Protein AF-0000000084341725 (afdb_homodimer)

Nearest PDB structures (foldseek):
  3vyt-assembly1_C  TM=2.905E-01  e=5.921E-01  Thermococcus kodakarensis KOD1
  2z1f-assembly1_A  TM=2.463E-01  e=1.431E+00  Thermococcus kodakarensis KOD1
  3vyt-assembly1_C  TM=2.905E-01  e=7.101E-01  Thermococcus kodakarensis KOD1
  2z1f-assembly1_A  TM=2.463E-01  e=1.364E+00  Thermococcus kodakarensis KOD1

Organism: Pseudonocardia thermophila (NCBI:txid1848)

Radius of gyration: 23.84 Å; Cα contacts (8 Å, |Δi|>4): 1751; chains: 2; bounding box: 71×62×56 Å

Sequence (686 aa):
MTGTLTSARYEVADEQAVQDLFVRTGWGDGLPVVAPTPERVERFVAASGRAPDEVVGVLPEQARELTVEKIAVNAVAAGCREEYMSVLLAAVRALTREEFCLHSTTVSGATAPLLVLSGPIVEQINVNTSYSVFGPGHVANATIGRAVRLILQNLCGGVPGLYDKATFGHPGKFSYCIGESRTANPWEPLHADRGVPADESAVTVFAGEAPINARNDWSHEPGPVLATIADAMLVSHYTGGCVLVVLGPLHAAIMARAGMRRADVQAELFRRAHRSVADLVRAGRLPPDTPAPAEERRGVVRRPEDVLVTVAGGDLYGYSAVIPYWIGGHDSTPVTEPLHPRSMTGTLTSARYEVADEQAVQDLFVRTGWGDGLPVVAPTPERVERFVAASGRAPDEVVGVLPEQARELTVEKIAVNAVAAGCREEYMSVLLAAVRALTREEFCLHSTTVSGATAPLLVLSGPIVEQINVNTSYSVFGPGHVANATIGRAVRLILQNLCGGVPGLYDKATFGHPGKFSYCIGESRTANPWEPLHADRGVPADESAVTVFAGEAPINARNDWSHEPGPVLATIADAMLVSHYTGGCVLVVLGPLHAAIMARAGMRRADVQAELFRRAHRSVADLVRAGRLPPDTPAPAEERRGVVRRPEDVLVTVAGGDLYGYSAVIPYWIGGHDSTPVTEPLHPRS

Foldseek 3Di:
DQADQDDDDDDADDLVRQVVVCVVVLLAPNDFWAQQDPVQLSLLLVLLVDHQQDFLAAAVVVRFTDGLSNLSRLLRRLVHDSNCSLVSSQVRNQCRDQQQVVLLLQAAWLWAKAKEKEAPVCVVQVFAFAAPQQDDDDRSQQSSQQSVLSCCVPGVVSRPPRRRPYPPRDPCSNTHYGYFDPVLAPAQILCVVVPDPSNFMKMKIAGWHDKDKQFDFDDLALVVSLLSVLVSLLVALLLAAAKEKAFESSNNVSCVVVVHDPLNSLVSSQVNNKDFPVVCCVVVSDPVPPDGDPPDIGGSHDDSVSYRYGYGYHDPGGMMIMIYHISPHSSRHMGMGTSDPDD/DDADQDDDDDDADDLVRQQVVCVVVLLAPNDFWAQQDPVQLSLLLVLLVDHQQQFLAAAVVVRFTDGLSNLSRLLRGLVHDSNCSLVSSQVRNQCRDQQQVVLQLQAAWLWAKAKEKEAPVCVVQVFAFAAPQQDDDDRSQQSSQQSVLSCCVPGVVSRPPRRRPYPPRDPCSNTHYGYFDPVLAPAQILCCVVPDPSNFMKMKIAGWHDKDKQFDFDDLALVVSLLSVLVSLQVALLLAAAKEKAFESSNNVSCVVVVHDPLNSLVSSQVNNKDFPVVCCVVVSDPVPPDGDPPDIGGSHDDSVSYRYGYGYHDPGGMMIMIYHINPHSSRHMGMGTSDPDD

Solvent-accessible surface area (backbone atoms only — not comparable to full-atom values): 33478 Å² total; per-residue (Å²): 118,87,55,76,83,78,75,88,84,79,90,64,91,47,73,67,47,46,49,50,48,29,60,75,72,60,58,44,46,31,52,47,58,36,80,56,42,72,70,58,29,50,50,25,25,57,60,52,72,47,44,30,78,42,71,58,30,50,43,74,94,70,72,35,70,42,22,41,40,61,50,24,37,28,28,36,25,30,46,42,57,46,83,48,36,44,56,52,52,23,47,44,35,27,49,43,33,74,56,28,28,48,69,61,43,40,40,68,26,47,33,23,67,32,37,39,32,27,40,62,54,26,69,74,61,56,36,46,25,29,44,20,26,44,29,46,55,34,47,44,25,30,7,54,20,21,16,52,38,33,38,35,32,66,68,67,52,46,35,66,67,78,30,19,50,6,32,39,37,29,25,35,44,47,24,24,28,36,19,46,27,76,83,52,30,88,63,78,44,60,46,42,83,58,82,35,65,60,89,42,36,31,36,35,40,32,55,23,34,44,55,41,70,23,67,40,72,79,66,82,46,49,66,42,45,47,28,22,46,18,52,49,44,61,61,48,75,57,47,33,29,40,35,43,34,34,30,9,32,50,50,38,46,32,33,45,76,72,66,51,48,72,66,51,53,23,43,52,38,50,69,58,20,54,43,39,41,51,56,34,28,68,28,23,70,36,61,83,83,52,84,47,58,88,81,44,64,46,42,43,42,83,48,36,82,31,42,41,66,48,27,29,25,15,72,82,50,29,34,30,34,34,22,36,41,44,66,72,16,72,56,42,42,72,28,66,25,44,46,71,67,75,128,119,88,54,75,86,78,75,88,85,80,91,65,92,46,71,68,47,45,49,49,49,29,57,74,72,60,58,43,46,31,51,48,59,36,80,56,42,69,70,59,29,49,50,25,25,57,60,52,73,45,44,30,80,42,71,58,30,51,42,73,94,68,71,34,72,42,23,41,41,61,52,25,38,29,28,35,23,30,46,42,59,46,83,48,36,42,56,52,51,23,46,44,35,27,48,43,33,74,56,29,28,50,69,62,44,39,39,67,26,47,32,24,67,31,38,41,32,28,39,61,52,25,68,72,59,56,37,45,26,29,44,21,27,44,28,48,57,35,45,45,25,32,7,53,20,21,16,51,39,33,38,36,32,67,66,66,52,45,34,63,67,78,31,20,50,6,30,38,36,28,25,34,45,47,26,24,27,37,18,45,26,75,84,52,30,88,61,77,44,62,46,42,83,58,83,35,64,60,90,42,37,30,38,34,39,30,55,23,34,44,55,40,72,21,66,38,73,79,66,80,47,51,66,43,46,48,28,22,46,19,52,50,46,61,62,48,79,55,47,34,29,40,34,41,35,36,30,8,31,50,48,38,47,32,33,45,75,73,68,51,49,72,66,52,54,23,43,52,38,48,68,57,18,54,43,40,42,51,56,34,29,66,28,23,69,38,60,82,82,54,86,47,58,89,81,45,64,46,44,42,43,83,46,36,81,29,42,41,68,47,27,29,24,16,72,82,50,27,34,30,34,33,24,36,41,42,66,75,16,72,57,40,42,71,29,64,27,45,47,72,67,77,125

Secondary structure (DSSP, 8-state):
--PPP-S-----SSHHHHHHHHHHHT-S-SS------HHHHHHHHHHHTS-TT-EEEEEGGGTEEEEHHHHHHHHHHHT--GGGHHHHHHHHHHHTSTTT-HHHHHHS-S-EEEEEEESTHHHHTT---STTTTSSS-HHHHHHHHHHHHHHHHHS---BTTTB--SS--GGGT--EEEPPTTT--SS-GGGGGTS-TTS-EEEEEEE---EEEE--S--SHHHHHHHHHHHHTTS--S---EEEEE-HHHHHHHHHTT--HHHHHHHHHHH-EEEHHHHHHTTSS-TTS---TT-EEESSSSGGGEEEEE-S-SSS-EEEEEPBPTTGGG---EEEESS---/--PPP-S-----SSHHHHHHHHHHHT-S-SS------HHHHHHHHHHHTS-TT-EEEEEGGGTEEEEHHHHHHHHHHHT--GGGHHHHHHHHHHHTSTTT-HHHHHHS-S-EEEEEEESTHHHHTT---STTTTSSS-HHHHHHHHHHHHHHHHHS---BTTTB--SS--GGGT--EEEPPTTT--SS-GGGGGTS-TTS-EEEEEEE---EEEE--S--SHHHHHHHHHHHHTTS--S---EEEEE-HHHHHHHHHTT--HHHHHHHHHHH-EEEHHHHHHTTSS-TTS---TT-EEESSSSGGGEEEEE-S-SSS-EEEEEPBPTTGGG---EEEESS---

Structure (mmCIF, N/CA/C/O backbone):
data_AF-0000000084341725-model_v1
#
loop_
_entity.id
_entity.type
_entity.pdbx_description
1 polymer 'Uncharacterized protein'
#
loop_
_atom_site.group_PDB
_atom_site.id
_atom_site.type_symbol
_atom_site.label_atom_id
_atom_site.label_alt_id
_atom_site.label_comp_id
_atom_site.label_asym_id
_atom_site.label_entity_id
_atom_site.label_seq_id
_atom_site.pdbx_PDB_ins_code
_atom_site.Cartn_x
_atom_site.Cartn_y
_atom_site.Cartn_z
_atom_site.occupancy
_atom_site.B_iso_or_equiv
_atom_site.auth_seq_id
_atom_site.auth_comp_id
_atom_site.auth_asym_id
_atom_site.auth_atom_id
_atom_site.pdbx_PDB_model_num
ATOM 1 N N . MET A 1 1 ? 26.797 -20.25 -20.656 1 45.84 1 MET A N 1
ATOM 2 C CA . MET A 1 1 ? 26.5 -19.703 -21.984 1 45.84 1 MET A CA 1
ATOM 3 C C . MET A 1 1 ? 26.672 -18.188 -22 1 45.84 1 MET A C 1
ATOM 5 O O . MET A 1 1 ? 26 -17.469 -21.266 1 45.84 1 MET A O 1
ATOM 9 N N . THR A 1 2 ? 27.844 -17.75 -22.281 1 57.16 2 THR A N 1
ATOM 10 C CA . THR A 1 2 ? 28.547 -16.484 -22.203 1 57.16 2 THR A CA 1
ATOM 11 C C . THR A 1 2 ? 27.953 -15.484 -23.188 1 57.16 2 THR A C 1
ATOM 13 O O . THR A 1 2 ? 28.266 -15.531 -24.391 1 57.16 2 THR A O 1
ATOM 16 N N . GLY A 1 3 ? 26.609 -15.297 -23.203 1 70.06 3 GLY A N 1
ATOM 17 C CA . GLY A 1 3 ? 26.156 -14.359 -24.219 1 70.06 3 GLY A CA 1
ATOM 18 C C . GLY A 1 3 ? 26.484 -12.914 -23.891 1 70.06 3 GLY A C 1
ATOM 19 O O . GLY A 1 3 ? 26.844 -12.602 -22.75 1 70.06 3 GLY A O 1
ATOM 20 N N . THR A 1 4 ? 26.688 -12.156 -24.938 1 85.69 4 THR A N 1
ATOM 21 C CA . THR A 1 4 ? 27.062 -10.75 -24.891 1 85.69 4 THR A CA 1
ATOM 22 C C . THR A 1 4 ? 25.844 -9.875 -24.578 1 85.69 4 THR A C 1
ATOM 24 O O . THR A 1 4 ? 24.766 -10.086 -25.141 1 85.69 4 THR A O 1
ATOM 27 N N . LEU A 1 5 ? 26 -9 -23.594 1 92.31 5 LEU A N 1
ATOM 28 C CA . LEU A 1 5 ? 24.953 -8.031 -23.281 1 92.31 5 LEU A CA 1
ATOM 29 C C . LEU A 1 5 ? 24.734 -7.078 -24.453 1 92.31 5 LEU A C 1
ATOM 31 O O . LEU A 1 5 ? 25.688 -6.707 -25.141 1 92.31 5 LEU A O 1
ATOM 35 N N . THR A 1 6 ? 23.469 -6.734 -24.734 1 90.62 6 THR A N 1
ATOM 36 C CA . THR A 1 6 ? 23.188 -5.941 -25.922 1 90.62 6 THR A CA 1
ATOM 37 C C . THR A 1 6 ? 22.5 -4.637 -25.562 1 90.62 6 THR A C 1
ATOM 39 O O . THR A 1 6 ? 22.312 -3.762 -26.406 1 90.62 6 THR A O 1
ATOM 42 N N . SER A 1 7 ? 22.125 -4.445 -24.328 1 91.19 7 SER A N 1
ATOM 43 C CA . SER A 1 7 ? 21.438 -3.227 -23.922 1 91.19 7 SER A CA 1
ATOM 44 C C . SER A 1 7 ? 22.328 -2 -24.109 1 91.19 7 SER A C 1
ATOM 46 O O . SER A 1 7 ? 23.547 -2.092 -24.016 1 91.19 7 SER A O 1
ATOM 48 N N . ALA A 1 8 ? 21.656 -0.835 -24.359 1 91.38 8 ALA A N 1
ATOM 49 C CA . ALA A 1 8 ? 22.375 0.42 -24.516 1 91.38 8 ALA A CA 1
ATOM 50 C C . ALA A 1 8 ? 23.156 0.758 -23.25 1 91.38 8 ALA A C 1
ATOM 52 O O . ALA A 1 8 ? 22.672 0.546 -22.125 1 91.38 8 ALA A O 1
ATOM 53 N N . ARG A 1 9 ? 24.344 1.356 -23.5 1 93.69 9 ARG A N 1
ATOM 54 C CA . ARG A 1 9 ? 25.203 1.731 -22.375 1 93.69 9 ARG A CA 1
ATOM 55 C C . ARG A 1 9 ? 25.234 3.246 -22.188 1 93.69 9 ARG A C 1
ATOM 57 O O . ARG A 1 9 ? 25.266 3.996 -23.172 1 93.69 9 ARG A O 1
ATOM 64 N N . TYR A 1 10 ? 25.156 3.65 -20.969 1 94.31 10 TYR A N 1
ATOM 65 C CA . TYR A 1 10 ? 25.234 5.059 -20.609 1 94.31 10 TYR A CA 1
ATOM 66 C C . TYR A 1 10 ? 26.406 5.32 -19.656 1 94.31 10 TYR A C 1
ATOM 68 O O . TYR A 1 10 ? 26.547 4.652 -18.641 1 94.31 10 TYR A O 1
ATOM 76 N N . GLU A 1 11 ? 27.25 6.281 -20.031 1 94.56 11 GLU A N 1
ATOM 77 C CA . GLU A 1 11 ? 28.344 6.676 -19.156 1 94.56 11 GLU A CA 1
ATOM 78 C C . GLU A 1 11 ? 27.906 7.738 -18.156 1 94.56 11 GLU A C 1
ATOM 80 O O . GLU A 1 11 ? 27.297 8.742 -18.547 1 94.56 11 GLU A O 1
ATOM 85 N N . VAL A 1 12 ? 28.125 7.418 -16.906 1 93.5 12 VAL A N 1
ATOM 86 C CA . VAL A 1 12 ? 27.766 8.359 -15.859 1 93.5 12 VAL A CA 1
ATOM 87 C C . VAL A 1 12 ? 28.953 8.617 -14.953 1 93.5 12 VAL A C 1
ATOM 89 O O . VAL A 1 12 ? 29.828 7.758 -14.797 1 93.5 12 VAL A O 1
ATOM 92 N N . ALA A 1 13 ? 29.047 9.789 -14.344 1 92.5 13 ALA A N 1
ATOM 93 C CA . ALA A 1 13 ? 30.203 10.242 -13.578 1 92.5 13 ALA A CA 1
ATOM 94 C C . ALA A 1 13 ? 30.312 9.484 -12.258 1 92.5 13 ALA A C 1
ATOM 96 O O . ALA A 1 13 ? 31.422 9.109 -11.844 1 92.5 13 ALA A O 1
ATOM 97 N N . ASP A 1 14 ? 29.203 9.375 -11.562 1 89.75 14 ASP A N 1
ATOM 98 C CA . ASP A 1 14 ? 29.203 8.781 -10.227 1 89.75 14 ASP A CA 1
ATOM 99 C C . ASP A 1 14 ? 27.797 8.281 -9.852 1 89.75 14 ASP A C 1
ATOM 101 O O . ASP A 1 14 ? 26.906 8.242 -10.703 1 89.75 14 ASP A O 1
ATOM 105 N N . GLU A 1 15 ? 27.672 7.887 -8.633 1 88.5 15 GLU A N 1
ATOM 106 C CA . GLU A 1 15 ? 26.438 7.27 -8.164 1 88.5 15 GLU A CA 1
ATOM 107 C C . GLU A 1 15 ? 25.266 8.258 -8.211 1 88.5 15 GLU A C 1
ATOM 109 O O . GLU A 1 15 ? 24.141 7.883 -8.523 1 88.5 15 GLU A O 1
ATOM 114 N N . GLN A 1 16 ? 25.562 9.477 -7.879 1 90.5 16 GLN A N 1
ATOM 115 C CA . GLN A 1 16 ? 24.516 10.492 -7.93 1 90.5 16 GLN A CA 1
ATOM 116 C C . GLN A 1 16 ? 24.016 10.703 -9.359 1 90.5 16 GLN A C 1
ATOM 118 O O . GLN A 1 16 ? 22.828 10.883 -9.578 1 90.5 16 GLN A O 1
ATOM 123 N N . ALA A 1 17 ? 24.938 10.641 -10.273 1 94.44 17 ALA A N 1
ATOM 124 C CA . ALA A 1 17 ? 24.578 10.805 -11.68 1 94.44 17 ALA A CA 1
ATOM 125 C C . ALA A 1 17 ? 23.672 9.664 -12.156 1 94.44 17 ALA A C 1
ATOM 127 O O . ALA A 1 17 ? 22.812 9.859 -13.023 1 94.44 17 ALA A O 1
ATOM 128 N N . VAL A 1 18 ? 23.875 8.477 -11.578 1 94.75 18 VAL A N 1
ATOM 129 C CA . VAL A 1 18 ? 23 7.344 -11.891 1 94.75 18 VAL A CA 1
ATOM 130 C C . VAL A 1 18 ? 21.578 7.641 -11.445 1 94.75 18 VAL A C 1
ATOM 132 O O . VAL A 1 18 ? 20.625 7.453 -12.203 1 94.75 18 VAL A O 1
ATOM 135 N N . GLN A 1 19 ? 21.438 8.133 -10.203 1 95.19 19 GLN A N 1
ATOM 136 C CA . GLN A 1 19 ? 20.109 8.469 -9.695 1 95.19 19 GLN A CA 1
ATOM 137 C C . GLN A 1 19 ? 19.438 9.508 -10.578 1 95.19 19 GLN A C 1
ATOM 139 O O . GLN A 1 19 ? 18.266 9.344 -10.945 1 95.19 19 GLN A O 1
ATOM 144 N N . ASP A 1 20 ? 20.203 10.523 -10.953 1 94.75 20 ASP A N 1
ATOM 145 C CA . ASP A 1 20 ? 19.656 11.602 -11.773 1 94.75 20 ASP A CA 1
ATOM 146 C C . ASP A 1 20 ? 19.219 11.086 -13.148 1 94.75 20 ASP A C 1
ATOM 148 O O . ASP A 1 20 ? 18.203 11.523 -13.68 1 94.75 20 ASP A O 1
ATOM 152 N N . LEU A 1 21 ? 20.016 10.211 -13.695 1 95.56 21 LEU A N 1
ATOM 153 C CA . LEU A 1 21 ? 19.703 9.641 -15 1 95.56 21 LEU A CA 1
ATOM 154 C C . LEU A 1 21 ? 18.391 8.867 -14.945 1 95.56 21 LEU A C 1
ATOM 156 O O . LEU A 1 21 ? 17.531 9.023 -15.828 1 95.56 21 LEU A O 1
ATOM 160 N N . PHE A 1 22 ? 18.219 8.055 -13.906 1 95.31 22 PHE A N 1
ATOM 161 C CA . PHE A 1 22 ? 17 7.25 -13.773 1 95.31 22 PHE A CA 1
ATOM 162 C C . PHE A 1 22 ? 15.781 8.141 -13.594 1 95.31 22 PHE A C 1
ATOM 164 O O . PHE A 1 22 ? 14.703 7.832 -14.109 1 95.31 22 PHE A O 1
ATOM 171 N N . VAL A 1 23 ? 15.93 9.25 -12.875 1 92.31 23 VAL A N 1
ATOM 172 C CA . VAL A 1 23 ? 14.828 10.172 -12.648 1 92.31 23 VAL A CA 1
ATOM 173 C C . VAL A 1 23 ? 14.492 10.906 -13.945 1 92.31 23 VAL A C 1
ATOM 175 O O . VAL A 1 23 ? 13.328 10.945 -14.359 1 92.31 23 VAL A O 1
ATOM 178 N N . ARG A 1 24 ? 15.469 11.391 -14.625 1 92.44 24 ARG A N 1
ATOM 179 C CA . ARG A 1 24 ? 15.273 12.227 -15.805 1 92.44 24 ARG A CA 1
ATOM 180 C C . ARG A 1 24 ? 14.672 11.414 -16.953 1 92.44 24 ARG A C 1
ATOM 182 O O . ARG A 1 24 ? 13.883 11.938 -17.734 1 92.44 24 ARG A O 1
ATOM 189 N N . THR A 1 25 ? 15.023 10.148 -17.031 1 91.75 25 THR A N 1
ATOM 190 C CA . THR A 1 25 ? 14.594 9.32 -18.156 1 91.75 25 THR A CA 1
ATOM 191 C C . THR A 1 25 ? 13.289 8.594 -17.828 1 91.75 25 THR A C 1
ATOM 193 O O . THR A 1 25 ? 12.711 7.934 -18.688 1 91.75 25 THR A O 1
ATOM 196 N N . GLY A 1 26 ? 12.883 8.672 -16.531 1 90 26 GLY A N 1
ATOM 197 C CA . GLY A 1 26 ? 11.648 8.008 -16.125 1 90 26 GLY A CA 1
ATOM 198 C C . GLY A 1 26 ? 11.812 6.516 -15.938 1 90 26 GLY A C 1
ATOM 199 O O . GLY A 1 26 ? 10.836 5.77 -15.961 1 90 26 GLY A O 1
ATOM 200 N N . TRP A 1 27 ? 13.086 6.008 -15.758 1 93 27 TRP A N 1
ATOM 201 C CA . TRP A 1 27 ? 13.352 4.582 -15.594 1 93 27 TRP A CA 1
ATOM 202 C C . TRP A 1 27 ? 13.102 4.141 -14.156 1 93 27 TRP A C 1
ATOM 204 O O . TRP A 1 27 ? 12.938 2.947 -13.883 1 93 27 TRP A O 1
ATOM 214 N N . GLY A 1 28 ? 13.086 5.125 -13.211 1 93.19 28 GLY A N 1
ATOM 215 C CA . GLY A 1 28 ? 12.984 4.793 -11.805 1 93.19 28 GLY A CA 1
ATOM 216 C C . GLY A 1 28 ? 11.594 5.02 -11.234 1 93.19 28 GLY A C 1
ATOM 217 O O . GLY A 1 28 ? 10.711 5.523 -11.93 1 93.19 28 GLY A O 1
ATOM 218 N N . ASP A 1 29 ? 11.391 4.672 -10.016 1 94.06 29 ASP A N 1
ATOM 219 C CA . ASP A 1 29 ? 10.133 4.801 -9.297 1 94.06 29 ASP A CA 1
ATOM 220 C C . ASP A 1 29 ? 10.195 5.934 -8.273 1 94.06 29 ASP A C 1
ATOM 222 O O . ASP A 1 29 ? 9.344 6.023 -7.387 1 94.06 29 ASP A O 1
ATOM 226 N N . GLY A 1 30 ? 11.203 6.707 -8.367 1 95.88 30 GLY A N 1
ATOM 227 C CA . GLY A 1 30 ? 11.375 7.828 -7.461 1 95.88 30 GLY A CA 1
ATOM 228 C C . GLY A 1 30 ? 12.258 7.508 -6.273 1 95.88 30 GLY A C 1
ATOM 229 O O . GLY A 1 30 ? 12.609 8.398 -5.492 1 95.88 30 GLY A O 1
ATOM 230 N N . LEU A 1 31 ? 12.688 6.246 -6.098 1 98.06 31 LEU A N 1
ATOM 231 C CA . LEU A 1 31 ? 13.547 5.793 -5.008 1 98.06 31 LEU A CA 1
ATOM 232 C C . LEU A 1 31 ? 14.961 5.496 -5.512 1 98.06 31 LEU A C 1
ATOM 234 O O . LEU A 1 31 ? 15.172 5.348 -6.719 1 98.06 31 LEU A O 1
ATOM 238 N N . PRO A 1 32 ? 15.922 5.414 -4.652 1 97.94 32 PRO A N 1
ATOM 239 C CA . PRO A 1 32 ? 17.297 5.117 -5.059 1 97.94 32 PRO A CA 1
ATOM 240 C C . PRO A 1 32 ? 17.422 3.768 -5.762 1 97.94 32 PRO A C 1
ATOM 242 O O . PRO A 1 32 ? 16.766 2.803 -5.379 1 97.94 32 PRO A O 1
ATOM 245 N N . VAL A 1 33 ? 18.297 3.73 -6.75 1 97.81 33 VAL A N 1
ATOM 246 C CA . VAL A 1 33 ? 18.516 2.504 -7.508 1 97.81 33 VAL A CA 1
ATOM 247 C C . VAL A 1 33 ? 19.984 2.082 -7.391 1 97.81 33 VAL A C 1
ATOM 249 O O . VAL A 1 33 ? 20.844 2.891 -7.035 1 97.81 33 VAL A O 1
ATOM 252 N N . VAL A 1 34 ? 20.25 0.832 -7.582 1 97.38 34 VAL A N 1
ATOM 253 C CA . VAL A 1 34 ? 21.594 0.324 -7.789 1 97.38 34 VAL A CA 1
ATOM 254 C C . VAL A 1 34 ? 21.953 0.416 -9.273 1 97.38 34 VAL A C 1
ATOM 256 O O . VAL A 1 34 ? 21.188 -0.006 -10.133 1 97.38 34 VAL A O 1
ATOM 259 N N . ALA A 1 35 ? 23.125 0.988 -9.539 1 96.38 35 ALA A N 1
ATOM 260 C CA . ALA A 1 35 ? 23.531 1.114 -10.93 1 96.38 35 ALA A CA 1
ATOM 261 C C . ALA A 1 35 ? 23.672 -0.256 -11.594 1 96.38 35 ALA A C 1
ATOM 263 O O . ALA A 1 35 ? 24.438 -1.105 -11.125 1 96.38 35 ALA A O 1
ATOM 264 N N . PRO A 1 36 ? 22.922 -0.477 -12.648 1 97.31 36 PRO A N 1
ATOM 265 C CA . PRO A 1 36 ? 23.047 -1.761 -13.336 1 97.31 36 PRO A CA 1
ATOM 266 C C . PRO A 1 36 ? 24.25 -1.815 -14.266 1 97.31 36 PRO A C 1
ATOM 268 O O . PRO A 1 36 ? 24.094 -1.906 -15.492 1 97.31 36 PRO A O 1
ATOM 271 N N . THR A 1 37 ? 25.406 -1.893 -13.703 1 96.06 37 THR A N 1
ATOM 272 C CA . THR A 1 37 ? 26.625 -1.985 -14.492 1 96.06 37 THR A CA 1
ATOM 273 C C . THR A 1 37 ? 26.672 -3.299 -15.266 1 96.06 37 THR A C 1
ATOM 275 O O . THR A 1 37 ? 26.047 -4.281 -14.867 1 96.06 37 THR A O 1
ATOM 278 N N . PRO A 1 38 ? 27.453 -3.318 -16.359 1 96.5 38 PRO A N 1
ATOM 279 C CA . PRO A 1 38 ? 27.562 -4.566 -17.125 1 96.5 38 PRO A CA 1
ATOM 280 C C . PRO A 1 38 ? 28.016 -5.742 -16.25 1 96.5 38 PRO A C 1
ATOM 282 O O . PRO A 1 38 ? 27.484 -6.852 -16.406 1 96.5 38 PRO A O 1
ATOM 285 N N . GLU A 1 39 ? 28.922 -5.492 -15.336 1 95.94 39 GLU A N 1
ATOM 286 C CA . GLU A 1 39 ? 29.438 -6.559 -14.477 1 95.94 39 GLU A CA 1
ATOM 287 C C . GLU A 1 39 ? 28.328 -7.137 -13.594 1 95.94 39 GLU A C 1
ATOM 289 O O . GLU A 1 39 ? 28.219 -8.352 -13.453 1 95.94 39 GLU A O 1
ATOM 294 N N . ARG A 1 40 ? 27.516 -6.285 -12.984 1 96.38 40 ARG A N 1
ATOM 295 C CA . ARG A 1 40 ? 26.422 -6.742 -12.133 1 96.38 40 ARG A CA 1
ATOM 296 C C . ARG A 1 40 ? 25.375 -7.492 -12.953 1 96.38 40 ARG A C 1
ATOM 298 O O . ARG A 1 40 ? 24.906 -8.555 -12.539 1 96.38 40 ARG A O 1
ATOM 305 N N . VAL A 1 41 ? 25.031 -6.957 -14.117 1 98.25 41 VAL A N 1
ATOM 306 C CA . VAL A 1 41 ? 24 -7.562 -14.969 1 98.25 41 VAL A CA 1
ATOM 307 C C . VAL A 1 41 ? 24.469 -8.945 -15.43 1 98.25 41 VAL A C 1
ATOM 309 O O . VAL A 1 41 ? 23.688 -9.898 -15.438 1 98.25 41 VAL A O 1
ATOM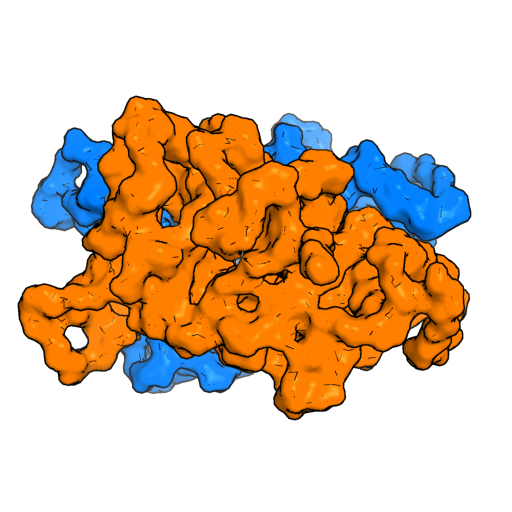 312 N N . GLU A 1 42 ? 25.75 -9.055 -15.766 1 97.94 42 GLU A N 1
ATOM 313 C CA . GLU A 1 42 ? 26.312 -10.336 -16.188 1 97.94 42 GLU A CA 1
ATOM 314 C C . GLU A 1 42 ? 26.188 -11.383 -15.078 1 97.94 42 GLU A C 1
ATOM 316 O O . GLU A 1 42 ? 25.891 -12.547 -15.352 1 97.94 42 GLU A O 1
ATOM 321 N N . ARG A 1 43 ? 26.391 -10.969 -13.844 1 97.69 43 ARG A N 1
ATOM 322 C CA . ARG A 1 43 ? 26.266 -11.891 -12.719 1 97.69 43 ARG A CA 1
ATOM 323 C C . ARG A 1 43 ? 24.828 -12.383 -12.578 1 97.69 43 ARG A C 1
ATOM 325 O O . ARG A 1 43 ? 24.594 -13.555 -12.281 1 97.69 43 ARG A O 1
ATOM 332 N N . PHE A 1 44 ? 23.859 -11.484 -12.773 1 98.31 44 PHE A N 1
ATOM 333 C CA . PHE A 1 44 ? 22.453 -11.852 -12.695 1 98.31 44 PHE A CA 1
ATOM 334 C C . PHE A 1 44 ? 22.078 -12.789 -13.828 1 98.31 44 PHE A C 1
ATOM 336 O O . PHE A 1 44 ? 21.344 -13.766 -13.617 1 98.31 44 PHE A O 1
ATOM 343 N N . VAL A 1 45 ? 22.562 -12.516 -15.008 1 98.12 45 VAL A N 1
ATOM 344 C CA . VAL A 1 45 ? 22.312 -13.383 -16.156 1 98.12 45 VAL A CA 1
ATOM 345 C C . VAL A 1 45 ? 22.906 -14.766 -15.898 1 98.12 45 VAL A C 1
ATOM 347 O O . VAL A 1 45 ? 22.234 -15.781 -16.094 1 98.12 45 VAL A O 1
ATOM 350 N N . ALA A 1 46 ? 24.109 -14.766 -15.43 1 97.25 46 ALA A N 1
ATOM 351 C CA . ALA A 1 46 ? 24.766 -16.031 -15.133 1 97.25 46 ALA A CA 1
ATOM 352 C C . ALA A 1 46 ? 23.984 -16.828 -14.094 1 97.25 46 ALA A C 1
ATOM 354 O O . ALA A 1 46 ? 23.828 -18.047 -14.219 1 97.25 46 ALA A O 1
ATOM 355 N N . ALA A 1 47 ? 23.469 -16.141 -13.062 1 96.56 47 ALA A N 1
ATOM 356 C CA . ALA A 1 47 ? 22.719 -16.781 -11.984 1 96.56 47 ALA A CA 1
ATOM 357 C C . ALA A 1 47 ? 21.422 -17.391 -12.5 1 96.56 47 ALA A C 1
ATOM 359 O O . ALA A 1 47 ? 20.891 -18.328 -11.914 1 96.56 47 ALA A O 1
ATOM 360 N N . SER A 1 48 ? 20.922 -16.844 -13.555 1 95.69 48 SER A N 1
ATOM 361 C CA . SER A 1 48 ? 19.688 -17.359 -14.133 1 95.69 48 SER A CA 1
ATOM 362 C C . SER A 1 48 ? 19.922 -18.688 -14.859 1 95.69 48 SER A C 1
ATOM 364 O O . SER A 1 48 ? 18.984 -19.422 -15.117 1 95.69 48 SER A O 1
ATOM 366 N N . GLY A 1 49 ? 21.156 -18.844 -15.289 1 94.25 49 GLY A N 1
ATOM 367 C CA . GLY A 1 49 ? 21.484 -20.047 -16.047 1 94.25 49 GLY A CA 1
ATOM 368 C C . GLY A 1 49 ? 21 -20 -17.484 1 94.25 49 GLY A C 1
ATOM 369 O O . GLY A 1 49 ? 20.906 -21.031 -18.156 1 94.25 49 GLY A O 1
ATOM 370 N N . ARG A 1 50 ? 20.625 -18.859 -17.969 1 95.56 50 ARG A N 1
ATOM 371 C CA . ARG A 1 50 ? 20.062 -18.688 -19.312 1 95.56 50 ARG A CA 1
ATOM 372 C C . ARG A 1 50 ? 20.875 -17.672 -20.109 1 95.56 50 ARG A C 1
ATOM 374 O O . ARG A 1 50 ? 21.688 -16.953 -19.562 1 95.56 50 ARG A O 1
ATOM 381 N N . ALA A 1 51 ? 20.656 -17.719 -21.406 1 96.5 51 ALA A N 1
ATOM 382 C CA . ALA A 1 51 ? 21.328 -16.734 -22.281 1 96.5 51 ALA A CA 1
ATOM 383 C C . ALA A 1 51 ? 20.703 -15.352 -22.109 1 96.5 51 ALA A C 1
ATOM 385 O O . ALA A 1 51 ? 19.5 -15.227 -21.922 1 96.5 51 ALA A O 1
ATOM 386 N N . PRO A 1 52 ? 21.516 -14.367 -22.219 1 97.06 52 PRO A N 1
ATOM 387 C CA . PRO A 1 52 ? 21.016 -13.008 -22 1 97.06 52 PRO A CA 1
ATOM 388 C C . PRO A 1 52 ? 19.922 -12.617 -23 1 97.06 52 PRO A C 1
ATOM 390 O O . PRO A 1 52 ? 19.047 -11.82 -22.672 1 97.06 52 PRO A O 1
ATOM 393 N N . ASP A 1 53 ? 19.922 -13.125 -24.188 1 96.06 53 ASP A N 1
ATOM 394 C CA . ASP A 1 53 ? 18.969 -12.711 -25.234 1 96.06 53 ASP A CA 1
ATOM 395 C C . ASP A 1 53 ? 17.75 -13.633 -25.25 1 96.06 53 ASP A C 1
ATOM 397 O O . ASP A 1 53 ? 16.859 -13.453 -26.078 1 96.06 53 ASP A O 1
ATOM 401 N N . GLU A 1 54 ? 17.734 -14.609 -24.344 1 96.31 54 GLU A N 1
ATOM 402 C CA . GLU A 1 54 ? 16.562 -15.469 -24.281 1 96.31 54 GLU A CA 1
ATOM 403 C C . GLU A 1 54 ? 15.312 -14.672 -23.938 1 96.31 54 GLU A C 1
ATOM 405 O O . GLU A 1 54 ? 15.32 -13.875 -22.984 1 96.31 54 GLU A O 1
ATOM 410 N N . VAL A 1 55 ? 14.258 -14.883 -24.75 1 95.94 55 VAL A N 1
ATOM 411 C CA . VAL A 1 55 ? 12.984 -14.203 -24.516 1 95.94 55 VAL A CA 1
ATOM 412 C C . VAL A 1 55 ? 12.18 -14.961 -23.469 1 95.94 55 VAL A C 1
ATOM 414 O O . VAL A 1 55 ? 11.891 -16.141 -23.641 1 95.94 55 VAL A O 1
ATOM 417 N N . VAL A 1 56 ? 11.844 -14.281 -22.391 1 96 56 VAL A N 1
ATOM 418 C CA . VAL A 1 56 ? 11.109 -14.867 -21.281 1 96 56 VAL A CA 1
ATOM 419 C C . VAL A 1 56 ? 9.609 -14.633 -21.484 1 96 56 VAL A C 1
ATOM 421 O O . VAL A 1 56 ? 8.789 -15.484 -21.109 1 96 56 VAL A O 1
ATOM 424 N N . GLY A 1 57 ? 9.25 -13.492 -21.938 1 93.81 57 GLY A N 1
ATOM 425 C CA . GLY A 1 57 ? 7.883 -13.086 -22.203 1 93.81 57 GLY A CA 1
ATOM 426 C C . GLY A 1 57 ? 7.766 -12.078 -23.328 1 93.81 57 GLY A C 1
ATOM 427 O O . GLY A 1 57 ? 8.742 -11.414 -23.672 1 93.81 57 GLY A O 1
ATOM 428 N N . VAL A 1 58 ? 6.582 -12.047 -23.922 1 90.94 58 VAL A N 1
ATOM 429 C CA . VAL A 1 58 ? 6.309 -11.117 -25 1 90.94 58 VAL A CA 1
ATOM 430 C C . VAL A 1 58 ? 5.016 -10.352 -24.719 1 90.94 58 VAL A C 1
ATOM 432 O O . VAL A 1 58 ? 4.035 -10.938 -24.25 1 90.94 58 VAL A O 1
ATOM 435 N N . LEU A 1 59 ? 5.082 -9.094 -24.828 1 82.69 59 LEU A N 1
ATOM 436 C CA . LEU A 1 59 ? 3.867 -8.281 -24.844 1 82.69 59 LEU A CA 1
ATOM 437 C C . LEU A 1 59 ? 3.424 -7.977 -26.266 1 82.69 59 LEU A C 1
ATOM 439 O O . LEU A 1 59 ? 4.051 -7.172 -26.953 1 82.69 59 LEU A O 1
ATOM 443 N N . PRO A 1 60 ? 2.453 -8.641 -26.672 1 68 60 PRO A N 1
ATOM 444 C CA . PRO A 1 60 ? 2.072 -8.578 -28.094 1 68 60 PRO A CA 1
ATOM 445 C C . PRO A 1 60 ? 1.726 -7.164 -28.547 1 68 60 PRO A C 1
ATOM 447 O O . PRO A 1 60 ? 2.098 -6.758 -29.641 1 68 60 PRO A O 1
ATOM 450 N N . GLU A 1 61 ? 1.072 -6.504 -27.719 1 66.06 61 GLU A N 1
ATOM 451 C CA . GLU A 1 61 ? 0.56 -5.199 -28.125 1 66.06 61 GLU A CA 1
ATOM 452 C C . GLU A 1 61 ? 1.697 -4.242 -28.453 1 66.06 61 GLU A C 1
ATOM 454 O O . GLU A 1 61 ? 1.531 -3.338 -29.281 1 66.06 61 GLU A O 1
ATOM 459 N N . GLN A 1 62 ? 2.783 -4.527 -27.906 1 66.5 62 GLN A N 1
ATOM 460 C CA . GLN A 1 62 ? 3.883 -3.586 -28.094 1 66.5 62 GLN A CA 1
ATOM 461 C C . GLN A 1 62 ? 5.047 -4.238 -28.828 1 66.5 62 GLN A C 1
ATOM 463 O O . GLN A 1 62 ? 6.062 -3.592 -29.094 1 66.5 62 GLN A O 1
ATOM 468 N N . ALA A 1 63 ? 4.781 -5.422 -29.172 1 69.12 63 ALA A N 1
ATOM 469 C CA . ALA A 1 63 ? 5.832 -6.211 -29.812 1 69.12 63 ALA A CA 1
ATOM 470 C C . ALA A 1 63 ? 7.141 -6.113 -29.031 1 69.12 63 ALA A C 1
ATOM 472 O O . ALA A 1 63 ? 8.211 -5.938 -29.625 1 69.12 63 ALA A O 1
ATOM 473 N N . ARG A 1 64 ? 6.98 -6.07 -27.75 1 84.19 64 ARG A N 1
ATOM 474 C CA . ARG A 1 64 ? 8.164 -5.965 -26.906 1 84.19 64 ARG A CA 1
ATOM 475 C C . ARG A 1 64 ? 8.555 -7.324 -26.344 1 84.19 64 ARG A C 1
ATOM 477 O O . ARG A 1 64 ? 7.695 -8.086 -25.891 1 84.19 64 ARG A O 1
ATOM 484 N N . GLU A 1 65 ? 9.82 -7.641 -26.484 1 90.62 65 GLU A N 1
ATOM 485 C CA . GLU A 1 65 ? 10.375 -8.867 -25.922 1 90.62 65 GLU A CA 1
ATOM 486 C C . GLU A 1 65 ? 11.086 -8.586 -24.594 1 90.62 65 GLU A C 1
ATOM 488 O O . GLU A 1 65 ? 11.914 -7.672 -24.516 1 90.62 65 GLU A O 1
ATOM 493 N N . LEU A 1 66 ? 10.688 -9.305 -23.641 1 95.5 66 LEU A N 1
ATOM 494 C CA . LEU A 1 66 ? 11.359 -9.234 -22.344 1 95.5 66 LEU A CA 1
ATOM 495 C C . LEU A 1 66 ? 12.438 -10.312 -22.234 1 95.5 66 LEU A C 1
ATOM 497 O O . LEU A 1 66 ? 12.125 -11.484 -22.031 1 95.5 66 LEU A O 1
ATOM 501 N N . THR A 1 67 ? 13.664 -9.867 -22.406 1 96.69 67 THR A N 1
ATOM 502 C CA . THR A 1 67 ? 14.773 -10.812 -22.391 1 96.69 67 THR A CA 1
ATOM 503 C C . THR A 1 67 ? 15.352 -10.961 -20.984 1 96.69 67 THR A C 1
ATOM 505 O O . THR A 1 67 ? 15.102 -10.117 -20.125 1 96.69 67 THR A O 1
ATOM 508 N N . VAL A 1 68 ? 16.125 -11.992 -20.828 1 97.88 68 VAL A N 1
ATOM 509 C CA . VAL A 1 68 ? 16.812 -12.242 -19.547 1 97.88 68 VAL A CA 1
ATOM 510 C C . VAL A 1 68 ? 17.672 -11.039 -19.188 1 97.88 68 VAL A C 1
ATOM 512 O O . VAL A 1 68 ? 17.672 -10.594 -18.031 1 97.88 68 VAL A O 1
ATOM 515 N N . GLU A 1 69 ? 18.359 -10.469 -20.156 1 98.25 69 GLU A N 1
ATOM 516 C CA . GLU A 1 69 ? 19.203 -9.312 -19.906 1 98.25 69 GLU A CA 1
ATOM 517 C C . GLU A 1 69 ? 18.391 -8.125 -19.406 1 98.25 69 GLU A C 1
ATOM 519 O O . GLU A 1 69 ? 18.766 -7.488 -18.422 1 98.25 69 GLU A O 1
ATOM 524 N N . LYS A 1 70 ? 17.328 -7.801 -20.062 1 97.5 70 LYS A N 1
ATOM 525 C CA . LYS A 1 70 ? 16.516 -6.645 -19.688 1 97.5 70 LYS A CA 1
ATOM 526 C C . LYS A 1 70 ? 15.906 -6.828 -18.312 1 97.5 70 LYS A C 1
ATOM 528 O O . LYS A 1 70 ? 15.82 -5.875 -17.531 1 97.5 70 LYS A O 1
ATOM 533 N N . ILE A 1 71 ? 15.508 -8.047 -18.031 1 98.19 71 ILE A N 1
ATOM 534 C CA . ILE A 1 71 ? 14.984 -8.359 -16.703 1 98.19 71 ILE A CA 1
ATOM 535 C C . ILE A 1 71 ? 16.078 -8.18 -15.656 1 98.19 71 ILE A C 1
ATOM 537 O O . ILE A 1 71 ? 15.859 -7.578 -14.609 1 98.19 71 ILE A O 1
ATOM 541 N N . ALA A 1 72 ? 17.281 -8.633 -15.969 1 98.69 72 ALA A N 1
ATOM 542 C CA . ALA A 1 72 ? 18.422 -8.523 -15.062 1 98.69 72 ALA A CA 1
ATOM 543 C C . ALA A 1 72 ? 18.766 -7.062 -14.789 1 98.69 72 ALA A C 1
ATOM 545 O O . ALA A 1 72 ? 19.062 -6.691 -13.656 1 98.69 72 ALA A O 1
ATOM 546 N N . VAL A 1 73 ? 18.703 -6.219 -15.812 1 98.5 73 VAL A N 1
ATOM 547 C CA . VAL A 1 73 ? 19 -4.793 -15.664 1 98.5 73 VAL A CA 1
ATOM 548 C C . VAL A 1 73 ? 18.062 -4.188 -14.609 1 98.5 73 VAL A C 1
ATOM 550 O O . VAL A 1 73 ? 18.516 -3.494 -13.703 1 98.5 73 VAL A O 1
ATOM 553 N N . ASN A 1 74 ? 16.828 -4.492 -14.727 1 98.38 74 ASN A N 1
ATOM 554 C CA . ASN A 1 74 ? 15.844 -3.941 -13.797 1 98.38 74 ASN A CA 1
ATOM 555 C C . ASN A 1 74 ? 15.961 -4.578 -12.414 1 98.38 74 ASN A C 1
ATOM 557 O O . ASN A 1 74 ? 15.727 -3.918 -11.398 1 98.38 74 ASN A O 1
ATOM 561 N N . ALA A 1 75 ? 16.344 -5.84 -12.336 1 98.81 75 ALA A N 1
ATOM 562 C CA . ALA A 1 75 ? 16.562 -6.52 -11.062 1 98.81 75 ALA A CA 1
ATOM 563 C C . ALA A 1 75 ? 17.703 -5.871 -10.289 1 98.81 75 ALA A C 1
ATOM 565 O O . ALA A 1 75 ? 17.594 -5.625 -9.086 1 98.81 75 ALA A O 1
ATOM 566 N N . VAL A 1 76 ? 18.812 -5.574 -11 1 98.56 76 VAL A N 1
ATOM 567 C CA . VAL A 1 76 ? 19.938 -4.906 -10.375 1 98.56 76 VAL A CA 1
ATOM 568 C C . VAL A 1 76 ? 19.516 -3.541 -9.844 1 98.56 76 VAL A C 1
ATOM 570 O O . VAL A 1 76 ? 19.781 -3.205 -8.688 1 98.56 76 VAL A O 1
ATOM 573 N N . ALA A 1 77 ? 18.828 -2.82 -10.68 1 98.38 77 ALA A N 1
ATOM 574 C CA . ALA A 1 77 ? 18.406 -1.472 -10.305 1 98.38 77 ALA A CA 1
ATOM 575 C C . ALA A 1 77 ? 17.516 -1.496 -9.062 1 98.38 77 ALA A C 1
ATOM 577 O O . ALA A 1 77 ? 17.578 -0.587 -8.227 1 98.38 77 ALA A O 1
ATOM 578 N N . ALA A 1 78 ? 16.734 -2.537 -8.938 1 98.56 78 ALA A N 1
ATOM 579 C CA . ALA A 1 78 ? 15.797 -2.662 -7.82 1 98.56 78 ALA A CA 1
ATOM 580 C C . ALA A 1 78 ? 16.531 -3.037 -6.535 1 98.56 78 ALA A C 1
ATOM 582 O O . ALA A 1 78 ? 15.969 -2.93 -5.441 1 98.56 78 ALA A O 1
ATOM 583 N N . GLY A 1 79 ? 17.734 -3.51 -6.629 1 98.12 79 GLY A N 1
ATOM 584 C CA . GLY A 1 79 ? 18.5 -3.939 -5.473 1 98.12 79 GLY A CA 1
ATOM 585 C C . GLY A 1 79 ? 18.359 -5.422 -5.18 1 98.12 79 GLY A C 1
ATOM 586 O O . GLY A 1 79 ? 18.625 -5.867 -4.059 1 98.12 79 GLY A O 1
ATOM 587 N N . CYS A 1 80 ? 17.938 -6.191 -6.148 1 98.62 80 CYS A N 1
ATOM 588 C CA . CYS A 1 80 ? 17.781 -7.629 -5.965 1 98.62 80 CYS A CA 1
ATOM 589 C C . CYS A 1 80 ? 19.125 -8.312 -5.77 1 98.62 80 CYS A C 1
ATOM 591 O O . CYS A 1 80 ? 20.156 -7.746 -6.105 1 98.62 80 CYS A O 1
ATOM 593 N N . ARG A 1 81 ? 19.031 -9.469 -5.23 1 97.94 81 ARG A N 1
ATOM 594 C CA . ARG A 1 81 ? 20.141 -10.398 -5.273 1 97.94 81 ARG A CA 1
ATOM 595 C C . ARG A 1 81 ? 20.047 -11.312 -6.492 1 97.94 81 ARG A C 1
ATOM 597 O O . ARG A 1 81 ? 18.969 -11.531 -7.027 1 97.94 81 ARG A O 1
ATOM 604 N N . GLU A 1 82 ? 21.219 -11.852 -6.844 1 97.94 82 GLU A N 1
ATOM 605 C CA . GLU A 1 82 ? 21.297 -12.656 -8.055 1 97.94 82 GLU A CA 1
ATOM 606 C C . GLU A 1 82 ? 20.406 -13.891 -7.969 1 97.94 82 GLU A C 1
ATOM 608 O O . GLU A 1 82 ? 19.828 -14.312 -8.969 1 97.94 82 GLU A O 1
ATOM 613 N N . GLU A 1 83 ? 20.234 -14.383 -6.77 1 97.12 83 GLU A N 1
ATOM 614 C CA . GLU A 1 83 ? 19.484 -15.625 -6.574 1 97.12 83 GLU A CA 1
ATOM 615 C C . GLU A 1 83 ? 18 -15.406 -6.789 1 97.12 83 GLU A C 1
ATOM 617 O O . GLU A 1 83 ? 17.234 -16.375 -6.895 1 97.12 83 GLU A O 1
ATOM 622 N N . TYR A 1 84 ? 17.578 -14.164 -6.938 1 98.62 84 TYR A N 1
ATOM 623 C CA . TYR A 1 84 ? 16.156 -13.875 -7.121 1 98.62 84 TYR A CA 1
ATOM 624 C C . TYR A 1 84 ? 15.758 -14.016 -8.586 1 98.62 84 TYR A C 1
ATOM 626 O O . TYR A 1 84 ? 14.57 -13.977 -8.922 1 98.62 84 TYR A O 1
ATOM 634 N N . MET A 1 85 ? 16.688 -14.266 -9.523 1 98.31 85 MET A N 1
ATOM 635 C CA . MET A 1 85 ? 16.422 -14.273 -10.953 1 98.31 85 MET A CA 1
ATOM 636 C C . MET A 1 85 ? 15.422 -15.367 -11.32 1 98.31 85 MET A C 1
ATOM 638 O O . MET A 1 85 ? 14.586 -15.188 -12.203 1 98.31 85 MET A O 1
ATOM 642 N N . SER A 1 86 ? 15.5 -16.5 -10.633 1 97.62 86 SER A N 1
ATOM 643 C CA . SER A 1 86 ? 14.547 -17.562 -10.93 1 97.62 86 SER A CA 1
ATOM 644 C C . SER A 1 86 ? 13.117 -17.109 -10.672 1 97.62 86 SER A C 1
ATOM 646 O O . SER A 1 86 ? 12.219 -17.391 -11.477 1 97.62 86 SER A O 1
ATOM 648 N N . VAL A 1 87 ? 12.883 -16.375 -9.594 1 98.75 87 VAL A N 1
ATOM 649 C CA . VAL A 1 87 ? 11.57 -15.859 -9.242 1 98.75 87 VAL A CA 1
ATOM 650 C C . VAL A 1 87 ? 11.133 -14.812 -10.266 1 98.75 87 VAL A C 1
ATOM 652 O O . VAL A 1 87 ? 10 -14.836 -10.742 1 98.75 87 VAL A O 1
ATOM 655 N N . LEU A 1 88 ? 12.055 -13.938 -10.664 1 98.75 88 LEU A N 1
ATOM 656 C CA . LEU A 1 88 ? 11.734 -12.844 -11.562 1 98.75 88 LEU A CA 1
ATOM 657 C C . LEU A 1 88 ? 11.391 -13.359 -12.953 1 98.75 88 LEU A C 1
ATOM 659 O O . LEU A 1 88 ? 10.477 -12.859 -13.602 1 98.75 88 LEU A O 1
ATOM 663 N N . LEU A 1 89 ? 12.133 -14.359 -13.391 1 98.38 89 LEU A N 1
ATOM 664 C CA . LEU A 1 89 ? 11.836 -14.938 -14.695 1 98.38 89 LEU A CA 1
ATOM 665 C C . LEU A 1 89 ? 10.461 -15.609 -14.695 1 98.38 89 LEU A C 1
ATOM 667 O O . LEU A 1 89 ? 9.688 -15.445 -15.633 1 98.38 89 LEU A O 1
ATOM 671 N N . ALA A 1 90 ? 10.148 -16.328 -13.648 1 98.44 90 ALA A N 1
ATOM 672 C CA . ALA A 1 90 ? 8.836 -16.953 -13.516 1 98.44 90 ALA A CA 1
ATOM 673 C C . ALA A 1 90 ? 7.73 -15.898 -13.445 1 98.44 90 ALA A C 1
ATOM 675 O O . ALA A 1 90 ? 6.668 -16.062 -14.047 1 98.44 90 ALA A O 1
ATOM 676 N N . ALA A 1 91 ? 7.961 -14.82 -12.719 1 98.25 91 ALA A N 1
ATOM 677 C CA . ALA A 1 91 ? 6.992 -13.734 -12.602 1 98.25 91 ALA A CA 1
ATOM 678 C C . ALA A 1 91 ? 6.715 -13.094 -13.961 1 98.25 91 ALA A C 1
ATOM 680 O O . ALA A 1 91 ? 5.562 -12.82 -14.297 1 98.25 91 ALA A O 1
ATOM 681 N N . VAL A 1 92 ? 7.77 -12.867 -14.719 1 97.12 92 VAL A N 1
ATOM 682 C CA . VAL A 1 92 ? 7.613 -12.258 -16.031 1 97.12 92 VAL A CA 1
ATOM 683 C C . VAL A 1 92 ? 6.828 -13.195 -16.953 1 97.12 92 VAL A C 1
ATOM 685 O O . VAL A 1 92 ? 5.961 -12.75 -17.703 1 97.12 92 VAL A O 1
ATOM 688 N N . ARG A 1 93 ? 7.086 -14.523 -16.859 1 96.88 93 ARG A N 1
ATOM 689 C CA . ARG A 1 93 ? 6.273 -15.469 -17.625 1 96.88 93 ARG A CA 1
ATOM 690 C C . ARG A 1 93 ? 4.801 -15.359 -17.234 1 96.88 93 ARG A C 1
ATOM 692 O O . ARG A 1 93 ? 3.928 -15.312 -18.094 1 96.88 93 ARG A O 1
ATOM 699 N N . ALA A 1 94 ? 4.555 -15.266 -15.984 1 96.31 94 ALA A N 1
ATOM 700 C CA . ALA A 1 94 ? 3.182 -15.172 -15.5 1 96.31 94 ALA A CA 1
ATOM 701 C C . ALA A 1 94 ? 2.516 -13.883 -15.984 1 96.31 94 ALA A C 1
ATOM 703 O O . ALA A 1 94 ? 1.38 -13.906 -16.469 1 96.31 94 ALA A O 1
ATOM 704 N N . LEU A 1 95 ? 3.24 -12.789 -15.938 1 93.56 95 LEU A N 1
ATOM 705 C CA . LEU A 1 95 ? 2.717 -11.477 -16.297 1 93.56 95 LEU A CA 1
ATOM 706 C C . LEU A 1 95 ? 2.381 -11.406 -17.781 1 93.56 95 LEU A C 1
ATOM 708 O O . LEU A 1 95 ? 1.489 -10.656 -18.188 1 93.56 95 LEU A O 1
ATOM 712 N N . THR A 1 96 ? 3.09 -12.164 -18.562 1 92.94 96 THR A N 1
ATOM 713 C CA . THR A 1 96 ? 2.934 -12.031 -20 1 92.94 96 THR A CA 1
ATOM 714 C C . THR A 1 96 ? 2.018 -13.125 -20.547 1 92.94 96 THR A C 1
ATOM 716 O O . THR A 1 96 ? 1.815 -13.219 -21.766 1 92.94 96 THR A O 1
ATOM 719 N N . ARG A 1 97 ? 1.494 -13.977 -19.656 1 92.44 97 ARG A N 1
ATOM 720 C CA . ARG A 1 97 ? 0.444 -14.898 -20.078 1 92.44 97 ARG A CA 1
ATOM 721 C C . ARG A 1 97 ? -0.82 -14.141 -20.484 1 92.44 97 ARG A C 1
ATOM 723 O O . ARG A 1 97 ? -1.168 -13.141 -19.859 1 92.44 97 ARG A O 1
ATOM 730 N N . GLU A 1 98 ? -1.513 -14.664 -21.438 1 88.44 98 GLU A N 1
ATOM 731 C CA . GLU A 1 98 ? -2.75 -14.047 -21.906 1 88.44 98 GLU A CA 1
ATOM 732 C C . GLU A 1 98 ? -3.775 -13.953 -20.781 1 88.44 98 GLU A C 1
ATOM 734 O O . GLU A 1 98 ? -4.516 -12.969 -20.688 1 88.44 98 GLU A O 1
ATOM 739 N N . GLU A 1 99 ? -3.783 -14.961 -19.906 1 89.44 99 GLU A N 1
ATOM 740 C CA . GLU A 1 99 ? -4.758 -15.039 -18.828 1 89.44 99 GLU A CA 1
ATOM 741 C C . GLU A 1 99 ? -4.605 -13.859 -17.875 1 89.44 99 GLU A C 1
ATOM 743 O O . GLU A 1 99 ? -5.598 -13.359 -17.344 1 89.44 99 GLU A O 1
ATOM 748 N N . PHE A 1 100 ? -3.428 -13.453 -17.703 1 90.25 100 PHE A N 1
ATOM 749 C CA . PHE A 1 100 ? -3.201 -12.352 -16.781 1 90.25 100 PHE A CA 1
ATOM 750 C C . PHE A 1 100 ? -3.686 -11.031 -17.375 1 90.25 100 PHE A C 1
ATOM 752 O O . PHE A 1 100 ? -4.09 -10.125 -16.641 1 90.25 100 PHE A O 1
ATOM 759 N N . CYS A 1 101 ? -3.59 -10.906 -18.656 1 85.62 101 CYS A N 1
ATOM 760 C CA . CYS A 1 101 ? -4.094 -9.727 -19.344 1 85.62 101 CYS A CA 1
ATOM 761 C C . CYS A 1 101 ? -3.471 -8.453 -18.781 1 85.62 101 CYS A C 1
ATOM 763 O O . CYS A 1 101 ? -4.184 -7.539 -18.375 1 85.62 101 CYS A O 1
ATOM 765 N N . LEU A 1 102 ? -2.178 -8.344 -18.844 1 82.62 102 LEU A N 1
ATOM 766 C CA . LEU A 1 102 ? -1.399 -7.258 -18.25 1 82.62 102 LEU A CA 1
ATOM 767 C C . LEU A 1 102 ? -1.923 -5.902 -18.719 1 82.62 102 LEU A C 1
ATOM 769 O O . LEU A 1 102 ? -1.971 -4.953 -17.922 1 82.62 102 LEU A O 1
ATOM 773 N N . HIS A 1 103 ? -2.352 -5.809 -19.844 1 75.31 103 HIS A N 1
ATOM 774 C CA . HIS A 1 103 ? -2.83 -4.547 -20.406 1 75.31 103 HIS A CA 1
ATOM 775 C C . HIS A 1 103 ? -4 -4 -19.594 1 75.31 103 HIS A C 1
ATOM 777 O O . HIS A 1 103 ? -4.051 -2.805 -19.281 1 75.31 103 HIS A O 1
ATOM 783 N N . SER A 1 104 ? -4.824 -4.863 -19.172 1 70.69 104 SER A N 1
ATOM 784 C CA . SER A 1 104 ? -6.023 -4.465 -18.438 1 70.69 104 SER A CA 1
ATOM 785 C C . SER A 1 104 ? -5.68 -4.016 -17.031 1 70.69 104 SER A C 1
ATOM 787 O O . SER A 1 104 ? -6.41 -3.225 -16.422 1 70.69 104 SER A O 1
ATOM 789 N N . THR A 1 105 ? -4.562 -4.52 -16.562 1 69.12 105 THR A N 1
ATOM 790 C CA . THR A 1 105 ? -4.215 -4.254 -15.172 1 69.12 105 THR A CA 1
ATOM 791 C C . THR A 1 105 ? -3.467 -2.932 -15.039 1 69.12 105 THR A C 1
ATOM 793 O O . THR A 1 105 ? -3.387 -2.363 -13.945 1 69.12 105 THR A O 1
ATOM 796 N N . THR A 1 106 ? -2.822 -2.445 -16.109 1 63.94 106 THR A N 1
ATOM 797 C CA . THR A 1 106 ? -1.936 -1.289 -16.031 1 63.94 106 THR A CA 1
ATOM 798 C C . THR A 1 106 ? -2.67 -0.015 -16.438 1 63.94 106 THR A C 1
ATOM 800 O O . THR A 1 106 ? -2.287 1.085 -16.031 1 63.94 106 THR A O 1
ATOM 803 N N . VAL A 1 107 ? -3.564 0.005 -17.297 1 55.09 107 VAL A N 1
ATOM 804 C CA . VAL A 1 107 ? -4.141 1.221 -17.859 1 55.09 107 VAL A CA 1
ATOM 805 C C . VAL A 1 107 ? -5.051 1.889 -16.844 1 55.09 107 VAL A C 1
ATOM 807 O O . VAL A 1 107 ? -4.957 3.098 -16.609 1 55.09 107 VAL A O 1
ATOM 810 N N . SER A 1 108 ? -6.059 1.247 -16.375 1 55.66 108 SER A N 1
ATOM 811 C CA . SER A 1 108 ? -7.094 1.965 -15.641 1 55.66 108 SER A CA 1
ATOM 812 C C . SER A 1 108 ? -7.121 1.546 -14.172 1 55.66 108 SER A C 1
ATOM 814 O O . SER A 1 108 ? -7.836 2.143 -13.367 1 55.66 108 SER A O 1
ATOM 816 N N . GLY A 1 109 ? -6.031 0.634 -13.875 1 61.75 109 GLY A N 1
ATOM 817 C CA . GLY A 1 109 ? -6.504 0.014 -12.648 1 61.75 109 GLY A CA 1
ATOM 818 C C . GLY A 1 109 ? -5.715 0.434 -11.422 1 61.75 109 GLY A C 1
ATOM 819 O O . GLY A 1 109 ? -4.605 0.961 -11.547 1 61.75 109 GLY A O 1
ATOM 820 N N . ALA A 1 110 ? -6.402 0.484 -10.289 1 76.12 110 ALA A N 1
ATOM 821 C CA . ALA A 1 110 ? -5.918 0.71 -8.93 1 76.12 110 ALA A CA 1
ATOM 822 C C . ALA A 1 110 ? -5.113 -0.486 -8.43 1 76.12 110 ALA A C 1
ATOM 824 O O . ALA A 1 110 ? -4.812 -0.584 -7.238 1 76.12 110 ALA A O 1
ATOM 825 N N . THR A 1 111 ? -4.594 -1.376 -9.5 1 88.44 111 THR A N 1
ATOM 826 C CA . THR A 1 111 ? -4.012 -2.625 -9.023 1 88.44 111 THR A CA 1
ATOM 827 C C . THR A 1 111 ? -2.502 -2.641 -9.25 1 88.44 111 THR A C 1
ATOM 829 O O . THR A 1 111 ? -1.976 -1.83 -10.016 1 88.44 111 THR A O 1
ATOM 832 N N . ALA A 1 112 ? -1.865 -3.482 -8.594 1 91.94 112 ALA A N 1
ATOM 833 C CA . ALA A 1 112 ? -0.461 -3.848 -8.758 1 91.94 112 ALA A CA 1
ATOM 834 C C . ALA A 1 112 ? -0.282 -5.363 -8.742 1 91.94 112 ALA A C 1
ATOM 836 O O . ALA A 1 112 ? -1.024 -6.078 -8.07 1 91.94 112 ALA A O 1
ATOM 837 N N . PRO A 1 113 ? 0.646 -5.84 -9.57 1 93.69 113 PRO A N 1
ATOM 838 C CA . PRO A 1 113 ? 0.923 -7.273 -9.461 1 93.69 113 PRO A CA 1
ATOM 839 C C . PRO A 1 113 ? 1.405 -7.672 -8.07 1 93.69 113 PRO A C 1
ATOM 841 O O . PRO A 1 113 ? 2.438 -7.18 -7.605 1 93.69 113 PRO A O 1
ATOM 844 N N . LEU A 1 114 ? 0.613 -8.461 -7.426 1 96.81 114 LEU A N 1
ATOM 845 C CA . LEU A 1 114 ? 1 -9.094 -6.168 1 96.81 114 LEU A CA 1
ATOM 846 C C . LEU A 1 114 ? 1.592 -10.477 -6.422 1 96.81 114 LEU A C 1
ATOM 848 O O . LEU A 1 114 ? 0.944 -11.336 -7.027 1 96.81 114 LEU A O 1
ATOM 852 N N . LEU A 1 115 ? 2.857 -10.656 -5.992 1 98.75 115 LEU A N 1
ATOM 853 C CA . LEU A 1 115 ? 3.514 -11.953 -6.094 1 98.75 115 LEU A CA 1
ATOM 854 C C . LEU A 1 115 ? 3.365 -12.742 -4.797 1 98.75 115 LEU A C 1
ATOM 856 O O . LEU A 1 115 ? 3.715 -12.25 -3.723 1 98.75 115 LEU A O 1
ATOM 860 N N . VAL A 1 116 ? 2.834 -13.922 -4.914 1 98.81 116 VAL A N 1
ATOM 861 C CA . VAL A 1 116 ? 2.818 -14.867 -3.803 1 98.81 116 VAL A CA 1
ATOM 862 C C . VAL A 1 116 ? 3.771 -16.016 -4.098 1 98.81 116 VAL A C 1
ATOM 864 O O . VAL A 1 116 ? 3.506 -16.844 -4.977 1 98.81 116 VAL A O 1
ATOM 867 N N . LEU A 1 117 ? 4.867 -16.031 -3.385 1 98.88 117 LEU A N 1
ATOM 868 C CA . LEU A 1 117 ? 5.809 -17.141 -3.512 1 98.88 117 LEU A CA 1
ATOM 869 C C . LEU A 1 117 ? 5.414 -18.297 -2.596 1 98.88 117 LEU A C 1
ATOM 871 O O . LEU A 1 117 ? 5.023 -18.078 -1.447 1 98.88 117 LEU A O 1
ATOM 875 N N . SER A 1 118 ? 5.48 -19.484 -3.098 1 98.75 118 SER A N 1
ATOM 876 C CA . SER A 1 118 ? 5.152 -20.688 -2.324 1 98.75 118 SER A CA 1
ATOM 877 C C . SER A 1 118 ? 6.109 -21.828 -2.637 1 98.75 118 SER A C 1
ATOM 879 O O . SER A 1 118 ? 6.676 -21.891 -3.73 1 98.75 118 SER A O 1
ATOM 881 N N . GLY A 1 119 ? 6.293 -22.719 -1.677 1 98 119 GLY A N 1
ATOM 882 C CA . GLY A 1 119 ? 7.211 -23.844 -1.819 1 98 119 GLY A CA 1
ATOM 883 C C . GLY A 1 119 ? 8.578 -23.578 -1.214 1 98 119 GLY A C 1
ATOM 884 O O . GLY A 1 119 ? 8.75 -22.609 -0.468 1 98 119 GLY A O 1
ATOM 885 N N . PRO A 1 120 ? 9.578 -24.391 -1.486 1 97.31 120 PRO A N 1
ATOM 886 C CA . PRO A 1 120 ? 10.898 -24.344 -0.856 1 97.31 120 PRO A CA 1
ATOM 887 C C . PRO A 1 120 ? 11.617 -23.016 -1.097 1 97.31 120 PRO A C 1
ATOM 889 O O . PRO A 1 120 ? 12.453 -22.609 -0.288 1 97.31 120 PRO A O 1
ATOM 892 N N . ILE A 1 121 ? 11.258 -22.312 -2.143 1 98.06 121 ILE A N 1
ATOM 893 C CA . ILE A 1 121 ? 11.938 -21.062 -2.516 1 98.06 121 ILE A CA 1
ATOM 894 C C . ILE A 1 121 ? 11.805 -20.047 -1.385 1 98.06 121 ILE A C 1
ATOM 896 O O . ILE A 1 121 ? 12.688 -19.219 -1.193 1 98.06 121 ILE A O 1
ATOM 900 N N . VAL A 1 122 ? 10.719 -20.141 -0.65 1 98.44 122 VAL A N 1
ATOM 901 C CA . VAL A 1 122 ? 10.422 -19.172 0.406 1 98.44 122 VAL A CA 1
ATOM 902 C C . VAL A 1 122 ? 11.547 -19.188 1.438 1 98.44 122 VAL A C 1
ATOM 904 O O . VAL A 1 122 ? 12.07 -18.125 1.796 1 98.44 122 VAL A O 1
ATOM 907 N N . GLU A 1 123 ? 11.945 -20.328 1.841 1 97.38 123 GLU A N 1
ATOM 908 C CA . GLU A 1 123 ? 13.039 -20.453 2.803 1 97.38 123 GLU A CA 1
ATOM 909 C C . GLU A 1 123 ? 14.391 -20.266 2.129 1 97.38 123 GLU A C 1
ATOM 911 O O . GLU A 1 123 ? 15.305 -19.672 2.709 1 97.38 123 GLU A O 1
ATOM 916 N N . GLN A 1 124 ? 14.508 -20.719 0.937 1 97.44 124 GLN A N 1
ATOM 917 C CA . GLN A 1 124 ? 15.781 -20.719 0.23 1 97.44 124 GLN A CA 1
ATOM 918 C C . GLN A 1 124 ? 16.312 -19.297 0.065 1 97.44 124 GLN A C 1
ATOM 920 O O . GLN A 1 124 ? 17.516 -19.062 0.138 1 97.44 124 GLN A O 1
ATOM 925 N N . ILE A 1 125 ? 15.383 -18.359 -0.126 1 97.75 125 ILE A N 1
ATOM 926 C CA . ILE A 1 125 ? 15.875 -17.016 -0.365 1 97.75 125 ILE A CA 1
ATOM 927 C C . ILE A 1 125 ? 15.359 -16.078 0.729 1 97.75 125 ILE A C 1
ATOM 929 O O . ILE A 1 125 ? 15.367 -14.859 0.563 1 97.75 125 ILE A O 1
ATOM 933 N N . ASN A 1 126 ? 14.82 -16.609 1.778 1 96.81 126 ASN A N 1
ATOM 934 C CA . ASN A 1 126 ? 14.43 -15.906 2.994 1 96.81 126 ASN A CA 1
ATOM 935 C C . ASN A 1 126 ? 13.344 -14.875 2.715 1 96.81 126 ASN A C 1
ATOM 937 O O . ASN A 1 126 ? 13.461 -13.719 3.109 1 96.81 126 ASN A O 1
ATOM 941 N N . VAL A 1 127 ? 12.359 -15.297 2.006 1 98.19 127 VAL A N 1
ATOM 942 C CA . VAL A 1 127 ? 11.188 -14.461 1.806 1 98.19 127 VAL A CA 1
ATOM 943 C C . VAL A 1 127 ? 10.398 -14.359 3.111 1 98.19 127 VAL A C 1
ATOM 945 O O . VAL A 1 127 ? 10.18 -15.359 3.795 1 98.19 127 VAL A O 1
ATOM 948 N N . ASN A 1 128 ? 10.016 -13.172 3.469 1 96.88 128 ASN A N 1
ATOM 949 C CA . ASN A 1 128 ? 9.234 -12.969 4.684 1 96.88 128 ASN A CA 1
ATOM 950 C C . ASN A 1 128 ? 7.816 -13.523 4.535 1 96.88 128 ASN A C 1
ATOM 952 O O . ASN A 1 128 ? 7.148 -13.266 3.535 1 96.88 128 ASN A O 1
ATOM 956 N N . THR A 1 129 ? 7.363 -14.258 5.496 1 97.94 129 THR A N 1
ATOM 957 C CA . THR A 1 129 ? 6.012 -14.805 5.547 1 97.94 129 THR A CA 1
ATOM 958 C C . THR A 1 129 ? 5.305 -14.391 6.836 1 97.94 129 THR A C 1
ATOM 960 O O . THR A 1 129 ? 4.191 -14.828 7.109 1 97.94 129 THR A O 1
ATOM 963 N N . SER A 1 130 ? 5.879 -13.547 7.629 1 95.38 130 SER A N 1
ATOM 964 C CA . SER A 1 130 ? 5.43 -13.297 8.992 1 95.38 130 SER A CA 1
ATOM 965 C C . SER A 1 130 ? 5.133 -11.812 9.211 1 95.38 130 SER A C 1
ATOM 967 O O . SER A 1 130 ? 4.539 -11.164 8.352 1 95.38 130 SER A O 1
ATOM 969 N N . TYR A 1 131 ? 5.508 -11.258 10.336 1 92.56 131 TYR A N 1
ATOM 970 C CA . TYR A 1 131 ? 5.113 -9.914 10.75 1 92.56 131 TYR A CA 1
ATOM 971 C C . TYR A 1 131 ? 5.344 -8.914 9.625 1 92.56 131 TYR A C 1
ATOM 973 O O . TYR A 1 131 ? 6.371 -8.953 8.945 1 92.56 131 TYR A O 1
ATOM 981 N N . SER A 1 132 ? 4.332 -8.031 9.445 1 92.25 132 SER A N 1
ATOM 982 C CA . SER A 1 132 ? 4.383 -6.961 8.453 1 92.25 132 SER A CA 1
ATOM 983 C C . SER A 1 132 ? 4.738 -7.504 7.074 1 92.25 132 SER A C 1
ATOM 985 O O . SER A 1 132 ? 5.625 -6.973 6.4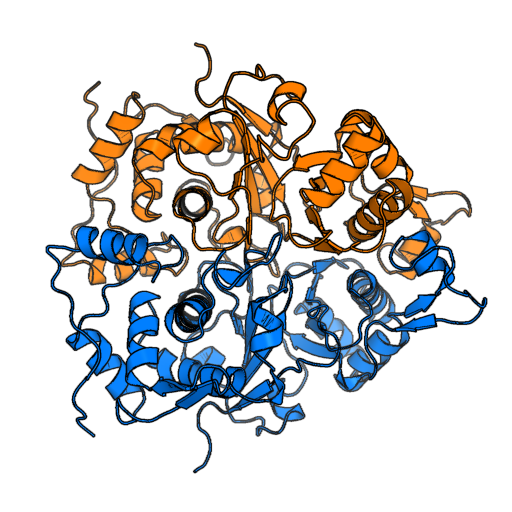02 1 92.25 132 SER A O 1
ATOM 987 N N . VAL A 1 133 ? 4.078 -8.562 6.695 1 95.69 133 VAL A N 1
ATOM 988 C CA . VAL A 1 133 ? 4.434 -9.336 5.512 1 95.69 133 VAL A CA 1
ATOM 989 C C . VAL A 1 133 ? 4.328 -8.453 4.27 1 95.69 133 VAL A C 1
ATOM 991 O O . VAL A 1 133 ? 5.09 -8.625 3.314 1 95.69 133 VAL A O 1
ATOM 994 N N . PHE A 1 134 ? 3.42 -7.441 4.242 1 96.25 134 PHE A N 1
ATOM 995 C CA . PHE A 1 134 ? 3.268 -6.559 3.092 1 96.25 134 PHE A CA 1
ATOM 996 C C . PHE A 1 134 ? 4.199 -5.355 3.203 1 96.25 134 PHE A C 1
ATOM 998 O O . PHE A 1 134 ? 4.27 -4.531 2.291 1 96.25 134 PHE A O 1
ATOM 1005 N N . GLY A 1 135 ? 4.887 -5.23 4.305 1 92.62 135 GLY A N 1
ATOM 1006 C CA . GLY A 1 135 ? 5.66 -4.035 4.594 1 92.62 135 GLY A CA 1
ATOM 1007 C C . GLY A 1 135 ? 7.145 -4.207 4.336 1 92.62 135 GLY A C 1
ATOM 1008 O O . GLY A 1 135 ? 7.574 -5.246 3.83 1 92.62 135 GLY A O 1
ATOM 1009 N N . PRO A 1 136 ? 7.902 -3.232 4.656 1 92.5 136 PRO A N 1
ATOM 1010 C CA . PRO A 1 136 ? 9.352 -3.221 4.43 1 92.5 136 PRO A CA 1
ATOM 1011 C C . PRO A 1 136 ? 10.117 -4.055 5.453 1 92.5 136 PRO A C 1
ATOM 1013 O O . PRO A 1 136 ? 9.516 -4.562 6.41 1 92.5 136 PRO A O 1
ATOM 1016 N N . GLY A 1 137 ? 11.414 -4.203 5.199 1 91.06 137 GLY A N 1
ATOM 1017 C CA . GLY A 1 137 ? 12.289 -4.809 6.188 1 91.06 137 GLY A CA 1
ATOM 1018 C C . GLY A 1 137 ? 12.938 -6.094 5.707 1 91.06 137 GLY A C 1
ATOM 1019 O O . GLY A 1 137 ? 13.891 -6.578 6.32 1 91.06 137 GLY A O 1
ATOM 1020 N N . HIS A 1 138 ? 12.445 -6.574 4.648 1 94.06 138 HIS A N 1
ATOM 1021 C CA . HIS A 1 138 ? 12.969 -7.836 4.125 1 94.06 138 HIS A CA 1
ATOM 1022 C C . HIS A 1 138 ? 13.414 -7.688 2.678 1 94.06 138 HIS A C 1
ATOM 1024 O O . HIS A 1 138 ? 12.602 -7.43 1.792 1 94.06 138 HIS A O 1
ATOM 1030 N N . VAL A 1 139 ? 14.617 -7.988 2.451 1 97.5 139 VAL A N 1
ATOM 1031 C CA . VAL A 1 139 ? 15.266 -7.691 1.178 1 97.5 139 VAL A CA 1
ATOM 1032 C C . VAL A 1 139 ? 14.555 -8.43 0.049 1 97.5 139 VAL A C 1
ATOM 1034 O O . VAL A 1 139 ? 14.203 -7.832 -0.971 1 97.5 139 VAL A O 1
ATOM 1037 N N . ALA A 1 140 ? 14.273 -9.688 0.222 1 98.56 140 ALA A N 1
ATOM 1038 C CA . ALA A 1 140 ? 13.664 -10.484 -0.841 1 98.56 140 ALA A CA 1
ATOM 1039 C C . ALA A 1 140 ? 12.297 -9.914 -1.23 1 98.56 140 ALA A C 1
ATOM 1041 O O . ALA A 1 140 ? 12.055 -9.609 -2.4 1 98.56 140 ALA A O 1
ATOM 1042 N N . ASN A 1 141 ? 11.422 -9.695 -0.238 1 98.44 141 ASN A N 1
ATOM 1043 C CA . ASN A 1 141 ? 10.086 -9.164 -0.498 1 98.44 141 ASN A CA 1
ATOM 1044 C C . ASN A 1 141 ? 10.148 -7.801 -1.18 1 98.44 141 ASN A C 1
ATOM 1046 O O . ASN A 1 141 ? 9.492 -7.578 -2.197 1 98.44 141 ASN A O 1
ATOM 1050 N N . ALA A 1 142 ? 10.977 -6.992 -0.613 1 98.25 142 ALA A N 1
ATOM 1051 C CA . ALA A 1 142 ? 11.031 -5.598 -1.044 1 98.25 142 ALA A CA 1
ATOM 1052 C C . ALA A 1 142 ? 11.57 -5.484 -2.467 1 98.25 142 ALA A C 1
ATOM 1054 O O . ALA A 1 142 ? 10.953 -4.844 -3.322 1 98.25 142 ALA A O 1
ATOM 1055 N N . THR A 1 143 ? 12.664 -6.16 -2.756 1 98.81 143 THR A N 1
ATOM 1056 C CA . THR A 1 143 ? 13.359 -5.918 -4.016 1 98.81 143 THR A CA 1
ATOM 1057 C C . THR A 1 143 ? 12.734 -6.73 -5.145 1 98.81 143 THR A C 1
ATOM 1059 O O . THR A 1 143 ? 12.711 -6.289 -6.297 1 98.81 143 THR A O 1
ATOM 1062 N N . ILE A 1 144 ? 12.188 -7.918 -4.836 1 98.88 144 ILE A N 1
ATOM 1063 C CA . ILE A 1 144 ? 11.523 -8.688 -5.875 1 98.88 144 ILE A CA 1
ATOM 1064 C C . ILE A 1 144 ? 10.273 -7.949 -6.348 1 98.88 144 ILE A C 1
ATOM 1066 O O . ILE A 1 144 ? 10.062 -7.781 -7.551 1 98.88 144 ILE A O 1
ATOM 1070 N N . GLY A 1 145 ? 9.438 -7.52 -5.379 1 98.62 145 GLY A N 1
ATOM 1071 C CA . GLY A 1 145 ? 8.281 -6.719 -5.75 1 98.62 145 GLY A CA 1
ATOM 1072 C C . GLY A 1 145 ? 8.641 -5.473 -6.531 1 98.62 145 GLY A C 1
ATOM 1073 O O . GLY A 1 145 ? 7.996 -5.148 -7.527 1 98.62 145 GLY A O 1
ATOM 1074 N N . ARG A 1 146 ? 9.656 -4.801 -6.094 1 98.44 146 ARG A N 1
ATOM 1075 C CA . ARG A 1 146 ? 10.078 -3.576 -6.766 1 98.44 146 ARG A CA 1
ATOM 1076 C C . ARG A 1 146 ? 10.625 -3.873 -8.156 1 98.44 146 ARG A C 1
ATOM 1078 O O . ARG A 1 146 ? 10.43 -3.086 -9.086 1 98.44 146 ARG A O 1
ATOM 1085 N N . ALA A 1 147 ? 11.406 -4.957 -8.312 1 98.69 147 ALA A N 1
ATOM 1086 C CA . ALA A 1 147 ? 11.922 -5.328 -9.625 1 98.69 147 ALA A CA 1
ATOM 1087 C C . ALA A 1 147 ? 10.789 -5.512 -10.625 1 98.69 147 ALA A C 1
ATOM 1089 O O . ALA A 1 147 ? 10.898 -5.078 -11.781 1 98.69 147 ALA A O 1
ATOM 1090 N N . VAL A 1 148 ? 9.734 -6.109 -10.188 1 97.06 148 VAL A N 1
ATOM 1091 C CA . VAL A 1 148 ? 8.578 -6.281 -11.062 1 97.06 148 VAL A CA 1
ATOM 1092 C C . VAL A 1 148 ? 8.023 -4.918 -11.461 1 97.06 148 VAL A C 1
ATOM 1094 O O . VAL A 1 148 ? 7.672 -4.699 -12.617 1 97.06 148 VAL A O 1
ATOM 1097 N N . ARG A 1 149 ? 7.965 -3.986 -10.523 1 94.25 149 ARG A N 1
ATOM 1098 C CA . ARG A 1 149 ? 7.527 -2.627 -10.836 1 94.25 149 ARG A CA 1
ATOM 1099 C C . ARG A 1 149 ? 8.414 -1.996 -11.898 1 94.25 149 ARG A C 1
ATOM 1101 O O . ARG A 1 149 ? 7.914 -1.405 -12.859 1 94.25 149 ARG A O 1
ATOM 1108 N N . LEU A 1 150 ? 9.719 -2.119 -11.75 1 95.88 150 LEU A N 1
ATOM 1109 C CA . LEU A 1 150 ? 10.648 -1.512 -12.703 1 95.88 150 LEU A CA 1
ATOM 1110 C C . LEU A 1 150 ? 10.562 -2.199 -14.062 1 95.88 150 LEU A C 1
ATOM 1112 O O . LEU A 1 150 ? 10.68 -1.546 -15.102 1 95.88 150 LEU A O 1
ATOM 1116 N N . ILE A 1 151 ? 10.344 -3.475 -14.047 1 95.06 151 ILE A N 1
ATOM 1117 C CA . ILE A 1 151 ? 10.164 -4.219 -15.281 1 95.06 151 ILE A CA 1
ATOM 1118 C C . ILE A 1 151 ? 8.922 -3.719 -16.016 1 95.06 151 ILE A C 1
ATOM 1120 O O . ILE A 1 151 ? 8.961 -3.469 -17.219 1 95.06 151 ILE A O 1
ATOM 1124 N N . LEU A 1 152 ? 7.84 -3.549 -15.273 1 91 152 LEU A N 1
ATOM 1125 C CA . LEU A 1 152 ? 6.609 -3.049 -15.875 1 91 152 LEU A CA 1
ATOM 1126 C C . LEU A 1 152 ? 6.809 -1.647 -16.438 1 91 152 LEU A C 1
ATOM 1128 O O . LEU A 1 152 ? 6.34 -1.345 -17.547 1 91 152 LEU A O 1
ATOM 1132 N N . GLN A 1 153 ? 7.504 -0.864 -15.742 1 89.06 153 GLN A N 1
ATOM 1133 C CA . GLN A 1 153 ? 7.73 0.524 -16.125 1 89.06 153 GLN A CA 1
ATOM 1134 C C . GLN A 1 153 ? 8.641 0.611 -17.359 1 89.06 153 GLN A C 1
ATOM 1136 O O . GLN A 1 153 ? 8.352 1.356 -18.297 1 89.06 153 GLN A O 1
ATOM 1141 N N . ASN A 1 154 ? 9.641 -0.151 -17.406 1 91 154 ASN A N 1
ATOM 1142 C CA . ASN A 1 154 ? 10.695 0.022 -18.406 1 91 154 ASN A CA 1
ATOM 1143 C C . ASN A 1 154 ? 10.469 -0.865 -19.625 1 91 154 ASN A C 1
ATOM 1145 O O . ASN A 1 154 ? 10.891 -0.525 -20.734 1 91 154 ASN A O 1
ATOM 1149 N N . LEU A 1 155 ? 9.828 -1.971 -19.344 1 89.88 155 LEU A N 1
ATOM 1150 C CA . LEU A 1 155 ? 9.75 -2.93 -20.438 1 89.88 155 LEU A CA 1
ATOM 1151 C C . LEU A 1 155 ? 8.312 -3.057 -20.953 1 89.88 155 LEU A C 1
ATOM 1153 O O . LEU A 1 155 ? 8.086 -3.52 -22.062 1 89.88 155 LEU A O 1
ATOM 1157 N N . CYS A 1 156 ? 7.324 -2.639 -20.094 1 83.12 156 CYS A N 1
ATOM 1158 C CA . CYS A 1 156 ? 5.938 -2.889 -20.469 1 83.12 156 CYS A CA 1
ATOM 1159 C C . CYS A 1 156 ? 5.16 -1.583 -20.594 1 83.12 156 CYS A C 1
ATOM 1161 O O . CYS A 1 156 ? 3.955 -1.595 -20.844 1 83.12 156 CYS A O 1
ATOM 1163 N N . GLY A 1 157 ? 5.809 -0.453 -20.5 1 71.25 157 GLY A N 1
ATOM 1164 C CA . GLY A 1 157 ? 5.164 0.838 -20.688 1 71.25 157 GLY A CA 1
ATOM 1165 C C . GLY A 1 157 ? 4.359 1.274 -19.469 1 71.25 157 GLY A C 1
ATOM 1166 O O . GLY A 1 157 ? 3.408 2.051 -19.594 1 71.25 157 GLY A O 1
ATOM 1167 N N . GLY A 1 158 ? 4.59 0.795 -18.375 1 61.19 158 GLY A N 1
ATOM 1168 C CA . GLY A 1 158 ? 3.844 1.102 -17.172 1 61.19 158 GLY A CA 1
ATOM 1169 C C . GLY A 1 158 ? 4.277 2.398 -16.516 1 61.19 158 GLY A C 1
ATOM 1170 O O . GLY A 1 158 ? 4.375 2.479 -15.281 1 61.19 158 GLY A O 1
ATOM 1171 N N . VAL A 1 159 ? 4.539 3.533 -17.312 1 58.44 159 VAL A N 1
ATOM 1172 C CA . VAL A 1 159 ? 4.988 4.809 -16.766 1 58.44 159 VAL A CA 1
ATOM 1173 C C . VAL A 1 159 ? 3.789 5.605 -16.25 1 58.44 159 VAL A C 1
ATOM 1175 O O . VAL A 1 159 ? 2.816 5.805 -16.984 1 58.44 159 VAL A O 1
ATOM 1178 N N . PRO A 1 160 ? 3.93 5.938 -14.961 1 54.62 160 PRO A N 1
ATOM 1179 C CA . PRO A 1 160 ? 2.834 6.742 -14.422 1 54.62 160 PRO A CA 1
ATOM 1180 C C . PRO A 1 160 ? 2.51 7.957 -15.281 1 54.62 160 PRO A C 1
ATOM 1182 O O . PRO A 1 160 ? 3.422 8.648 -15.75 1 54.62 160 PRO A O 1
ATOM 1185 N N . GLY A 1 161 ? 1.237 8.203 -15.391 1 55.88 161 GLY A N 1
ATOM 1186 C CA . GLY A 1 161 ? 0.791 9.344 -16.172 1 55.88 161 GLY A CA 1
ATOM 1187 C C . GLY A 1 161 ? 0.833 9.094 -17.672 1 55.88 161 GLY A C 1
ATOM 1188 O O . GLY A 1 161 ? 0.054 9.68 -18.422 1 55.88 161 GLY A O 1
ATOM 1189 N N . LEU A 1 162 ? 1.759 8.297 -18.016 1 58.81 162 LEU A N 1
ATOM 1190 C CA . LEU A 1 162 ? 1.793 7.973 -19.438 1 58.81 162 LEU A CA 1
ATOM 1191 C C . LEU A 1 162 ? 0.991 6.711 -19.734 1 58.81 162 LEU A C 1
ATOM 1193 O O . LEU A 1 162 ? 0.02 6.75 -20.484 1 58.81 162 LEU A O 1
ATOM 1197 N N . TYR A 1 163 ? 1.358 5.707 -18.828 1 62.16 163 TYR A N 1
ATOM 1198 C CA . TYR A 1 163 ? 0.635 4.465 -19.062 1 62.16 163 TYR A CA 1
ATOM 1199 C C . TYR A 1 163 ? -0.136 4.031 -17.828 1 62.16 163 TYR A C 1
ATOM 1201 O O . TYR A 1 163 ? -1.089 3.256 -17.922 1 62.16 163 TYR A O 1
ATOM 1209 N N . ASP A 1 164 ? 0.325 4.539 -16.719 1 71 164 ASP A N 1
ATOM 1210 C CA . ASP A 1 164 ? -0.461 4.305 -15.508 1 71 164 ASP A CA 1
ATOM 1211 C C . ASP A 1 164 ? -1.421 5.461 -15.242 1 71 164 ASP A C 1
ATOM 1213 O O . ASP A 1 164 ? -1.031 6.48 -14.664 1 71 164 ASP A O 1
ATOM 1217 N N . LYS A 1 165 ? -2.629 5.309 -15.5 1 78.62 165 LYS A N 1
ATOM 1218 C CA . LYS A 1 165 ? -3.623 6.379 -15.422 1 78.62 165 LYS A CA 1
ATOM 1219 C C . LYS A 1 165 ? -4.602 6.129 -14.273 1 78.62 165 LYS A C 1
ATOM 1221 O O . LYS A 1 165 ? -5.75 6.578 -14.328 1 78.62 165 LYS A O 1
ATOM 1226 N N . ALA A 1 166 ? -4.027 5.363 -13.336 1 85.56 166 ALA A N 1
ATOM 1227 C CA . ALA A 1 166 ? -4.867 5.145 -12.164 1 85.56 166 ALA A CA 1
ATOM 1228 C C . ALA A 1 166 ? -5.105 6.449 -11.406 1 85.56 166 ALA A C 1
ATOM 1230 O O . ALA A 1 166 ? -4.191 7.262 -11.25 1 85.56 166 ALA A O 1
ATOM 1231 N N . THR A 1 167 ? -6.309 6.629 -10.938 1 88.62 167 THR A N 1
ATOM 1232 C CA . THR A 1 167 ? -6.621 7.824 -10.164 1 88.62 167 THR A CA 1
ATOM 1233 C C . THR A 1 167 ? -5.75 7.906 -8.914 1 88.62 167 THR A C 1
ATOM 1235 O O . THR A 1 167 ? -5.109 8.93 -8.664 1 88.62 167 THR A O 1
ATOM 1238 N N . PHE A 1 168 ? -5.676 6.73 -8.234 1 93.44 168 PHE A N 1
ATOM 1239 C CA . PHE A 1 168 ? -4.973 6.789 -6.961 1 93.44 168 PHE A CA 1
ATOM 1240 C C . PHE A 1 168 ? -3.822 5.789 -6.934 1 93.44 168 PHE A C 1
ATOM 1242 O O . PHE A 1 168 ? -2.818 6.008 -6.254 1 93.44 168 PHE A O 1
ATOM 1249 N N . GLY A 1 169 ? -4.07 4.688 -7.715 1 91.44 169 GLY A N 1
ATOM 1250 C CA . GLY A 1 169 ? -3.17 3.58 -7.438 1 91.44 169 GLY A CA 1
ATOM 1251 C C . GLY A 1 169 ? -3.158 3.172 -5.977 1 91.44 169 GLY A C 1
ATOM 1252 O O . GLY A 1 169 ? -4.199 3.186 -5.312 1 91.44 169 GLY A O 1
ATOM 1253 N N . HIS A 1 170 ? -2.094 2.605 -5.473 1 94.44 170 HIS A N 1
ATOM 1254 C CA . HIS A 1 170 ? -1.847 2.307 -4.066 1 94.44 170 HIS A CA 1
ATOM 1255 C C . HIS A 1 170 ? -0.379 1.972 -3.826 1 94.44 170 HIS A C 1
ATOM 1257 O O . HIS A 1 170 ? 0.368 1.712 -4.773 1 94.44 170 HIS A O 1
ATOM 1263 N N . PRO A 1 171 ? 0.061 1.927 -2.607 1 96.56 171 PRO A N 1
ATOM 1264 C CA . PRO A 1 171 ? 1.492 1.798 -2.322 1 96.56 171 PRO A CA 1
ATOM 1265 C C . PRO A 1 171 ? 2.057 0.441 -2.736 1 96.56 171 PRO A C 1
ATOM 1267 O O . PRO A 1 171 ? 3.273 0.29 -2.871 1 96.56 171 PRO A O 1
ATOM 1270 N N . GLY A 1 172 ? 1.2 -0.529 -2.945 1 95.94 172 GLY A N 1
ATOM 1271 C CA . GLY A 1 172 ? 1.664 -1.812 -3.449 1 95.94 172 GLY A CA 1
ATOM 1272 C C . GLY A 1 172 ? 2.352 -1.708 -4.797 1 95.94 172 GLY A C 1
ATOM 1273 O O . GLY A 1 172 ? 3.041 -2.639 -5.223 1 95.94 172 GLY A O 1
ATOM 1274 N N . LYS A 1 173 ? 2.205 -0.612 -5.457 1 94.38 173 LYS A N 1
ATOM 1275 C CA . LYS A 1 173 ? 2.869 -0.386 -6.738 1 94.38 173 LYS A CA 1
ATOM 1276 C C . LYS A 1 173 ? 4.363 -0.137 -6.547 1 94.38 173 LYS A C 1
ATOM 1278 O O . LYS A 1 173 ? 5.141 -0.234 -7.496 1 94.38 173 LYS A O 1
ATOM 1283 N N . PHE A 1 174 ? 4.828 0.164 -5.273 1 96.12 174 PHE A N 1
ATOM 1284 C CA . PHE A 1 174 ? 6.254 0.212 -4.988 1 96.12 174 PHE A CA 1
ATOM 1285 C C . PHE A 1 174 ? 6.844 -1.193 -4.938 1 96.12 174 PHE A C 1
ATOM 1287 O O . PHE A 1 174 ? 7.879 -1.46 -5.551 1 96.12 174 PHE A O 1
ATOM 1294 N N . SER A 1 175 ? 6.215 -2.008 -4.195 1 97.75 175 SER A N 1
ATOM 1295 C CA . SER A 1 175 ? 6.586 -3.406 -4.004 1 97.75 175 SER A CA 1
ATOM 1296 C C . SER A 1 175 ? 5.434 -4.203 -3.396 1 97.75 175 SER A C 1
ATOM 1298 O O . SER A 1 175 ? 4.75 -3.721 -2.492 1 97.75 175 SER A O 1
ATOM 1300 N N . TYR A 1 176 ? 5.18 -5.32 -3.961 1 97.88 176 TYR A N 1
ATOM 1301 C CA . TYR A 1 176 ? 4.039 -6.141 -3.562 1 97.88 176 TYR A CA 1
ATOM 1302 C C . TYR A 1 176 ? 4.355 -7.625 -3.715 1 97.88 176 TYR A C 1
ATOM 1304 O O . TYR A 1 176 ? 3.889 -8.273 -4.656 1 97.88 176 TYR A O 1
ATOM 1312 N N . CYS A 1 177 ? 5.141 -8.18 -2.773 1 98.81 177 CYS A N 1
ATOM 1313 C CA . CYS A 1 177 ? 5.598 -9.562 -2.82 1 98.81 177 CYS A CA 1
ATOM 1314 C C . CYS A 1 177 ? 5.57 -10.195 -1.434 1 98.81 177 CYS A C 1
ATOM 1316 O O . CYS A 1 177 ? 6.105 -9.625 -0.479 1 98.81 177 CYS A O 1
ATOM 1318 N N . ILE A 1 178 ? 4.926 -11.336 -1.288 1 98.81 178 ILE A N 1
ATOM 1319 C CA . ILE A 1 178 ? 4.871 -12.008 0.005 1 98.81 178 ILE A CA 1
ATOM 1320 C C . ILE A 1 178 ? 5.191 -13.492 -0.173 1 98.81 178 ILE A C 1
ATOM 1322 O O . ILE A 1 178 ? 5.129 -14.016 -1.286 1 98.81 178 ILE A O 1
ATOM 1326 N N . GLY A 1 179 ? 5.582 -14.125 0.907 1 98.88 179 GLY A N 1
ATOM 1327 C CA . GLY A 1 179 ? 5.695 -15.578 0.938 1 98.88 179 GLY A CA 1
ATOM 1328 C C . GLY A 1 179 ? 4.535 -16.25 1.647 1 98.88 179 GLY A C 1
ATOM 1329 O O . GLY A 1 179 ? 4.016 -15.727 2.635 1 98.88 179 GLY A O 1
ATOM 1330 N N . GLU A 1 180 ? 4.141 -17.391 1.159 1 98.81 180 GLU A N 1
ATOM 1331 C CA . GLU A 1 180 ? 3.213 -18.266 1.874 1 98.81 180 GLU A CA 1
ATOM 1332 C C . GLU A 1 180 ? 3.908 -18.984 3.02 1 98.81 180 GLU A C 1
ATOM 1334 O O . GLU A 1 180 ? 5.004 -19.531 2.844 1 98.81 180 GLU A O 1
ATOM 1339 N N . SER A 1 181 ? 3.271 -18.984 4.141 1 98.5 181 SER A N 1
ATOM 1340 C CA . SER A 1 181 ? 3.865 -19.656 5.293 1 98.5 181 SER A CA 1
ATOM 1341 C C . SER A 1 181 ? 3.773 -21.172 5.164 1 98.5 181 SER A C 1
ATOM 1343 O O . SER A 1 181 ? 2.678 -21.719 5.031 1 98.5 181 SER A O 1
ATOM 1345 N N . ARG A 1 182 ? 4.844 -21.797 5.23 1 95.38 182 ARG A N 1
ATOM 1346 C CA . ARG A 1 182 ? 4.852 -23.25 5.168 1 95.38 182 ARG A CA 1
ATOM 1347 C C . ARG A 1 182 ? 4.523 -23.859 6.527 1 95.38 182 ARG A C 1
ATOM 1349 O O . ARG A 1 182 ? 3.955 -24.953 6.605 1 95.38 182 ARG A O 1
ATOM 1356 N N . THR A 1 183 ? 4.793 -23.109 7.57 1 95.62 183 THR A N 1
ATOM 1357 C CA . THR A 1 183 ? 4.602 -23.625 8.922 1 95.62 183 THR A CA 1
ATOM 1358 C C . THR A 1 183 ? 3.182 -23.359 9.406 1 95.62 183 THR A C 1
ATOM 1360 O O . THR A 1 183 ? 2.576 -24.203 10.07 1 95.62 183 THR A O 1
ATOM 1363 N N . ALA A 1 184 ? 2.674 -22.219 9.031 1 97.69 184 ALA A N 1
ATOM 1364 C CA . ALA A 1 184 ? 1.354 -21.844 9.531 1 97.69 184 ALA A CA 1
ATOM 1365 C C . ALA A 1 184 ? 0.252 -22.344 8.602 1 97.69 184 ALA A C 1
ATOM 1367 O O . ALA A 1 184 ? -0.917 -22.406 8.992 1 97.69 184 ALA A O 1
ATOM 1368 N N . ASN A 1 185 ? 0.583 -22.609 7.352 1 98.31 185 ASN A N 1
ATOM 1369 C CA . ASN A 1 185 ? -0.39 -23.094 6.379 1 98.31 185 ASN A CA 1
ATOM 1370 C C . ASN A 1 185 ? -0.764 -24.562 6.641 1 98.31 185 ASN A C 1
ATOM 1372 O O . ASN A 1 185 ? 0.067 -25.453 6.48 1 98.31 185 ASN A O 1
ATOM 1376 N N . PRO A 1 186 ? -1.962 -24.844 7.02 1 98.19 186 PRO A N 1
ATOM 1377 C CA . PRO A 1 186 ? -2.34 -26.219 7.348 1 98.19 186 PRO A CA 1
ATOM 1378 C C . PRO A 1 186 ? -2.613 -27.062 6.105 1 98.19 186 PRO A C 1
ATOM 1380 O O . PRO A 1 186 ? -2.834 -28.281 6.215 1 98.19 186 PRO A O 1
ATOM 1383 N N . TRP A 1 187 ? -2.578 -26.469 4.926 1 98.19 187 TRP A N 1
ATOM 1384 C CA . TRP A 1 187 ? -2.885 -27.141 3.666 1 98.19 187 TRP A CA 1
ATOM 1385 C C . TRP A 1 187 ? -1.642 -27.25 2.789 1 98.19 187 TRP A C 1
ATOM 1387 O O . TRP A 1 187 ? -0.569 -26.766 3.16 1 98.19 187 TRP A O 1
ATOM 1397 N N . GLU A 1 188 ? -1.819 -27.906 1.665 1 97.62 188 GLU A N 1
ATOM 1398 C CA . GLU A 1 188 ? -0.77 -27.891 0.651 1 97.62 188 GLU A CA 1
ATOM 1399 C C . GLU A 1 188 ? -0.521 -26.469 0.15 1 97.62 188 GLU A C 1
ATOM 1401 O O . GLU A 1 188 ? -1.399 -25.609 0.244 1 97.62 188 GLU A O 1
ATOM 1406 N N . PRO A 1 189 ? 0.705 -26.234 -0.369 1 98.38 189 PRO A N 1
ATOM 1407 C CA . PRO A 1 189 ? 0.99 -24.891 -0.871 1 98.38 189 PRO A CA 1
ATOM 1408 C C . PRO A 1 189 ? 0.006 -24.438 -1.948 1 98.38 189 PRO A C 1
ATOM 1410 O O . PRO A 1 189 ? -0.581 -25.281 -2.641 1 98.38 189 PRO A O 1
ATOM 1413 N N . LEU A 1 190 ? -0.174 -23.141 -2.082 1 98.06 190 LEU A N 1
ATOM 1414 C CA . LEU A 1 190 ? -1.127 -22.516 -2.996 1 98.06 190 LEU A CA 1
ATOM 1415 C C . LEU A 1 190 ? -0.973 -23.078 -4.406 1 98.06 190 LEU A C 1
ATOM 1417 O O . LEU A 1 190 ? -1.968 -23.375 -5.074 1 98.06 190 LEU A O 1
ATOM 1421 N N . HIS A 1 191 ? 0.303 -23.281 -4.816 1 97.94 191 HIS A N 1
ATOM 1422 C CA . HIS A 1 191 ? 0.564 -23.656 -6.203 1 97.94 191 HIS A CA 1
ATOM 1423 C C . HIS A 1 191 ? 0.145 -25.094 -6.473 1 97.94 191 HIS A C 1
ATOM 1425 O O . HIS A 1 191 ? -0.022 -25.484 -7.629 1 97.94 191 HIS A O 1
ATOM 1431 N N . ALA A 1 192 ? -0.052 -25.891 -5.422 1 97.25 192 ALA A N 1
ATOM 1432 C CA . ALA A 1 192 ? -0.422 -27.281 -5.594 1 97.25 192 ALA A CA 1
ATOM 1433 C C . ALA A 1 192 ? -1.811 -27.422 -6.211 1 97.25 192 ALA A C 1
ATOM 1435 O O . ALA A 1 192 ? -2.074 -28.359 -6.969 1 97.25 192 ALA A O 1
ATOM 1436 N N . ASP A 1 193 ? -2.697 -26.516 -5.941 1 93 193 ASP A N 1
ATOM 1437 C CA . ASP A 1 193 ? -4.055 -26.5 -6.477 1 93 193 ASP A CA 1
ATOM 1438 C C . ASP A 1 193 ? -4.102 -25.828 -7.844 1 93 193 ASP A C 1
ATOM 1440 O O . ASP A 1 193 ? -5.172 -25.672 -8.43 1 93 193 ASP A O 1
ATOM 1444 N N . ARG A 1 194 ? -2.912 -25.438 -8.312 1 96.12 194 ARG A N 1
ATOM 1445 C CA . ARG A 1 194 ? -2.898 -24.609 -9.508 1 96.12 194 ARG A CA 1
ATOM 1446 C C . ARG A 1 194 ? -1.945 -25.172 -10.555 1 96.12 194 ARG A C 1
ATOM 1448 O O . ARG A 1 194 ? -1.37 -24.422 -11.352 1 96.12 194 ARG A O 1
ATOM 1455 N N . GLY A 1 195 ? -1.685 -26.453 -10.414 1 94.44 195 GLY A N 1
ATOM 1456 C CA . GLY A 1 195 ? -1.05 -27.188 -11.5 1 94.44 195 GLY A CA 1
ATOM 1457 C C . GLY A 1 195 ? 0.447 -27.344 -11.32 1 94.44 195 GLY A C 1
ATOM 1458 O O . GLY A 1 195 ? 1.136 -27.859 -12.203 1 94.44 195 GLY A O 1
ATOM 1459 N N . VAL A 1 196 ? 1.025 -26.906 -10.219 1 97.56 196 VAL A N 1
ATOM 1460 C CA . VAL A 1 196 ? 2.441 -27.094 -9.914 1 97.56 196 VAL A CA 1
ATOM 1461 C C . VAL A 1 196 ? 2.598 -28.078 -8.758 1 97.56 196 VAL A C 1
ATOM 1463 O O . VAL A 1 196 ? 1.954 -27.922 -7.719 1 97.56 196 VAL A O 1
ATOM 1466 N N . PRO A 1 197 ? 3.426 -29.062 -8.922 1 97.38 197 PRO A N 1
ATOM 1467 C CA . PRO A 1 197 ? 3.602 -30.047 -7.852 1 97.38 197 PRO A CA 1
ATOM 1468 C C . PRO A 1 197 ? 3.953 -29.406 -6.512 1 97.38 197 PRO A C 1
ATOM 1470 O O . PRO A 1 197 ? 4.715 -28.438 -6.469 1 97.38 197 PRO A O 1
ATOM 1473 N N . ALA A 1 198 ? 3.459 -29.984 -5.422 1 97.19 198 ALA A N 1
ATOM 1474 C CA . ALA A 1 198 ? 3.539 -29.406 -4.082 1 97.19 198 ALA A CA 1
ATOM 1475 C C . ALA A 1 198 ? 4.988 -29.266 -3.629 1 97.19 198 ALA A C 1
ATOM 1477 O O . ALA A 1 198 ? 5.32 -28.375 -2.854 1 97.19 198 ALA A O 1
ATOM 1478 N N . ASP A 1 199 ? 5.855 -30.125 -4.055 1 96.25 199 ASP A N 1
ATOM 1479 C CA . ASP A 1 199 ? 7.234 -30.141 -3.578 1 96.25 199 ASP A CA 1
ATOM 1480 C C . ASP A 1 199 ? 8.109 -29.188 -4.383 1 96.25 199 ASP A C 1
ATOM 1482 O O . ASP A 1 199 ? 9.297 -29.016 -4.09 1 96.25 199 ASP A O 1
ATOM 1486 N N . GLU A 1 200 ? 7.488 -28.5 -5.379 1 97.25 200 GLU A N 1
ATOM 1487 C CA . GLU A 1 200 ? 8.203 -27.516 -6.18 1 97.25 200 GLU A CA 1
ATOM 1488 C C . GLU A 1 200 ? 7.918 -26.094 -5.688 1 97.25 200 GLU A C 1
ATOM 1490 O O . GLU A 1 200 ? 7.203 -25.906 -4.699 1 97.25 200 GLU A O 1
ATOM 1495 N N . SER A 1 201 ? 8.602 -25.219 -6.254 1 98.12 201 SER A N 1
ATOM 1496 C CA . SER A 1 201 ? 8.391 -23.812 -5.969 1 98.12 201 SER A CA 1
ATOM 1497 C C . SER A 1 201 ? 7.648 -23.109 -7.105 1 98.12 201 SER A C 1
ATOM 1499 O O . SER A 1 201 ? 7.777 -23.516 -8.266 1 98.12 201 SER A O 1
ATOM 1501 N N . ALA A 1 202 ? 6.875 -22.094 -6.746 1 98.75 202 ALA A N 1
ATOM 1502 C CA . ALA A 1 202 ? 6.129 -21.359 -7.766 1 98.75 202 ALA A CA 1
ATOM 1503 C C . ALA A 1 202 ? 5.875 -19.906 -7.324 1 98.75 202 ALA A C 1
ATOM 1505 O O . ALA A 1 202 ? 6.051 -19.578 -6.152 1 98.75 202 ALA A O 1
ATOM 1506 N N . VAL A 1 203 ? 5.586 -19.094 -8.273 1 98.81 203 VAL A N 1
ATOM 1507 C CA . VAL A 1 203 ? 5.066 -17.75 -8.039 1 98.81 203 VAL A CA 1
ATOM 1508 C C . VAL A 1 203 ? 3.65 -17.641 -8.602 1 98.81 203 VAL A C 1
ATOM 1510 O O . VAL A 1 203 ? 3.369 -18.125 -9.695 1 98.81 203 VAL A O 1
ATOM 1513 N N . THR A 1 204 ? 2.727 -17.188 -7.828 1 98.44 204 THR A N 1
ATOM 1514 C CA . THR A 1 204 ? 1.401 -16.797 -8.281 1 98.44 204 THR A CA 1
ATOM 1515 C C . THR A 1 204 ? 1.295 -15.273 -8.367 1 98.44 204 THR A C 1
ATOM 1517 O O . THR A 1 204 ? 1.566 -14.57 -7.395 1 98.44 204 THR A O 1
ATOM 1520 N N . VAL A 1 205 ? 0.965 -14.781 -9.555 1 96.56 205 VAL A N 1
ATOM 1521 C CA . VAL A 1 205 ? 0.823 -13.344 -9.766 1 96.56 205 VAL A CA 1
ATOM 1522 C C . VAL A 1 205 ? -0.657 -12.977 -9.82 1 96.56 205 VAL A C 1
ATOM 1524 O O . VAL A 1 205 ? -1.432 -13.602 -10.547 1 96.56 205 VAL A O 1
ATOM 1527 N N . PHE A 1 206 ? -1.032 -12 -9.031 1 94.44 206 PHE A N 1
ATOM 1528 C CA . PHE A 1 206 ? -2.4 -11.531 -8.859 1 94.44 206 PHE A CA 1
ATOM 1529 C C . PHE A 1 206 ? -2.475 -10.016 -9.031 1 94.44 206 PHE A C 1
ATOM 1531 O O . PHE A 1 206 ? -1.665 -9.281 -8.461 1 94.44 206 PHE A O 1
ATOM 1538 N N . ALA A 1 207 ? -3.363 -9.523 -9.93 1 92.25 207 ALA A N 1
ATOM 1539 C CA . ALA A 1 207 ? -3.58 -8.078 -10.023 1 92.25 207 ALA A CA 1
ATOM 1540 C C . ALA A 1 207 ? -4.414 -7.578 -8.844 1 92.25 207 ALA A C 1
ATOM 1542 O O . ALA A 1 207 ? -5.641 -7.672 -8.859 1 92.25 207 ALA A O 1
ATOM 1543 N N . GLY A 1 208 ? -3.719 -7.059 -7.867 1 92.56 208 GLY A N 1
ATOM 1544 C CA . GLY A 1 208 ? -4.41 -6.805 -6.613 1 92.56 208 GLY A CA 1
ATOM 1545 C C . GLY A 1 208 ? -4.461 -5.332 -6.246 1 92.56 208 GLY A C 1
ATOM 1546 O O . GLY A 1 208 ? -3.496 -4.598 -6.477 1 92.56 208 GLY A O 1
ATOM 1547 N N . GLU A 1 209 ? -5.59 -4.918 -5.652 1 93.25 209 GLU A N 1
ATOM 1548 C CA . GLU A 1 209 ? -5.66 -3.646 -4.941 1 93.25 209 GLU A CA 1
ATOM 1549 C C . GLU A 1 209 ? -4.973 -3.74 -3.58 1 93.25 209 GLU A C 1
ATOM 1551 O O . GLU A 1 209 ? -4.328 -4.746 -3.271 1 93.25 209 GLU A O 1
ATOM 1556 N N . ALA A 1 210 ? -4.988 -2.674 -2.832 1 94.94 210 ALA A N 1
ATOM 1557 C CA . ALA A 1 210 ? -4.363 -2.67 -1.512 1 94.94 210 ALA A CA 1
ATOM 1558 C C . ALA A 1 210 ? -5.078 -3.623 -0.561 1 94.94 210 ALA A C 1
ATOM 1560 O O . ALA A 1 210 ? -6.281 -3.857 -0.695 1 94.94 210 ALA A O 1
ATOM 1561 N N . PRO A 1 211 ? -4.387 -4.18 0.375 1 95.75 211 PRO A N 1
ATOM 1562 C CA . PRO A 1 211 ? -5.023 -5.129 1.294 1 95.75 211 PRO A CA 1
ATOM 1563 C C . PRO A 1 211 ? -6 -4.449 2.256 1 95.75 211 PRO A C 1
ATOM 1565 O O . PRO A 1 211 ? -5.746 -3.334 2.713 1 95.75 211 PRO A O 1
ATOM 1568 N N . ILE A 1 212 ? -7.059 -5.137 2.482 1 95 212 ILE A N 1
ATOM 1569 C CA . ILE A 1 212 ? -8.055 -4.754 3.479 1 95 212 ILE A CA 1
ATOM 1570 C C . ILE A 1 212 ? -7.992 -5.715 4.664 1 95 212 ILE A C 1
ATOM 1572 O O . ILE A 1 212 ? -8.188 -6.922 4.5 1 95 212 ILE A O 1
ATOM 1576 N N . ASN A 1 213 ? -7.781 -5.219 5.844 1 92.44 213 ASN A N 1
ATOM 1577 C CA . ASN A 1 213 ? -7.637 -6.066 7.027 1 92.44 213 ASN A CA 1
ATOM 1578 C C . ASN A 1 213 ? -8.992 -6.5 7.574 1 92.44 213 ASN A C 1
ATOM 1580 O O . ASN A 1 213 ? -9.914 -5.691 7.668 1 92.44 213 ASN A O 1
ATOM 1584 N N . ALA A 1 214 ? -9.102 -7.715 7.797 1 94.75 214 ALA A N 1
ATOM 1585 C CA . ALA A 1 214 ? -10.234 -8.312 8.5 1 94.75 214 ALA A CA 1
ATOM 1586 C C . ALA A 1 214 ? -9.836 -8.781 9.891 1 94.75 214 ALA A C 1
ATOM 1588 O O . ALA A 1 214 ? -9.281 -9.867 10.055 1 94.75 214 ALA A O 1
ATOM 1589 N N . ARG A 1 215 ? -10.18 -8.016 10.852 1 93 215 ARG A N 1
ATOM 1590 C CA . ARG A 1 215 ? -9.773 -8.297 12.219 1 93 215 ARG A CA 1
ATOM 1591 C C . ARG A 1 215 ? -10.852 -9.086 12.961 1 93 215 ARG A C 1
ATOM 1593 O O . ARG A 1 215 ? -12.008 -8.664 13.008 1 93 215 ARG A O 1
ATOM 1600 N N . ASN A 1 216 ? -10.547 -10.125 13.453 1 94.88 216 ASN A N 1
ATOM 1601 C CA . ASN A 1 216 ? -11.336 -10.922 14.383 1 94.88 216 ASN A CA 1
ATOM 1602 C C . ASN A 1 216 ? -10.445 -11.633 15.406 1 94.88 216 ASN A C 1
ATOM 1604 O O . ASN A 1 216 ? -9.984 -12.75 15.164 1 94.88 216 ASN A O 1
ATOM 1608 N N . ASP A 1 217 ? -10.227 -10.945 16.5 1 90.94 217 ASP A N 1
ATOM 1609 C CA . ASP A 1 217 ? -9.297 -11.453 17.5 1 90.94 217 ASP A CA 1
ATOM 1610 C C . ASP A 1 217 ? -10.039 -12.078 18.672 1 90.94 217 ASP A C 1
ATOM 1612 O O . ASP A 1 217 ? -9.438 -12.445 19.688 1 90.94 217 ASP A O 1
ATOM 1616 N N . TRP A 1 218 ? -11.234 -12.234 18.562 1 92.62 218 TRP A N 1
ATOM 1617 C CA . TRP A 1 218 ? -12 -12.695 19.719 1 92.62 218 TRP A CA 1
ATOM 1618 C C . TRP A 1 218 ? -12.523 -14.109 19.484 1 92.62 218 TRP A C 1
ATOM 1620 O O . TRP A 1 218 ? -12.711 -14.867 20.438 1 92.62 218 TRP A O 1
ATOM 1630 N N . SER A 1 219 ? -12.836 -14.445 18.234 1 95.94 219 SER A N 1
ATOM 1631 C CA . SER A 1 219 ? -13.508 -15.719 17.969 1 95.94 219 SER A CA 1
ATOM 1632 C C . SER A 1 219 ? -12.5 -16.859 17.875 1 95.94 219 SER A C 1
ATOM 1634 O O . SER A 1 219 ? -11.414 -16.703 17.328 1 95.94 219 SER A O 1
ATOM 1636 N N . HIS A 1 220 ? -12.977 -18.016 18.312 1 96.25 220 HIS A N 1
ATOM 1637 C CA . HIS A 1 220 ? -12.211 -19.25 18.172 1 96.25 220 HIS A CA 1
ATOM 1638 C C . HIS A 1 220 ? -12.93 -20.25 17.281 1 96.25 220 HIS A C 1
ATOM 1640 O O . HIS A 1 220 ? -12.562 -21.422 17.234 1 96.25 220 HIS A O 1
ATOM 1646 N N . GLU A 1 221 ? -13.906 -19.766 16.594 1 97.44 221 GLU A N 1
ATOM 1647 C CA . GLU A 1 221 ? -14.68 -20.578 15.664 1 97.44 221 GLU A CA 1
ATOM 1648 C C . GLU A 1 221 ? -14.602 -20.031 14.242 1 97.44 221 GLU A C 1
ATOM 1650 O O . GLU A 1 221 ? -14.539 -18.812 14.039 1 97.44 221 GLU A O 1
ATOM 1655 N N . PRO A 1 222 ? -14.719 -20.953 13.242 1 98.25 222 PRO A N 1
ATOM 1656 C CA . PRO A 1 222 ? -14.57 -20.516 11.859 1 98.25 222 PRO A CA 1
ATOM 1657 C C . PRO A 1 222 ? -15.68 -19.562 11.414 1 98.25 222 PRO A C 1
ATOM 1659 O O . PRO A 1 222 ? -15.422 -18.609 10.672 1 98.25 222 PRO A O 1
ATOM 1662 N N . GLY A 1 223 ? -16.891 -19.828 11.906 1 97.94 223 GLY A N 1
ATOM 1663 C CA . GLY A 1 223 ? -18.047 -19.078 11.438 1 97.94 223 GLY A CA 1
ATOM 1664 C C . GLY A 1 223 ? -17.859 -17.578 11.508 1 97.94 223 GLY A C 1
ATOM 1665 O O . GLY A 1 223 ? -17.859 -16.906 10.477 1 97.94 223 GLY A O 1
ATOM 1666 N N . PRO A 1 224 ? -17.625 -17.047 12.734 1 97.94 224 PRO A N 1
ATOM 1667 C CA . PRO A 1 224 ? -17.453 -15.594 12.867 1 97.94 224 PRO A CA 1
ATOM 1668 C C . PRO A 1 224 ? -16.219 -15.07 12.141 1 97.94 224 PRO A C 1
ATOM 1670 O O . PRO A 1 224 ? -16.25 -13.961 11.602 1 97.94 224 PRO A O 1
ATOM 1673 N N . VAL A 1 225 ? -15.141 -15.797 12.109 1 98.5 225 VAL A N 1
ATOM 1674 C CA . VAL A 1 225 ? -13.93 -15.391 11.406 1 98.5 225 VAL A CA 1
ATOM 1675 C C . VAL A 1 225 ? -14.219 -15.25 9.914 1 98.5 225 VAL A C 1
ATOM 1677 O O . VAL A 1 225 ? -13.891 -14.234 9.297 1 98.5 225 VAL A O 1
ATOM 1680 N N . LEU A 1 226 ? -14.898 -16.25 9.352 1 98.81 226 LEU A N 1
ATOM 1681 C CA . LEU A 1 226 ? -15.203 -16.25 7.922 1 98.81 226 LEU A CA 1
ATOM 1682 C C . LEU A 1 226 ? -16.219 -15.164 7.59 1 98.81 226 LEU A C 1
ATOM 1684 O O . LEU A 1 226 ? -16.172 -14.57 6.508 1 98.81 226 LEU A O 1
ATOM 1688 N N . ALA A 1 227 ? -17.109 -14.891 8.539 1 98.44 227 ALA A N 1
ATOM 1689 C CA . ALA A 1 227 ? -18.047 -13.781 8.344 1 98.44 227 ALA A CA 1
ATOM 1690 C C . ALA A 1 227 ? -17.297 -12.453 8.25 1 98.44 227 ALA A C 1
ATOM 1692 O O . ALA A 1 227 ? -17.641 -11.609 7.418 1 98.44 227 ALA A O 1
ATOM 1693 N N . THR A 1 228 ? -16.297 -12.289 9.094 1 97.62 228 THR A N 1
ATOM 1694 C CA . THR A 1 228 ? -15.508 -11.062 9.086 1 97.62 228 THR A CA 1
ATOM 1695 C C . THR A 1 228 ? -14.734 -10.922 7.777 1 97.62 228 THR A C 1
ATOM 1697 O O . THR A 1 228 ? -14.688 -9.836 7.191 1 97.62 228 THR A O 1
ATOM 1700 N N . ILE A 1 229 ? -14.141 -11.992 7.324 1 98.44 229 ILE A N 1
ATOM 1701 C CA . ILE A 1 229 ? -13.398 -11.977 6.07 1 98.44 229 ILE A CA 1
ATOM 1702 C C . ILE A 1 229 ? -14.336 -11.672 4.91 1 98.44 229 ILE A C 1
ATOM 1704 O O . ILE A 1 229 ? -14.023 -10.852 4.047 1 98.44 229 ILE A O 1
ATOM 1708 N N . ALA A 1 230 ? -15.508 -12.289 4.906 1 98.25 230 ALA A N 1
ATOM 1709 C CA . ALA A 1 230 ? -16.5 -12.039 3.861 1 98.25 230 ALA A CA 1
ATOM 1710 C C . ALA A 1 230 ? -16.953 -10.578 3.873 1 98.25 230 ALA A C 1
ATOM 1712 O O . ALA A 1 230 ? -17.172 -9.984 2.814 1 98.25 230 ALA A O 1
ATOM 1713 N N . ASP A 1 231 ? -17.125 -10.07 5.016 1 97 231 ASP A N 1
ATOM 1714 C CA . ASP A 1 231 ? -17.5 -8.664 5.156 1 97 231 ASP A CA 1
ATOM 1715 C C . ASP A 1 231 ? -16.484 -7.754 4.469 1 97 231 ASP A C 1
ATOM 1717 O O . ASP A 1 231 ? -16.875 -6.797 3.791 1 97 231 ASP A O 1
ATOM 1721 N N . ALA A 1 232 ? -15.211 -8.039 4.633 1 96 232 ALA A N 1
ATOM 1722 C CA . ALA A 1 232 ? -14.156 -7.273 3.982 1 96 232 ALA A CA 1
ATOM 1723 C C . ALA A 1 232 ? -14.188 -7.461 2.469 1 96 232 ALA A C 1
ATOM 1725 O O . ALA A 1 232 ? -13.789 -6.566 1.718 1 96 232 ALA A O 1
ATOM 1726 N N . MET A 1 233 ? -14.68 -8.562 1.999 1 96.12 233 MET A N 1
ATOM 1727 C CA . MET A 1 233 ? -14.781 -8.836 0.568 1 96.12 233 MET A CA 1
ATOM 1728 C C . MET A 1 233 ? -15.859 -7.969 -0.075 1 96.12 233 MET A C 1
ATOM 1730 O O . MET A 1 233 ? -15.797 -7.676 -1.271 1 96.12 233 MET A O 1
ATOM 1734 N N . LEU A 1 234 ? -16.797 -7.527 0.698 1 94.56 234 LEU A N 1
ATOM 1735 C CA . LEU A 1 234 ? -18 -6.902 0.158 1 94.56 234 LEU A CA 1
ATOM 1736 C C . LEU A 1 234 ? -17.688 -5.504 -0.368 1 94.56 234 LEU A C 1
ATOM 1738 O O . LEU A 1 234 ? -18.5 -4.914 -1.083 1 94.56 234 LEU A O 1
ATOM 1742 N N . VAL A 1 235 ? -16.547 -4.969 -0.057 1 89.12 235 VAL A N 1
ATOM 1743 C CA . VAL A 1 235 ? -16.203 -3.641 -0.556 1 89.12 235 VAL A CA 1
ATOM 1744 C C . VAL A 1 235 ? -15.656 -3.746 -1.977 1 89.12 235 VAL A C 1
ATOM 1746 O O . VAL A 1 235 ? -15.508 -2.736 -2.666 1 89.12 235 VAL A O 1
ATOM 1749 N N . SER A 1 236 ? -15.562 -4.848 -2.557 1 83.94 236 SER A N 1
ATOM 1750 C CA . SER A 1 236 ? -15.047 -5.098 -3.898 1 83.94 236 SER A CA 1
ATOM 1751 C C . SER A 1 236 ? -15.984 -4.543 -4.965 1 83.94 236 SER A C 1
ATOM 1753 O O . SER A 1 236 ? -17.047 -4.02 -4.645 1 83.94 236 SER A O 1
ATOM 1755 N N . HIS A 1 237 ? -15.703 -4.465 -6.316 1 78.19 237 HIS A N 1
ATOM 1756 C CA . HIS A 1 237 ? -16.406 -3.803 -7.41 1 78.19 237 HIS A CA 1
ATOM 1757 C C . HIS A 1 237 ? -17.453 -4.73 -8.031 1 78.19 237 HIS A C 1
ATOM 1759 O O . HIS A 1 237 ? -18.281 -4.289 -8.836 1 78.19 237 HIS A O 1
ATOM 1765 N N . TYR A 1 238 ? -17.641 -5.926 -7.594 1 79.19 238 TYR A N 1
ATOM 1766 C CA . TYR A 1 238 ? -18.641 -6.895 -8.023 1 79.19 238 TYR A CA 1
ATOM 1767 C C . TYR A 1 238 ? -18.625 -7.059 -9.539 1 79.19 238 TYR A C 1
ATOM 1769 O O . TYR A 1 238 ? -19.672 -7.031 -10.188 1 79.19 238 TYR A O 1
ATOM 1777 N N . THR A 1 239 ? -17.578 -6.906 -10.211 1 76.69 239 THR A N 1
ATOM 1778 C CA . THR A 1 239 ? -17.391 -7.078 -11.648 1 76.69 239 THR A CA 1
ATOM 1779 C C . THR A 1 239 ? -17 -8.516 -11.984 1 76.69 239 THR A C 1
ATOM 1781 O O . THR A 1 239 ? -16.812 -8.852 -13.148 1 76.69 239 THR A O 1
ATOM 1784 N N . GLY A 1 240 ? -17.062 -9.188 -10.945 1 76.31 240 GLY A N 1
ATOM 1785 C CA . GLY A 1 240 ? -16.516 -10.523 -11.141 1 76.31 240 GLY A CA 1
ATOM 1786 C C . GLY A 1 240 ? -15.008 -10.578 -11.039 1 76.31 240 GLY A C 1
ATOM 1787 O O . GLY A 1 240 ? -14.391 -9.672 -10.469 1 76.31 240 GLY A O 1
ATOM 1788 N N . GLY A 1 241 ? -14.336 -11.672 -11.156 1 82.75 241 GLY A N 1
ATOM 1789 C CA . GLY A 1 241 ? -12.898 -11.875 -11.016 1 82.75 241 GLY A CA 1
ATOM 1790 C C . GLY A 1 241 ? -12.531 -12.664 -9.773 1 82.75 241 GLY A C 1
ATOM 1791 O O . GLY A 1 241 ? -13.297 -13.523 -9.328 1 82.75 241 GLY A O 1
ATOM 1792 N N . CYS A 1 242 ? -11.328 -12.305 -9.43 1 91 242 CYS A N 1
ATOM 1793 C CA . CYS A 1 242 ? -10.828 -13.094 -8.312 1 91 242 CYS A CA 1
ATOM 1794 C C . CYS A 1 242 ? -10.555 -12.211 -7.098 1 91 242 CYS A C 1
ATOM 1796 O O . CYS A 1 242 ? -10.594 -10.984 -7.199 1 91 242 CYS A O 1
ATOM 1798 N N . VAL A 1 243 ? -10.5 -12.75 -6.02 1 94.81 243 VAL A N 1
ATOM 1799 C CA . VAL A 1 243 ? -10.047 -12.117 -4.781 1 94.81 243 VAL A CA 1
ATOM 1800 C C . VAL A 1 243 ? -9 -12.992 -4.105 1 94.81 243 VAL A C 1
ATOM 1802 O O . VAL A 1 243 ? -9.07 -14.227 -4.168 1 94.81 243 VAL A O 1
ATOM 1805 N N . LEU A 1 244 ? -8.016 -12.352 -3.572 1 96.94 244 LEU A N 1
ATOM 1806 C CA . LEU A 1 244 ? -7.062 -13.094 -2.758 1 96.94 244 LEU A CA 1
ATOM 1807 C C . LEU A 1 244 ? -7.309 -12.852 -1.272 1 96.94 244 LEU A C 1
ATOM 1809 O O . LEU A 1 244 ? -7.445 -11.703 -0.839 1 96.94 244 LEU A O 1
ATOM 1813 N N . VAL A 1 245 ? -7.438 -13.914 -0.555 1 98.44 245 VAL A N 1
ATOM 1814 C CA . VAL A 1 245 ? -7.555 -13.867 0.899 1 98.44 245 VAL A CA 1
ATOM 1815 C C . VAL A 1 245 ? -6.301 -14.461 1.537 1 98.44 245 VAL A C 1
ATOM 1817 O O . VAL A 1 245 ? -5.957 -15.617 1.279 1 98.44 245 VAL A O 1
ATOM 1820 N N . VAL A 1 246 ? -5.621 -13.703 2.355 1 98.75 246 VAL A N 1
ATOM 1821 C CA . VAL A 1 246 ? -4.484 -14.18 3.143 1 98.75 246 VAL A CA 1
ATOM 1822 C C . VAL A 1 246 ? -4.914 -14.383 4.594 1 98.75 246 VAL A C 1
ATOM 1824 O O . VAL A 1 246 ? -5.16 -13.422 5.316 1 98.75 246 VAL A O 1
ATOM 1827 N N . LEU A 1 247 ? -5.008 -15.609 5 1 98.75 247 LEU A N 1
ATOM 1828 C CA . LEU A 1 247 ? -5.316 -15.898 6.395 1 98.75 247 LEU A CA 1
ATOM 1829 C C . LEU A 1 247 ? -4.098 -15.688 7.281 1 98.75 247 LEU A C 1
ATOM 1831 O O . LEU A 1 247 ? -3.012 -16.188 6.984 1 98.75 247 LEU A O 1
ATOM 1835 N N . GLY A 1 248 ? -4.285 -14.922 8.352 1 98.06 248 GLY A N 1
ATOM 1836 C CA . GLY A 1 248 ? -3.254 -14.945 9.375 1 98.06 248 GLY A CA 1
ATOM 1837 C C . GLY A 1 248 ? -3.121 -16.297 10.062 1 98.06 248 GLY A C 1
ATOM 1838 O O . GLY A 1 248 ? -4.043 -17.109 10.016 1 98.06 248 GLY A O 1
ATOM 1839 N N . PRO A 1 249 ? -2.029 -16.469 10.688 1 98.19 249 PRO A N 1
ATOM 1840 C CA . PRO A 1 249 ? -1.761 -17.781 11.281 1 98.19 249 PRO A CA 1
ATOM 1841 C C . PRO A 1 249 ? -2.822 -18.203 12.297 1 98.19 249 PRO A C 1
ATOM 1843 O O . PRO A 1 249 ? -3.213 -19.375 12.344 1 98.19 249 PRO A O 1
ATOM 1846 N N . LEU A 1 250 ? -3.299 -17.266 13.109 1 98.06 250 LEU A N 1
ATOM 1847 C CA . LEU A 1 250 ? -4.297 -17.609 14.109 1 98.06 250 LEU A CA 1
ATOM 1848 C C . LEU A 1 250 ? -5.613 -18.016 13.453 1 98.06 250 LEU A C 1
ATOM 1850 O O . LEU A 1 250 ? -6.262 -18.984 13.883 1 98.06 250 LEU A O 1
ATOM 1854 N N . HIS A 1 251 ? -6.023 -17.312 12.43 1 98.62 251 HIS A N 1
ATOM 1855 C CA . HIS A 1 251 ? -7.234 -17.672 11.703 1 98.62 251 HIS A CA 1
ATOM 1856 C C . HIS A 1 251 ? -7.074 -19.016 10.992 1 98.62 251 HIS A C 1
ATOM 1858 O O . HIS A 1 251 ? -8 -19.828 10.961 1 98.62 251 HIS A O 1
ATOM 1864 N N . ALA A 1 252 ? -5.922 -19.25 10.391 1 98.75 252 ALA A N 1
ATOM 1865 C CA . ALA A 1 252 ? -5.645 -20.531 9.734 1 98.75 252 ALA A CA 1
ATOM 1866 C C . ALA A 1 252 ? -5.742 -21.688 10.727 1 98.75 252 ALA A C 1
ATOM 1868 O O . ALA A 1 252 ? -6.285 -22.75 10.406 1 98.75 252 ALA A O 1
ATOM 1869 N N . ALA A 1 253 ? -5.219 -21.453 11.883 1 98.62 253 ALA A N 1
ATOM 1870 C CA . ALA A 1 253 ? -5.254 -22.484 12.922 1 98.62 253 ALA A CA 1
ATOM 1871 C C . ALA A 1 253 ? -6.688 -22.812 13.32 1 98.62 253 ALA A C 1
ATOM 1873 O O . ALA A 1 253 ? -7.02 -23.969 13.578 1 98.62 253 ALA A O 1
ATOM 1874 N N . ILE A 1 254 ? -7.496 -21.797 13.414 1 98.69 254 ILE A N 1
ATOM 1875 C CA . ILE A 1 254 ? -8.906 -21.984 13.742 1 98.69 254 ILE A CA 1
ATOM 1876 C C . ILE A 1 254 ? -9.57 -22.859 12.68 1 98.69 254 ILE A C 1
ATOM 1878 O O . ILE A 1 254 ? -10.297 -23.797 13.008 1 98.69 254 ILE A O 1
ATOM 1882 N N . MET A 1 255 ? -9.352 -22.609 11.391 1 98.75 255 MET A N 1
ATOM 1883 C CA . MET A 1 255 ? -9.898 -23.406 10.305 1 98.75 255 MET A CA 1
ATOM 1884 C C . MET A 1 255 ? -9.414 -24.859 10.398 1 98.75 255 MET A C 1
ATOM 1886 O O . MET A 1 255 ? -10.203 -25.797 10.258 1 98.75 255 MET A O 1
ATOM 1890 N N . ALA A 1 256 ? -8.172 -25.016 10.688 1 98.31 256 ALA A N 1
ATOM 1891 C CA . ALA A 1 256 ? -7.551 -26.328 10.766 1 98.31 256 ALA A CA 1
ATOM 1892 C C . ALA A 1 256 ? -8.164 -27.156 11.898 1 98.31 256 ALA A C 1
ATOM 1894 O O . ALA A 1 256 ? -8.477 -28.344 11.711 1 98.31 256 ALA A O 1
ATOM 1895 N N . ARG A 1 257 ? -8.289 -26.531 13.031 1 98.25 257 ARG A N 1
ATOM 1896 C CA . ARG A 1 257 ? -8.852 -27.219 14.195 1 98.25 257 ARG A CA 1
ATOM 1897 C C . ARG A 1 257 ? -10.266 -27.703 13.914 1 98.25 257 ARG A C 1
ATOM 1899 O O . ARG A 1 257 ? -10.68 -28.75 14.422 1 98.25 257 ARG A O 1
ATOM 1906 N N . ALA A 1 258 ? -10.93 -27 13.094 1 98.44 258 ALA A N 1
ATOM 1907 C CA . ALA A 1 258 ? -12.305 -27.344 12.75 1 98.44 258 ALA A CA 1
ATOM 1908 C C . ALA A 1 258 ? -12.344 -28.359 11.609 1 98.44 258 ALA A C 1
ATOM 1910 O O . ALA A 1 258 ? -13.422 -28.781 11.172 1 98.44 258 ALA A O 1
ATOM 1911 N N . GLY A 1 259 ? -11.148 -28.703 11.055 1 98.31 259 GLY A N 1
ATOM 1912 C CA . GLY A 1 259 ? -11.062 -29.703 10 1 98.31 259 GLY A CA 1
ATOM 1913 C C . GLY A 1 259 ? -11.406 -29.156 8.625 1 98.31 259 GLY A C 1
ATOM 1914 O O . GLY A 1 259 ? -11.742 -29.922 7.715 1 98.31 259 GLY A O 1
ATOM 1915 N N . MET A 1 260 ? -11.344 -27.891 8.469 1 98.44 260 MET A N 1
ATOM 1916 C CA . MET A 1 260 ? -11.688 -27.297 7.176 1 98.44 260 MET A CA 1
ATOM 1917 C C . MET A 1 260 ? -10.531 -27.422 6.191 1 98.44 260 MET A C 1
ATOM 1919 O O . MET A 1 260 ? -9.375 -27.188 6.551 1 98.44 260 MET A O 1
ATOM 1923 N N . ARG A 1 261 ? -10.891 -27.828 5.008 1 97.88 261 ARG A N 1
ATOM 1924 C CA . ARG A 1 261 ? -9.961 -27.766 3.889 1 97.88 261 ARG A CA 1
ATOM 1925 C C . ARG A 1 261 ? -9.992 -26.391 3.225 1 97.88 261 ARG A C 1
ATOM 1927 O O . ARG A 1 261 ? -10.922 -25.609 3.453 1 97.88 261 ARG A O 1
ATOM 1934 N N . ARG A 1 262 ? -9.047 -26.109 2.414 1 98.06 262 ARG A N 1
ATOM 1935 C CA . ARG A 1 262 ? -9.023 -24.859 1.67 1 98.06 262 ARG A CA 1
ATOM 1936 C C . ARG A 1 262 ? -10.32 -24.672 0.879 1 98.06 262 ARG A C 1
ATOM 1938 O O . ARG A 1 262 ? -10.891 -23.578 0.863 1 98.06 262 ARG A O 1
ATOM 1945 N N . ALA A 1 263 ? -10.766 -25.734 0.289 1 98.06 263 ALA A N 1
ATOM 1946 C CA . ALA A 1 263 ? -11.969 -25.703 -0.532 1 98.06 263 ALA A CA 1
ATOM 1947 C C . ALA A 1 263 ? -13.188 -25.312 0.305 1 98.06 263 ALA A C 1
ATOM 1949 O O . ALA A 1 263 ? -14.102 -24.641 -0.18 1 98.06 263 ALA A O 1
ATOM 1950 N N . ASP A 1 264 ? -13.211 -25.766 1.544 1 98.62 264 ASP A N 1
ATOM 1951 C CA . ASP A 1 264 ? -14.312 -25.422 2.441 1 98.62 264 ASP A CA 1
ATOM 1952 C C . ASP A 1 264 ? -14.32 -23.922 2.744 1 98.62 264 ASP A C 1
ATOM 1954 O O . ASP A 1 264 ? -15.383 -23.297 2.766 1 98.62 264 ASP A O 1
ATOM 1958 N N . VAL A 1 265 ? -13.125 -23.391 2.992 1 98.81 265 VAL A N 1
ATOM 1959 C CA . VAL A 1 265 ? -12.984 -21.969 3.248 1 98.81 265 VAL A CA 1
ATOM 1960 C C . VAL A 1 265 ? -13.445 -21.172 2.025 1 98.81 265 VAL A C 1
ATOM 1962 O O . VAL A 1 265 ? -14.227 -20.219 2.148 1 98.81 265 VAL A O 1
ATOM 1965 N N . GLN A 1 266 ? -13.008 -21.578 0.831 1 98.56 266 GLN A N 1
ATOM 1966 C CA . GLN A 1 266 ? -13.383 -20.922 -0.419 1 98.56 266 GLN A CA 1
ATOM 1967 C C . GLN A 1 266 ? -14.898 -20.953 -0.62 1 98.56 266 GLN A C 1
ATOM 1969 O O . GLN A 1 266 ? -15.5 -19.938 -0.95 1 98.56 266 GLN A O 1
ATOM 1974 N N . ALA A 1 267 ? -15.492 -22.094 -0.38 1 98.62 267 ALA A N 1
ATOM 1975 C CA . ALA A 1 267 ? -16.922 -22.266 -0.568 1 98.62 267 ALA A CA 1
ATOM 1976 C C . ALA A 1 267 ? -17.719 -21.375 0.395 1 98.62 267 ALA A C 1
ATOM 1978 O O . ALA A 1 267 ? -18.719 -20.766 0.011 1 98.62 267 ALA A O 1
ATOM 1979 N N . GLU A 1 268 ? -17.266 -21.344 1.626 1 98.75 268 GLU A N 1
ATOM 1980 C CA . GLU A 1 268 ? -17.969 -20.562 2.631 1 98.75 268 GLU A CA 1
ATOM 1981 C C . GLU A 1 268 ? -17.875 -19.062 2.328 1 98.75 268 GLU A C 1
ATOM 1983 O O . GLU A 1 268 ? -18.844 -18.328 2.473 1 98.75 268 GLU A O 1
ATOM 1988 N N . LEU A 1 269 ? -16.688 -18.594 1.927 1 98.62 269 LEU A N 1
ATOM 1989 C CA . LEU A 1 269 ? -16.516 -17.188 1.578 1 98.62 269 LEU A CA 1
ATOM 1990 C C . LEU A 1 269 ? -17.328 -16.828 0.341 1 98.62 269 LEU A C 1
ATOM 1992 O O . LEU A 1 269 ? -17.922 -15.742 0.272 1 98.62 269 LEU A O 1
ATOM 1996 N N . PHE A 1 270 ? -17.391 -17.797 -0.628 1 97.69 270 PHE A N 1
ATOM 1997 C CA . PHE A 1 270 ? -18.219 -17.609 -1.822 1 97.69 270 PHE A CA 1
ATOM 1998 C C . PHE A 1 270 ? -19.688 -17.453 -1.454 1 97.69 270 PHE A C 1
ATOM 2000 O O . PHE A 1 270 ? -20.375 -16.578 -1.97 1 97.69 270 PHE A O 1
ATOM 2007 N N . ARG A 1 271 ? -20.125 -18.203 -0.581 1 97.94 271 ARG A N 1
ATOM 2008 C CA . ARG A 1 271 ? -21.516 -18.203 -0.16 1 97.94 271 ARG A CA 1
ATOM 2009 C C . ARG A 1 271 ? -21.859 -16.922 0.596 1 97.94 271 ARG A C 1
ATOM 2011 O O . ARG A 1 271 ? -22.938 -16.359 0.426 1 97.94 271 ARG A O 1
ATOM 2018 N N . ARG A 1 272 ? -20.953 -16.406 1.354 1 97.56 272 ARG A N 1
ATOM 2019 C CA . ARG A 1 272 ? -21.219 -15.312 2.27 1 97.56 272 ARG A CA 1
ATOM 2020 C C . ARG A 1 272 ? -21.062 -13.961 1.572 1 97.56 272 ARG A C 1
ATOM 2022 O O . ARG A 1 272 ? -21.719 -12.992 1.929 1 97.56 272 ARG A O 1
ATOM 2029 N N . ALA A 1 273 ? -20.203 -13.836 0.622 1 96.25 273 ALA A N 1
ATOM 2030 C CA . ALA A 1 273 ? -19.812 -12.555 0.053 1 96.25 273 ALA A CA 1
ATOM 2031 C C . ALA A 1 273 ? -20.781 -12.109 -1.034 1 96.25 273 ALA A C 1
ATOM 2033 O O . ALA A 1 273 ? -20.406 -11.977 -2.201 1 96.25 273 ALA A O 1
ATOM 2034 N N . HIS A 1 274 ? -21.984 -11.82 -0.594 1 95.38 274 HIS A N 1
ATOM 2035 C CA . HIS A 1 274 ? -23.047 -11.375 -1.477 1 95.38 274 HIS A CA 1
ATOM 2036 C C . HIS A 1 274 ? -23.75 -10.141 -0.909 1 95.38 274 HIS A C 1
ATOM 2038 O O . HIS A 1 274 ? -23.812 -9.969 0.31 1 95.38 274 HIS A O 1
ATOM 2044 N N . ARG A 1 275 ? -24.219 -9.367 -1.767 1 94.69 275 ARG A N 1
ATOM 2045 C CA . ARG A 1 275 ? -25.109 -8.258 -1.429 1 94.69 275 ARG A CA 1
ATOM 2046 C C . ARG A 1 275 ? -26.344 -8.25 -2.326 1 94.69 275 ARG A C 1
ATOM 2048 O O . ARG A 1 275 ? -26.266 -8.672 -3.482 1 94.69 275 ARG A O 1
ATOM 2055 N N . SER A 1 276 ? -27.438 -7.801 -1.764 1 94.69 276 SER A N 1
ATOM 2056 C CA . SER A 1 276 ? -28.609 -7.621 -2.607 1 94.69 276 SER A CA 1
ATOM 2057 C C . SER A 1 276 ? -28.422 -6.469 -3.59 1 94.69 276 SER A C 1
ATOM 2059 O O . SER A 1 276 ? -27.688 -5.527 -3.307 1 94.69 276 SER A O 1
ATOM 2061 N N . VAL A 1 277 ? -29.078 -6.551 -4.68 1 94.69 277 VAL A N 1
ATOM 2062 C CA . VAL A 1 277 ? -29.031 -5.461 -5.652 1 94.69 277 VAL A CA 1
ATOM 2063 C C . VAL A 1 277 ? -29.547 -4.176 -5.016 1 94.69 277 VAL A C 1
ATOM 2065 O O . VAL A 1 277 ? -29 -3.096 -5.25 1 94.69 277 VAL A O 1
ATOM 2068 N N . ALA A 1 278 ? -30.531 -4.316 -4.195 1 94.25 278 ALA A N 1
ATOM 2069 C CA . ALA A 1 278 ? -31.078 -3.16 -3.492 1 94.25 278 ALA A CA 1
ATOM 2070 C C . ALA A 1 278 ? -30.016 -2.492 -2.621 1 94.25 278 ALA A C 1
ATOM 2072 O O . ALA A 1 278 ? -29.938 -1.264 -2.574 1 94.25 278 ALA A O 1
ATOM 2073 N N . ASP A 1 279 ? -29.266 -3.309 -1.934 1 93.62 279 ASP A N 1
ATOM 2074 C CA . ASP A 1 279 ? -28.188 -2.779 -1.102 1 93.62 279 ASP A CA 1
ATOM 2075 C C . ASP A 1 279 ? -27.141 -2.062 -1.95 1 93.62 279 ASP A C 1
ATOM 2077 O O . ASP A 1 279 ? -26.594 -1.029 -1.542 1 93.62 279 ASP A O 1
ATOM 2081 N N . LEU A 1 280 ? -26.844 -2.602 -3.098 1 95 280 LEU A N 1
ATOM 2082 C CA . LEU A 1 280 ? -25.844 -2.01 -3.994 1 95 280 LEU A CA 1
ATOM 2083 C C . LEU A 1 280 ? -26.344 -0.672 -4.535 1 95 280 LEU A C 1
ATOM 2085 O O . LEU A 1 280 ? -25.562 0.27 -4.68 1 95 280 LEU A O 1
ATOM 2089 N N . VAL A 1 281 ? -27.578 -0.641 -4.82 1 95 281 VAL A N 1
ATOM 2090 C CA . VAL A 1 281 ? -28.172 0.616 -5.266 1 95 281 VAL A CA 1
ATOM 2091 C C . VAL A 1 281 ? -28.109 1.646 -4.141 1 95 281 VAL A C 1
ATOM 2093 O O . VAL A 1 281 ? -27.703 2.789 -4.359 1 95 281 VAL A O 1
ATOM 2096 N N . ARG A 1 282 ? -28.438 1.244 -2.93 1 94.38 282 ARG A N 1
ATOM 2097 C CA . ARG A 1 282 ? -28.406 2.139 -1.777 1 94.38 282 ARG A CA 1
ATOM 2098 C C . ARG A 1 282 ? -26.984 2.646 -1.52 1 94.38 282 ARG A C 1
ATOM 2100 O O . ARG A 1 282 ? -26.797 3.795 -1.109 1 94.38 282 ARG A O 1
ATOM 2107 N N . ALA A 1 283 ? -26.016 1.815 -1.805 1 95.25 283 ALA A N 1
ATOM 2108 C CA . ALA A 1 283 ? -24.609 2.145 -1.561 1 95.25 283 ALA A CA 1
ATOM 2109 C C . ALA A 1 283 ? -24.031 2.957 -2.715 1 95.25 283 ALA A C 1
ATOM 2111 O O . ALA A 1 283 ? -22.844 3.311 -2.701 1 95.25 283 ALA A O 1
ATOM 2112 N N . GLY A 1 284 ? -24.844 3.234 -3.734 1 94.94 284 GLY A N 1
ATOM 2113 C CA . GLY A 1 284 ? -24.375 4 -4.883 1 94.94 284 GLY A CA 1
ATOM 2114 C C . GLY A 1 284 ? -23.484 3.201 -5.812 1 94.94 284 GLY A C 1
ATOM 2115 O O . GLY A 1 284 ? -22.812 3.77 -6.676 1 94.94 284 GLY A O 1
ATOM 2116 N N . ARG A 1 285 ? -23.453 1.89 -5.617 1 93.31 285 ARG A N 1
ATOM 2117 C CA . ARG A 1 285 ? -22.609 1.028 -6.438 1 93.31 285 ARG A CA 1
ATOM 2118 C C . ARG A 1 285 ? -23.281 0.699 -7.766 1 93.31 285 ARG A C 1
ATOM 2120 O O . ARG A 1 285 ? -22.625 0.271 -8.711 1 93.31 285 ARG A O 1
ATOM 2127 N N . LEU A 1 286 ? -24.594 0.843 -7.793 1 92.62 286 LEU A N 1
ATOM 2128 C CA . LEU A 1 286 ? -25.422 0.729 -8.992 1 92.62 286 LEU A CA 1
ATOM 2129 C C . LEU A 1 286 ? -26.344 1.927 -9.125 1 92.62 286 LEU A C 1
ATOM 2131 O O . LEU A 1 286 ? -26.766 2.516 -8.125 1 92.62 286 LEU A O 1
ATOM 2135 N N . PRO A 1 287 ? -26.719 2.207 -10.32 1 93.06 287 PRO A N 1
ATOM 2136 C CA . PRO A 1 287 ? -27.656 3.32 -10.516 1 93.06 287 PRO A CA 1
ATOM 2137 C C . PRO A 1 287 ? -29.016 3.068 -9.867 1 93.06 287 PRO A C 1
ATOM 2139 O O . PRO A 1 287 ? -29.438 1.917 -9.734 1 93.06 287 PRO A O 1
ATOM 2142 N N . PRO A 1 288 ? -29.688 4.129 -9.508 1 89.69 288 PRO A N 1
ATOM 2143 C CA . PRO A 1 288 ? -30.984 3.994 -8.828 1 89.69 288 PRO A CA 1
ATOM 2144 C C . PRO A 1 288 ? -32.031 3.305 -9.688 1 89.69 288 PRO A C 1
ATOM 2146 O O . PRO A 1 288 ? -32.969 2.686 -9.164 1 89.69 288 PRO A O 1
ATOM 2149 N N . ASP A 1 289 ? -31.859 3.375 -10.977 1 90.38 289 ASP A N 1
ATOM 2150 C CA . ASP A 1 289 ? -32.875 2.816 -11.883 1 90.38 289 ASP A CA 1
ATOM 2151 C C . ASP A 1 289 ? -32.594 1.34 -12.156 1 90.38 289 ASP A C 1
ATOM 2153 O O . ASP A 1 289 ? -33.344 0.694 -12.898 1 90.38 289 ASP A O 1
ATOM 2157 N N . THR A 1 290 ? -31.609 0.839 -11.453 1 89.75 290 THR A N 1
ATOM 2158 C CA . THR A 1 290 ? -31.344 -0.588 -11.594 1 89.75 290 THR A CA 1
ATOM 2159 C C . THR A 1 290 ? -32.469 -1.412 -10.992 1 89.75 290 THR A C 1
ATOM 2161 O O . THR A 1 290 ? -32.812 -1.229 -9.82 1 89.75 290 THR A O 1
ATOM 2164 N N . PRO A 1 291 ? -33.125 -2.246 -11.844 1 87.06 291 PRO A N 1
ATOM 2165 C CA . PRO A 1 291 ? -34.125 -3.131 -11.25 1 87.06 291 PRO A CA 1
ATOM 2166 C C . PRO A 1 291 ? -33.594 -3.943 -10.078 1 87.06 291 PRO A C 1
ATOM 2168 O O . PRO A 1 291 ? -32.5 -4.516 -10.172 1 87.06 291 PRO A O 1
ATOM 2171 N N . ALA A 1 292 ? -34.219 -3.857 -9 1 85.19 292 ALA A N 1
ATOM 2172 C CA . ALA A 1 292 ? -33.75 -4.504 -7.785 1 85.19 292 ALA A CA 1
ATOM 2173 C C . ALA A 1 292 ? -34.781 -5.441 -7.203 1 85.19 292 ALA A C 1
ATOM 2175 O O . ALA A 1 292 ? -35.344 -5.168 -6.141 1 85.19 292 ALA A O 1
ATOM 2176 N N . PRO A 1 293 ? -34.969 -6.539 -7.961 1 85.38 293 PRO A N 1
ATOM 2177 C CA . PRO A 1 293 ? -35.875 -7.508 -7.332 1 85.38 293 PRO A CA 1
ATOM 2178 C C . PRO A 1 293 ? -35.406 -7.945 -5.949 1 85.38 293 PRO A C 1
ATOM 2180 O O . PRO A 1 293 ? -34.188 -8.047 -5.711 1 85.38 293 PRO A O 1
ATOM 2183 N N . ALA A 1 294 ? -36.344 -8.156 -5.078 1 77.06 294 ALA A N 1
ATOM 2184 C CA . ALA A 1 294 ? -36.062 -8.352 -3.656 1 77.06 294 ALA A CA 1
ATOM 2185 C C . ALA A 1 294 ? -35.125 -9.531 -3.434 1 77.06 294 ALA A C 1
ATOM 2187 O O . ALA A 1 294 ? -34.281 -9.492 -2.537 1 77.06 294 ALA A O 1
ATOM 2188 N N . GLU A 1 295 ? -35.094 -10.438 -4.219 1 84.19 295 GLU A N 1
ATOM 2189 C CA . GLU A 1 295 ? -34.344 -11.656 -3.9 1 84.19 295 GLU A CA 1
ATOM 2190 C C . GLU A 1 295 ? -33.031 -11.719 -4.668 1 84.19 295 GLU A C 1
ATOM 2192 O O . GLU A 1 295 ? -32.188 -12.586 -4.402 1 84.19 295 GLU A O 1
ATOM 2197 N N . GLU A 1 296 ? -32.781 -10.766 -5.457 1 89.81 296 GLU A N 1
ATOM 2198 C CA . GLU A 1 296 ? -31.562 -10.875 -6.273 1 89.81 296 GLU A CA 1
ATOM 2199 C C . GLU A 1 296 ? -30.328 -10.43 -5.496 1 89.81 296 GLU A C 1
ATOM 2201 O O . GLU A 1 296 ? -30.328 -9.375 -4.863 1 89.81 296 GLU A O 1
ATOM 2206 N N . ARG A 1 297 ? -29.391 -11.297 -5.516 1 93.25 297 ARG A N 1
ATOM 2207 C CA . ARG A 1 297 ? -28.109 -11.023 -4.859 1 93.25 297 ARG A CA 1
ATOM 2208 C C . ARG A 1 297 ? -26.953 -11.141 -5.84 1 93.25 297 ARG A C 1
ATOM 2210 O O . ARG A 1 297 ? -27.031 -11.914 -6.801 1 93.25 297 ARG A O 1
ATOM 2217 N N . ARG A 1 298 ? -26 -10.344 -5.684 1 92.69 298 ARG A N 1
ATOM 2218 C CA . ARG A 1 298 ? -24.781 -10.398 -6.473 1 92.69 298 ARG A CA 1
ATOM 2219 C C . ARG A 1 298 ? -23.578 -10.805 -5.609 1 92.69 298 ARG A C 1
ATOM 2221 O O . ARG A 1 298 ? -23.422 -10.305 -4.496 1 92.69 298 ARG A O 1
ATOM 2228 N N . GLY A 1 299 ? -22.828 -11.727 -6.125 1 93.12 299 GLY A N 1
ATOM 2229 C CA . GLY A 1 299 ? -21.625 -12.164 -5.438 1 93.12 299 GLY A CA 1
ATOM 2230 C C . GLY A 1 299 ? -20.375 -11.398 -5.867 1 93.12 299 GLY A C 1
ATOM 2231 O O . GLY A 1 299 ? -20.312 -10.883 -6.98 1 93.12 299 GLY A O 1
ATOM 2232 N N . VAL A 1 300 ? -19.406 -11.336 -4.988 1 93.25 300 VAL A N 1
ATOM 2233 C CA . VAL A 1 300 ? -18.141 -10.68 -5.262 1 93.25 300 VAL A CA 1
ATOM 2234 C C . VAL A 1 300 ? -17.391 -11.43 -6.359 1 93.25 300 VAL A C 1
ATOM 2236 O O . VAL A 1 300 ? -16.734 -10.82 -7.207 1 93.25 300 VAL A O 1
ATOM 2239 N N . VAL A 1 301 ? -17.484 -12.75 -6.309 1 93.12 301 VAL A N 1
ATOM 2240 C CA . VAL A 1 301 ? -16.844 -13.602 -7.309 1 93.12 301 VAL A CA 1
ATOM 2241 C C . VAL A 1 301 ? -17.891 -14.531 -7.941 1 93.12 301 VAL A C 1
ATOM 2243 O O . VAL A 1 301 ? -19 -14.672 -7.426 1 93.12 301 VAL A O 1
ATOM 2246 N N . ARG A 1 302 ? -17.516 -15.219 -8.992 1 91.5 302 ARG A N 1
ATOM 2247 C CA . ARG A 1 302 ? -18.469 -16.047 -9.742 1 91.5 302 ARG A CA 1
ATOM 2248 C C . ARG A 1 302 ? -18.422 -17.484 -9.273 1 91.5 302 ARG A C 1
ATOM 2250 O O . ARG A 1 302 ? -19.438 -18.203 -9.352 1 91.5 302 ARG A O 1
ATOM 2257 N N . ARG A 1 303 ? -17.25 -17.953 -8.852 1 94.44 303 ARG A N 1
ATOM 2258 C CA . ARG A 1 303 ? -17.047 -19.328 -8.391 1 94.44 303 ARG A CA 1
ATOM 2259 C C . ARG A 1 303 ? -16.203 -19.375 -7.125 1 94.44 303 ARG A C 1
ATOM 2261 O O . ARG A 1 303 ? -15.398 -18.469 -6.883 1 94.44 303 ARG A O 1
ATOM 2268 N N . PRO A 1 304 ? -16.391 -20.438 -6.312 1 96.19 304 PRO A N 1
ATOM 2269 C CA . PRO A 1 304 ? -15.586 -20.562 -5.102 1 96.19 304 PRO A CA 1
ATOM 2270 C C . PRO A 1 304 ? -14.086 -20.531 -5.391 1 96.19 304 PRO A C 1
ATOM 2272 O O . PRO A 1 304 ? -13.305 -19.984 -4.605 1 96.19 304 PRO A O 1
ATOM 2275 N N . GLU A 1 305 ? -13.68 -21.078 -6.559 1 93.69 305 GLU A N 1
ATOM 2276 C CA . GLU A 1 305 ? -12.273 -21.188 -6.918 1 93.69 305 GLU A CA 1
ATOM 2277 C C . GLU A 1 305 ? -11.68 -19.812 -7.246 1 93.69 305 GLU A C 1
ATOM 2279 O O . GLU A 1 305 ? -10.461 -19.672 -7.324 1 93.69 305 GLU A O 1
ATOM 2284 N N . ASP A 1 306 ? -12.602 -18.781 -7.469 1 93.06 306 ASP A N 1
ATOM 2285 C CA . ASP A 1 306 ? -12.141 -17.422 -7.746 1 93.06 306 ASP A CA 1
ATOM 2286 C C . ASP A 1 306 ? -11.703 -16.719 -6.469 1 93.06 306 ASP A C 1
ATOM 2288 O O . ASP A 1 306 ? -11.141 -15.617 -6.52 1 93.06 306 ASP A O 1
ATOM 2292 N N . VAL A 1 307 ? -11.945 -17.391 -5.344 1 96 307 VAL A N 1
ATOM 2293 C CA . VAL A 1 307 ? -11.352 -16.969 -4.082 1 96 307 VAL A CA 1
ATOM 2294 C C . VAL A 1 307 ? -10.023 -17.703 -3.855 1 96 307 VAL A C 1
ATOM 2296 O O . VAL A 1 307 ? -10.016 -18.875 -3.498 1 96 307 VAL A O 1
ATOM 2299 N N . LEU A 1 308 ? -8.938 -17.016 -4.102 1 96.94 308 LEU A N 1
ATOM 2300 C CA . LEU A 1 308 ? -7.648 -17.594 -3.75 1 96.94 308 LEU A CA 1
ATOM 2301 C C . LEU A 1 308 ? -7.379 -17.453 -2.256 1 96.94 308 LEU A C 1
ATOM 2303 O O . LEU A 1 308 ? -7.645 -16.406 -1.669 1 96.94 308 LEU A O 1
ATOM 2307 N N . VAL A 1 309 ? -6.906 -18.547 -1.667 1 98.56 309 VAL A N 1
ATOM 2308 C CA . VAL A 1 309 ? -6.645 -18.531 -0.232 1 98.56 309 VAL A CA 1
ATOM 2309 C C . VAL A 1 309 ? -5.199 -18.953 0.033 1 98.56 309 VAL A C 1
ATOM 2311 O O . VAL A 1 309 ? -4.754 -20 -0.436 1 98.56 309 VAL A O 1
ATOM 2314 N N . THR A 1 310 ? -4.43 -18.141 0.678 1 98.69 310 THR A N 1
ATOM 2315 C CA . THR A 1 310 ? -3.092 -18.484 1.159 1 98.69 310 THR A CA 1
ATOM 2316 C C . THR A 1 310 ? -2.928 -18.078 2.621 1 98.69 310 THR A C 1
ATOM 2318 O O . THR A 1 310 ? -3.871 -17.594 3.246 1 98.69 310 THR A O 1
ATOM 2321 N N . VAL A 1 311 ? -1.775 -18.438 3.246 1 98.88 311 VAL A N 1
ATOM 2322 C CA . VAL A 1 311 ? -1.545 -18.172 4.664 1 98.88 311 VAL A CA 1
ATOM 2323 C C . VAL A 1 311 ? -0.207 -17.453 4.844 1 98.88 311 VAL A C 1
ATOM 2325 O O . VAL A 1 311 ? 0.815 -17.891 4.312 1 98.88 311 VAL A O 1
ATOM 2328 N N . ALA A 1 312 ? -0.218 -16.359 5.527 1 98.56 312 ALA A N 1
ATOM 2329 C CA . ALA A 1 312 ? 0.972 -15.594 5.883 1 98.56 312 ALA A CA 1
ATOM 2330 C C . ALA A 1 312 ? 0.672 -14.602 7.004 1 98.56 312 ALA A C 1
ATOM 2332 O O . ALA A 1 312 ? -0.477 -14.469 7.434 1 98.56 312 ALA A O 1
ATOM 2333 N N . GLY A 1 313 ? 1.695 -13.914 7.523 1 96.38 313 GLY A N 1
ATOM 2334 C CA . GLY A 1 313 ? 1.518 -12.875 8.523 1 96.38 313 GLY A CA 1
ATOM 2335 C C . GLY A 1 313 ? 2.008 -13.289 9.898 1 96.38 313 GLY A C 1
ATOM 2336 O O . GLY A 1 313 ? 2.404 -14.438 10.109 1 96.38 313 GLY A O 1
ATOM 2337 N N . GLY A 1 314 ? 1.986 -12.312 10.781 1 94.06 314 GLY A N 1
ATOM 2338 C CA . GLY A 1 314 ? 2.387 -12.57 12.156 1 94.06 314 GLY A CA 1
ATOM 2339 C C . GLY A 1 314 ? 1.316 -13.266 12.977 1 94.06 314 GLY A C 1
ATOM 2340 O O . GLY A 1 314 ? 0.137 -13.234 12.617 1 94.06 314 GLY A O 1
ATOM 2341 N N . ASP A 1 315 ? 1.685 -13.773 14.133 1 93.62 315 ASP A N 1
ATOM 2342 C CA . ASP A 1 315 ? 0.778 -14.656 14.859 1 93.62 315 ASP A CA 1
ATOM 2343 C C . ASP A 1 315 ? 0.384 -14.047 16.203 1 93.62 315 ASP A C 1
ATOM 2345 O O . ASP A 1 315 ? -0.006 -14.773 17.125 1 93.62 315 ASP A O 1
ATOM 2349 N N . LEU A 1 316 ? 0.453 -12.781 16.312 1 90.62 316 LEU A N 1
ATOM 2350 C CA . LEU A 1 316 ? 0.136 -12.172 17.594 1 90.62 316 LEU A CA 1
ATOM 2351 C C . LEU A 1 316 ? -1.347 -11.828 17.688 1 90.62 316 LEU A C 1
ATOM 2353 O O . LEU A 1 316 ? -1.93 -11.844 18.766 1 90.62 316 LEU A O 1
ATOM 2357 N N . TYR A 1 317 ? -1.938 -11.445 16.531 1 90.5 317 TYR A N 1
ATOM 2358 C CA . TYR A 1 317 ? -3.328 -11 16.531 1 90.5 317 TYR A CA 1
ATOM 2359 C C . TYR A 1 317 ? -4.133 -11.719 15.453 1 90.5 317 TYR A C 1
ATOM 2361 O O . TYR A 1 317 ? -3.566 -12.219 14.477 1 90.5 317 TYR A O 1
ATOM 2369 N N . GLY A 1 318 ? -5.414 -11.805 15.703 1 93.81 318 GLY A N 1
ATOM 2370 C CA . GLY A 1 318 ? -6.301 -12.461 14.758 1 93.81 318 GLY A CA 1
ATOM 2371 C C . GLY A 1 318 ? -6.707 -11.562 13.602 1 93.81 318 GLY A C 1
ATOM 2372 O O . GLY A 1 318 ? -7.68 -10.812 13.703 1 93.81 318 GLY A O 1
ATOM 2373 N N . TYR A 1 319 ? -5.973 -11.711 12.484 1 94.69 319 TYR A N 1
ATOM 2374 C CA . TYR A 1 319 ? -6.246 -10.922 11.289 1 94.69 319 TYR A CA 1
ATOM 2375 C C . TYR A 1 319 ? -6.215 -11.797 10.039 1 94.69 319 TYR A C 1
ATOM 2377 O O . TYR A 1 319 ? -5.512 -12.812 10.008 1 94.69 319 TYR A O 1
ATOM 2385 N N . SER A 1 320 ? -6.973 -11.43 9.102 1 97.12 320 SER A N 1
ATOM 2386 C CA . SER A 1 320 ? -6.812 -11.812 7.699 1 97.12 320 SER A CA 1
ATOM 2387 C C . SER A 1 320 ? -6.77 -10.586 6.797 1 97.12 320 SER A C 1
ATOM 2389 O O . SER A 1 320 ? -7.098 -9.477 7.227 1 97.12 320 SER A O 1
ATOM 2391 N N . ALA A 1 321 ? -6.254 -10.75 5.641 1 97.12 321 ALA A N 1
ATOM 2392 C CA . ALA A 1 321 ? -6.234 -9.672 4.652 1 97.12 321 ALA A CA 1
ATOM 2393 C C . ALA A 1 321 ? -6.973 -10.086 3.383 1 97.12 321 ALA A C 1
ATOM 2395 O O . ALA A 1 321 ? -6.805 -11.203 2.891 1 97.12 321 ALA A O 1
ATOM 2396 N N . VAL A 1 322 ? -7.82 -9.164 2.904 1 97.12 322 VAL A N 1
ATOM 2397 C CA . VAL A 1 322 ? -8.531 -9.359 1.643 1 97.12 322 VAL A CA 1
ATOM 2398 C C . VAL A 1 322 ? -7.969 -8.406 0.587 1 97.12 322 VAL A C 1
ATOM 2400 O O . VAL A 1 322 ? -7.875 -7.199 0.819 1 97.12 322 VAL A O 1
ATOM 2403 N N . ILE A 1 323 ? -7.527 -8.945 -0.513 1 96.25 323 ILE A N 1
ATOM 2404 C CA . ILE A 1 323 ? -7.035 -8.148 -1.63 1 96.25 323 ILE A CA 1
ATOM 2405 C C . ILE A 1 323 ? -8.008 -8.25 -2.803 1 96.25 323 ILE A C 1
ATOM 2407 O O . ILE A 1 323 ? -8.07 -9.281 -3.48 1 96.25 323 ILE A O 1
ATOM 2411 N N . PRO A 1 324 ? -8.734 -7.156 -2.965 1 91.62 324 PRO A N 1
ATOM 24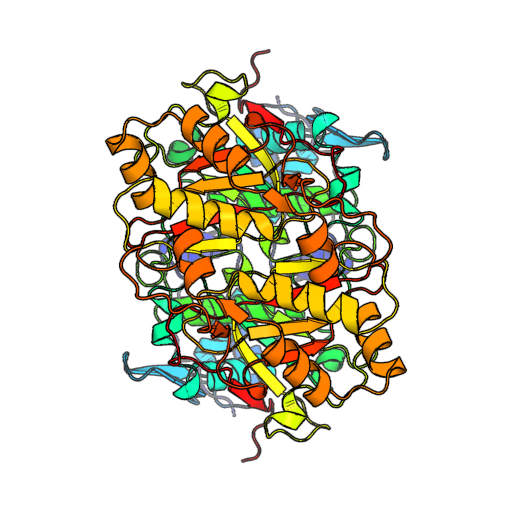12 C CA . PRO A 1 324 ? -9.68 -7.18 -4.086 1 91.62 324 PRO A CA 1
ATOM 2413 C C . PRO A 1 324 ? -8.977 -7.184 -5.445 1 91.62 324 PRO A C 1
ATOM 2415 O O . PRO A 1 324 ? -7.801 -6.828 -5.535 1 91.62 324 PRO A O 1
ATOM 2418 N N . TYR A 1 325 ? -9.75 -7.691 -6.375 1 79.56 325 TYR A N 1
ATOM 2419 C CA . TYR A 1 325 ? -9.297 -7.707 -7.762 1 79.56 325 TYR A CA 1
ATOM 2420 C C . TYR A 1 325 ? -9.703 -6.434 -8.492 1 79.56 325 TYR A C 1
ATOM 2422 O O . TYR A 1 325 ? -10.555 -5.68 -8 1 79.56 325 TYR A O 1
ATOM 2430 N N . TRP A 1 326 ? -9.055 -6.309 -9.625 1 65.06 326 TRP A N 1
ATOM 2431 C CA . TRP A 1 326 ? -9.281 -5.156 -10.492 1 65.06 326 TRP A CA 1
ATOM 2432 C C . TRP A 1 326 ? -10.703 -5.16 -11.039 1 65.06 326 TRP A C 1
ATOM 2434 O O . TRP A 1 326 ? -11.336 -6.215 -11.141 1 65.06 326 TRP A O 1
ATOM 2444 N N . ILE A 1 327 ? -11.227 -3.975 -11.242 1 56.22 327 ILE A N 1
ATOM 2445 C CA . ILE A 1 327 ? -12.547 -3.715 -11.812 1 56.22 327 ILE A CA 1
ATOM 2446 C C . ILE A 1 327 ? -12.648 -4.355 -13.195 1 56.22 327 ILE A C 1
ATOM 2448 O O . ILE A 1 327 ? -13.75 -4.559 -13.711 1 56.22 327 ILE A O 1
ATOM 2452 N N . GLY A 1 328 ? -11.398 -4.5 -13.891 1 52.5 328 GLY A N 1
ATOM 2453 C CA . GLY A 1 328 ? -11.594 -4.816 -15.297 1 52.5 328 GLY A CA 1
ATOM 2454 C C . GLY A 1 328 ? -12.383 -6.094 -15.516 1 52.5 328 GLY A C 1
ATOM 2455 O O . GLY A 1 328 ? -12.508 -6.57 -16.656 1 52.5 328 GLY A O 1
ATOM 2456 N N . GLY A 1 329 ? -13.039 -6.523 -14.531 1 56.56 329 GLY A N 1
ATOM 2457 C CA . GLY A 1 329 ? -13.875 -7.691 -14.75 1 56.56 329 GLY A CA 1
ATOM 2458 C C . GLY A 1 329 ? -13.078 -8.977 -14.914 1 56.56 329 GLY A C 1
ATOM 2459 O O . GLY A 1 329 ? -12.023 -9.141 -14.305 1 56.56 329 GLY A O 1
ATOM 2460 N N . HIS A 1 330 ? -13.602 -9.867 -15.75 1 60.28 330 HIS A N 1
ATOM 2461 C CA . HIS A 1 330 ? -13.172 -11.242 -15.945 1 60.28 330 HIS A 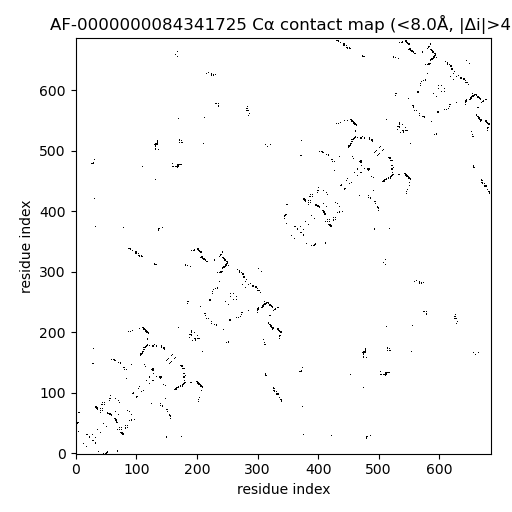CA 1
ATOM 2462 C C . HIS A 1 330 ? -11.93 -11.32 -16.844 1 60.28 330 HIS A C 1
ATOM 2464 O O . HIS A 1 330 ? -11.414 -12.406 -17.094 1 60.28 330 HIS A O 1
ATOM 2470 N N . ASP A 1 331 ? -11.344 -10.031 -17 1 70.38 331 ASP A N 1
ATOM 2471 C CA . ASP A 1 331 ? -10.367 -10.164 -18.078 1 70.38 331 ASP A CA 1
ATOM 2472 C C . ASP A 1 331 ? -9.023 -10.648 -17.547 1 70.38 331 ASP A C 1
ATOM 2474 O O . ASP A 1 331 ? -8.305 -11.375 -18.219 1 70.38 331 ASP A O 1
ATOM 2478 N N . SER A 1 332 ? -8.727 -10.32 -16.219 1 82.12 332 SER A N 1
ATOM 2479 C CA . SER A 1 332 ? -7.457 -10.797 -15.672 1 82.12 332 SER A CA 1
ATOM 2480 C C . SER A 1 332 ? -7.676 -11.898 -14.641 1 82.12 332 SER A C 1
ATOM 2482 O O . SER A 1 332 ? -8.578 -11.805 -13.805 1 82.12 332 SER A O 1
ATOM 2484 N N . THR A 1 333 ? -6.953 -12.914 -14.773 1 89.38 333 THR A N 1
ATOM 2485 C CA . THR A 1 333 ? -6.984 -13.992 -13.797 1 89.38 333 THR A CA 1
ATOM 2486 C C . THR A 1 333 ? -5.594 -14.234 -13.219 1 89.38 333 THR A C 1
ATOM 2488 O O . THR A 1 333 ? -4.586 -13.992 -13.883 1 89.38 333 THR A O 1
ATOM 2491 N N . PRO A 1 334 ? -5.566 -14.68 -11.977 1 93.69 334 PRO A N 1
ATOM 2492 C CA . PRO A 1 334 ? -4.258 -15.016 -11.414 1 93.69 334 PRO A CA 1
ATOM 2493 C C . PRO A 1 334 ? -3.535 -16.109 -12.203 1 93.69 334 PRO A C 1
ATOM 2495 O O . PRO A 1 334 ? -4.172 -17.047 -12.695 1 93.69 334 PRO A O 1
ATOM 2498 N N . VAL A 1 335 ? -2.254 -15.977 -12.312 1 96.12 335 VAL A N 1
ATOM 2499 C CA . VAL A 1 335 ? -1.446 -16.953 -13.039 1 96.12 335 VAL A CA 1
ATOM 2500 C C . VAL A 1 335 ? -0.34 -17.484 -12.133 1 96.12 335 VAL A C 1
ATOM 2502 O O . VAL A 1 335 ? 0.312 -16.719 -11.422 1 96.12 335 VAL A O 1
ATOM 2505 N N . THR A 1 336 ? -0.193 -18.812 -12.109 1 98.06 336 THR A N 1
ATOM 2506 C CA . THR A 1 336 ? 0.854 -19.484 -11.344 1 98.06 336 THR A CA 1
ATOM 2507 C C . THR A 1 336 ? 1.89 -20.109 -12.273 1 98.06 336 THR A C 1
ATOM 2509 O O . THR A 1 336 ? 1.536 -20.797 -13.227 1 98.06 336 THR A O 1
ATOM 2512 N N . GLU A 1 337 ? 3.162 -19.797 -12.039 1 98.31 337 GLU A N 1
ATOM 2513 C CA . GLU A 1 337 ? 4.27 -20.344 -12.82 1 98.31 337 GLU A CA 1
ATOM 2514 C C . GLU A 1 337 ? 5.293 -21.016 -11.914 1 98.31 337 GLU A C 1
ATOM 2516 O O . GLU A 1 337 ? 5.699 -20.469 -10.898 1 98.31 337 GLU A O 1
ATOM 2521 N N . PRO A 1 338 ? 5.711 -22.234 -12.273 1 98.19 338 PRO A N 1
ATOM 2522 C CA . PRO A 1 338 ? 6.832 -22.828 -11.547 1 98.19 338 PRO A CA 1
ATOM 2523 C C . PRO A 1 338 ? 8.148 -22.094 -11.766 1 98.19 338 PRO A C 1
ATOM 2525 O O . PRO A 1 338 ? 8.336 -21.469 -12.82 1 98.19 338 PRO A O 1
ATOM 2528 N N . LEU A 1 339 ? 9.047 -22.047 -10.852 1 96.69 339 LEU A N 1
ATOM 2529 C CA . LEU A 1 339 ? 10.336 -21.375 -10.992 1 96.69 339 LEU A CA 1
ATOM 2530 C C . LEU A 1 339 ? 11.219 -22.109 -12 1 96.69 339 LEU A C 1
ATOM 2532 O O . LEU A 1 339 ? 12.047 -21.484 -12.672 1 96.69 339 LEU A O 1
ATOM 2536 N N . HIS A 1 340 ? 11.148 -23.391 -12.023 1 84.25 340 HIS A N 1
ATOM 2537 C CA . HIS A 1 340 ? 11.891 -24.188 -12.992 1 84.25 340 HIS A CA 1
ATOM 2538 C C . HIS A 1 340 ? 10.945 -24.953 -13.914 1 84.25 340 HIS A C 1
ATOM 2540 O O . HIS A 1 340 ? 10.531 -26.062 -13.602 1 84.25 340 HIS A O 1
ATOM 2546 N N . PRO A 1 341 ? 10.547 -24.078 -14.984 1 70.06 341 PRO A N 1
ATOM 2547 C CA . PRO A 1 341 ? 9.641 -24.812 -15.867 1 70.06 341 PRO A C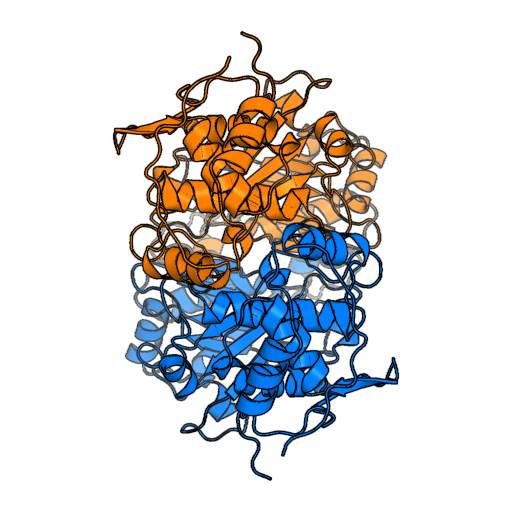A 1
ATOM 2548 C C . PRO A 1 341 ? 10.305 -26.016 -16.531 1 70.06 341 PRO A C 1
ATOM 2550 O O . PRO A 1 341 ? 11.508 -26 -16.797 1 70.06 341 PRO A O 1
ATOM 2553 N N . ARG A 1 342 ? 9.758 -27.172 -16.234 1 55.56 342 ARG A N 1
ATOM 2554 C CA . ARG A 1 342 ? 10.281 -28.391 -16.844 1 55.56 342 ARG A CA 1
ATOM 2555 C C . ARG A 1 342 ? 10.289 -28.281 -18.375 1 55.56 342 ARG A C 1
ATOM 2557 O O . ARG A 1 342 ? 9.414 -27.641 -18.953 1 55.56 342 ARG A O 1
ATOM 2564 N N . SER A 1 343 ? 11.539 -28.125 -18.984 1 46.31 343 SER A N 1
ATOM 2565 C CA . SER A 1 343 ? 11.609 -28.266 -20.438 1 46.31 343 SER A CA 1
ATOM 2566 C C . SER A 1 343 ? 10.641 -29.328 -20.938 1 46.31 343 SER A C 1
ATOM 2568 O O . SER A 1 343 ? 10.336 -30.281 -20.219 1 46.31 343 SER A O 1
ATOM 2570 N N . MET B 1 1 ? 24.734 28.422 10.75 1 47.16 1 MET B N 1
ATOM 2571 C CA . MET B 1 1 ? 25.047 27.875 12.07 1 47.16 1 MET B CA 1
ATOM 2572 C C . MET B 1 1 ? 25.688 26.5 11.953 1 47.16 1 MET B C 1
ATOM 2574 O O . MET B 1 1 ? 25.078 25.562 11.438 1 47.16 1 MET B O 1
ATOM 2578 N N . THR B 1 2 ? 26.953 26.484 11.812 1 58.16 2 THR B N 1
ATOM 2579 C CA . THR B 1 2 ? 27.969 25.516 11.43 1 58.16 2 THR B CA 1
ATOM 2580 C C . THR B 1 2 ? 28.125 24.453 12.516 1 58.16 2 THR B C 1
ATOM 2582 O O . THR B 1 2 ? 28.734 24.719 13.562 1 58.16 2 THR B O 1
ATOM 2585 N N . GLY B 1 3 ? 27.016 23.812 12.969 1 70.62 3 GLY B N 1
ATOM 2586 C CA . GLY B 1 3 ? 27.266 22.844 14.023 1 70.62 3 GLY B CA 1
ATOM 2587 C C . GLY B 1 3 ? 27.891 21.562 13.516 1 70.62 3 GLY B C 1
ATOM 2588 O O . GLY B 1 3 ? 27.922 21.312 12.305 1 70.62 3 GLY B O 1
ATOM 2589 N N . THR B 1 4 ? 28.672 20.953 14.391 1 86.06 4 THR B N 1
ATOM 2590 C CA . THR B 1 4 ? 29.438 19.734 14.117 1 86.06 4 THR B CA 1
ATOM 2591 C C . THR B 1 4 ? 28.531 18.516 14.219 1 86.06 4 THR B C 1
ATOM 2593 O O . THR B 1 4 ? 27.719 18.406 15.141 1 86.06 4 THR B O 1
ATOM 2596 N N . LEU B 1 5 ? 28.578 17.672 13.18 1 92.5 5 LEU B N 1
ATOM 2597 C CA . LEU B 1 5 ? 27.859 16.406 13.203 1 92.5 5 LEU B CA 1
ATOM 2598 C C . LEU B 1 5 ? 28.391 15.5 14.312 1 92.5 5 LEU B C 1
ATOM 2600 O O . LEU B 1 5 ? 29.594 15.484 14.586 1 92.5 5 LEU B O 1
ATOM 2604 N N . THR B 1 6 ? 27.484 14.789 15.008 1 90.94 6 THR B N 1
ATOM 2605 C CA . THR B 1 6 ? 27.906 14.016 16.172 1 90.94 6 THR B CA 1
ATOM 2606 C C . THR B 1 6 ? 27.578 12.539 15.992 1 90.94 6 THR B C 1
ATOM 2608 O O . THR B 1 6 ? 27.984 11.703 16.781 1 90.94 6 THR B O 1
ATOM 2611 N N . SER B 1 7 ? 26.875 12.18 14.977 1 91.38 7 SER B N 1
ATOM 2612 C CA . SER B 1 7 ? 26.5 10.781 14.773 1 91.38 7 SER B CA 1
ATOM 2613 C C . SER B 1 7 ? 27.719 9.906 14.555 1 91.38 7 SER B C 1
ATOM 2615 O O . SER B 1 7 ? 28.734 10.367 14.031 1 91.38 7 SER B O 1
ATOM 2617 N N . ALA B 1 8 ? 27.578 8.609 14.953 1 91.62 8 ALA B N 1
ATOM 2618 C CA . ALA B 1 8 ? 28.672 7.66 14.75 1 91.62 8 ALA B CA 1
ATOM 2619 C C . ALA B 1 8 ? 29.016 7.508 13.273 1 91.62 8 ALA B C 1
ATOM 2621 O O . ALA B 1 8 ? 28.109 7.492 12.422 1 91.62 8 ALA B O 1
ATOM 2622 N N . ARG B 1 9 ? 30.328 7.312 13.039 1 93.75 9 ARG B N 1
ATOM 2623 C CA . ARG B 1 9 ? 30.797 7.16 11.672 1 93.75 9 ARG B CA 1
ATOM 2624 C C . ARG B 1 9 ? 31.234 5.727 11.398 1 93.75 9 ARG B C 1
ATOM 2626 O O . ARG B 1 9 ? 31.844 5.078 12.258 1 93.75 9 ARG B O 1
ATOM 2633 N N . TYR B 1 10 ? 30.859 5.25 10.258 1 94.38 10 TYR B N 1
ATOM 2634 C CA . TYR B 1 10 ? 31.234 3.916 9.805 1 94.38 10 TYR B CA 1
ATOM 2635 C C . TYR B 1 10 ? 32 3.982 8.484 1 94.38 10 TYR B C 1
ATOM 2637 O O . TYR B 1 10 ? 31.547 4.602 7.523 1 94.38 10 TYR B O 1
ATOM 2645 N N . GLU B 1 11 ? 33.188 3.359 8.469 1 94.56 11 GLU B N 1
ATOM 2646 C CA . GLU B 1 11 ? 33.938 3.277 7.23 1 94.56 11 GLU B CA 1
ATOM 2647 C C . GLU B 1 11 ? 33.531 2.066 6.398 1 94.56 11 GLU B C 1
ATOM 2649 O O . GLU B 1 11 ? 33.438 0.951 6.918 1 94.56 11 GLU B O 1
ATOM 2654 N N . VAL B 1 12 ? 33.188 2.359 5.18 1 93.56 12 VAL B N 1
ATOM 2655 C CA . VAL B 1 12 ? 32.781 1.285 4.281 1 93.56 12 VAL B CA 1
ATOM 2656 C C . VAL B 1 12 ? 33.562 1.355 2.986 1 93.56 12 VAL B C 1
ATOM 2658 O O . VAL B 1 12 ? 34 2.434 2.578 1 93.56 12 VAL B O 1
ATOM 2661 N N . ALA B 1 13 ? 33.812 0.241 2.32 1 92.62 13 ALA B N 1
ATOM 2662 C CA . ALA B 1 13 ? 34.688 0.121 1.159 1 92.62 13 ALA B CA 1
ATOM 2663 C C . ALA B 1 13 ? 34.062 0.803 -0.063 1 92.62 13 ALA B C 1
ATOM 2665 O O . ALA B 1 13 ? 34.781 1.473 -0.823 1 92.62 13 ALA B O 1
ATOM 2666 N N . ASP B 1 14 ? 32.812 0.525 -0.303 1 89.75 14 ASP B N 1
ATOM 2667 C CA . ASP B 1 14 ? 32.125 1.009 -1.506 1 89.75 14 ASP B CA 1
ATOM 2668 C C . ASP B 1 14 ? 30.625 1.035 -1.317 1 89.75 14 ASP B C 1
ATOM 2670 O O . ASP B 1 14 ? 30.125 0.841 -0.206 1 89.75 14 ASP B O 1
ATOM 2674 N N . GLU B 1 15 ? 29.938 1.292 -2.387 1 88.38 15 GLU B N 1
ATOM 2675 C CA . GLU B 1 15 ? 28.484 1.468 -2.34 1 88.38 15 GLU B CA 1
ATOM 2676 C C . GLU B 1 15 ? 27.797 0.172 -1.94 1 88.38 15 GLU B C 1
ATOM 2678 O O . GLU B 1 15 ? 26.797 0.197 -1.219 1 88.38 15 GLU B O 1
ATOM 2683 N N . GLN B 1 16 ? 28.297 -0.907 -2.434 1 90.62 16 GLN B N 1
ATOM 2684 C CA . GLN B 1 16 ? 27.719 -2.193 -2.074 1 90.62 16 GLN B CA 1
ATOM 2685 C C . GLN B 1 16 ? 27.859 -2.463 -0.579 1 90.62 16 GLN B C 1
ATOM 2687 O O . GLN B 1 16 ? 26.938 -2.996 0.051 1 90.62 16 GLN B O 1
ATOM 2692 N N . ALA B 1 17 ? 28.969 -2.074 -0.047 1 94.56 17 ALA B N 1
ATOM 2693 C CA . ALA B 1 17 ? 29.219 -2.262 1.381 1 94.56 17 ALA B CA 1
ATOM 2694 C C . ALA B 1 17 ? 28.25 -1.429 2.217 1 94.56 17 ALA B C 1
ATOM 2696 O O . ALA B 1 17 ? 27.859 -1.831 3.316 1 94.56 17 ALA B O 1
ATOM 2697 N N . VAL B 1 18 ? 27.844 -0.283 1.676 1 94.81 18 VAL B N 1
ATOM 2698 C CA . VAL B 1 18 ? 26.844 0.544 2.352 1 94.81 18 VAL B CA 1
ATOM 2699 C C . VAL B 1 18 ? 25.516 -0.205 2.428 1 94.81 18 VAL B C 1
ATOM 2701 O O . VAL B 1 18 ? 24.891 -0.274 3.49 1 94.81 18 VAL B O 1
ATOM 2704 N N . GLN B 1 19 ? 25.109 -0.781 1.298 1 95.19 19 GLN B N 1
ATOM 2705 C CA . GLN B 1 19 ? 23.859 -1.538 1.274 1 95.19 19 GLN B CA 1
ATOM 2706 C C . GLN B 1 19 ? 23.891 -2.686 2.279 1 95.19 19 GLN B C 1
ATOM 2708 O O . GLN B 1 19 ? 22.953 -2.863 3.059 1 95.19 19 GLN B O 1
ATOM 2713 N N . ASP B 1 20 ? 25.016 -3.395 2.295 1 94.75 20 ASP B N 1
ATOM 2714 C CA . ASP B 1 20 ? 25.172 -4.539 3.186 1 94.75 20 ASP B CA 1
ATOM 2715 C C . ASP B 1 20 ? 25.125 -4.109 4.648 1 94.75 20 ASP B C 1
ATOM 2717 O O . ASP B 1 20 ? 24.547 -4.809 5.488 1 94.75 20 ASP B O 1
ATOM 2721 N N . LEU B 1 21 ? 25.75 -3 4.926 1 95.56 21 LEU B N 1
ATOM 2722 C CA . LEU B 1 21 ? 25.766 -2.482 6.293 1 95.56 21 LEU B CA 1
ATOM 2723 C C . LEU B 1 21 ? 24.344 -2.156 6.766 1 95.56 21 LEU B C 1
ATOM 2725 O O . LEU B 1 21 ? 23.969 -2.512 7.883 1 95.56 21 LEU B O 1
ATOM 2729 N N . PHE B 1 22 ? 23.562 -1.501 5.914 1 95.25 22 PHE B N 1
ATOM 2730 C CA . PHE B 1 22 ? 22.203 -1.117 6.27 1 95.25 22 PHE B CA 1
ATOM 2731 C C . PHE B 1 22 ? 21.328 -2.35 6.492 1 95.25 22 PHE B C 1
ATOM 2733 O O . PHE B 1 22 ? 20.484 -2.363 7.383 1 95.25 22 PHE B O 1
ATOM 2740 N N . VAL B 1 23 ? 21.547 -3.391 5.699 1 92.38 23 VAL B N 1
ATOM 2741 C CA . VAL B 1 23 ? 20.781 -4.625 5.828 1 92.38 23 VAL B CA 1
ATOM 2742 C C . VAL B 1 23 ? 21.188 -5.352 7.109 1 92.38 23 VAL B C 1
ATOM 2744 O O . VAL B 1 23 ? 20.328 -5.723 7.914 1 92.38 23 VAL B O 1
ATOM 2747 N N . ARG B 1 24 ? 22.438 -5.473 7.359 1 92.38 24 ARG B N 1
ATOM 2748 C CA . ARG B 1 24 ? 22.953 -6.258 8.477 1 92.38 24 ARG B CA 1
ATOM 2749 C C . ARG B 1 24 ? 22.594 -5.613 9.812 1 92.38 24 ARG B C 1
ATOM 2751 O O . ARG B 1 24 ? 22.328 -6.309 10.797 1 92.38 24 ARG B O 1
ATOM 2758 N N . THR B 1 25 ? 22.547 -4.293 9.836 1 91.75 25 THR B N 1
ATOM 2759 C CA . THR B 1 25 ? 22.312 -3.578 11.086 1 91.75 25 THR B CA 1
ATOM 2760 C C . THR B 1 25 ? 20.828 -3.311 11.305 1 91.75 25 THR B C 1
ATOM 2762 O O . THR B 1 25 ? 20.422 -2.811 12.352 1 91.75 25 THR B O 1
ATOM 2765 N N . GLY B 1 26 ? 20.016 -3.58 10.242 1 89.94 26 GLY B N 1
ATOM 2766 C CA . GLY B 1 26 ? 18.594 -3.357 10.359 1 89.94 26 GLY B CA 1
ATOM 2767 C C . GLY B 1 26 ? 18.203 -1.899 10.203 1 89.94 26 GLY B C 1
ATOM 2768 O O . GLY B 1 26 ? 17.125 -1.493 10.641 1 89.94 26 GLY B O 1
ATOM 2769 N N . TRP B 1 27 ? 19.078 -1.032 9.602 1 93 27 TRP B N 1
ATOM 2770 C CA . TRP B 1 27 ? 18.812 0.393 9.438 1 93 27 TRP B CA 1
ATOM 2771 C C . TRP B 1 27 ? 17.938 0.646 8.219 1 93 27 TRP B C 1
ATOM 2773 O O . TRP B 1 27 ? 17.328 1.71 8.094 1 93 27 TRP B O 1
ATOM 2783 N N . GLY B 1 28 ? 17.906 -0.353 7.281 1 93.12 28 GLY B N 1
ATOM 2784 C CA . GLY B 1 28 ? 17.203 -0.155 6.02 1 93.12 28 GLY B CA 1
ATOM 2785 C C . GLY B 1 28 ? 15.844 -0.825 5.98 1 93.12 28 GLY B C 1
ATOM 2786 O O . GLY B 1 28 ? 15.461 -1.523 6.922 1 93.12 28 GLY B O 1
ATOM 2787 N N . ASP B 1 29 ? 15.117 -0.637 4.934 1 94 29 ASP B N 1
ATOM 2788 C CA . ASP B 1 29 ? 13.789 -1.188 4.711 1 94 29 ASP B CA 1
ATOM 2789 C C . ASP B 1 29 ? 13.82 -2.301 3.666 1 94 29 ASP B C 1
ATOM 2791 O O . ASP B 1 29 ? 12.781 -2.699 3.141 1 94 29 ASP B O 1
ATOM 2795 N N . GLY B 1 30 ? 14.984 -2.715 3.348 1 95.75 30 GLY B N 1
ATOM 2796 C CA . GLY B 1 30 ? 15.148 -3.779 2.371 1 95.75 30 GLY B CA 1
ATOM 2797 C C . GLY B 1 30 ? 15.406 -3.266 0.966 1 95.75 30 GLY B C 1
ATOM 2798 O O . GLY B 1 30 ? 15.719 -4.043 0.062 1 95.75 30 GLY B O 1
ATOM 2799 N N . LEU B 1 31 ? 15.336 -1.946 0.723 1 98.06 31 LEU B N 1
ATOM 2800 C CA . LEU B 1 31 ? 15.562 -1.315 -0.572 1 98.06 31 LEU B CA 1
ATOM 2801 C C . LEU B 1 31 ? 16.891 -0.568 -0.585 1 98.06 31 LEU B C 1
ATOM 2803 O O . LEU B 1 31 ? 17.469 -0.291 0.472 1 98.06 31 LEU B O 1
ATOM 2807 N N . PRO B 1 32 ? 17.406 -0.239 -1.724 1 97.94 32 PRO B N 1
ATOM 2808 C CA . PRO B 1 32 ? 18.672 0.49 -1.815 1 97.94 32 PRO B CA 1
ATOM 2809 C C . PRO B 1 32 ? 18.625 1.853 -1.128 1 97.94 32 PRO B C 1
ATOM 2811 O O . PRO B 1 32 ? 17.594 2.537 -1.185 1 97.94 32 PRO B O 1
ATOM 2814 N N . VAL B 1 33 ? 19.734 2.219 -0.526 1 97.88 33 VAL B N 1
ATOM 2815 C CA . VAL B 1 33 ? 19.828 3.496 0.175 1 97.88 33 VAL B CA 1
ATOM 2816 C C . VAL B 1 33 ? 20.938 4.344 -0.431 1 97.88 33 VAL B C 1
ATOM 2818 O O . VAL B 1 33 ? 21.828 3.818 -1.117 1 97.88 33 VAL B O 1
ATOM 2821 N N . VAL B 1 34 ? 20.859 5.625 -0.271 1 97.38 34 VAL B N 1
ATOM 2822 C CA . VAL B 1 34 ? 21.953 6.539 -0.53 1 97.38 34 VAL B CA 1
ATOM 2823 C C . VAL B 1 34 ? 22.844 6.648 0.713 1 97.38 34 VAL B C 1
ATOM 2825 O O . VAL B 1 34 ? 22.328 6.859 1.819 1 97.38 34 VAL B O 1
ATOM 2828 N N . ALA B 1 35 ? 24.141 6.477 0.52 1 96.38 35 ALA B N 1
ATOM 2829 C CA . ALA B 1 35 ? 25.047 6.566 1.662 1 96.38 35 ALA B CA 1
ATOM 2830 C C . ALA B 1 35 ? 24.969 7.945 2.312 1 96.38 35 ALA B C 1
ATOM 2832 O O . ALA B 1 35 ? 25.203 8.961 1.657 1 96.38 35 ALA B O 1
ATOM 2833 N N . PRO B 1 36 ? 24.609 7.988 3.574 1 97.38 36 PRO B N 1
ATOM 2834 C CA . PRO B 1 36 ? 24.562 9.281 4.254 1 97.38 36 PRO B CA 1
ATOM 2835 C C . PRO B 1 36 ? 25.953 9.766 4.691 1 97.38 36 PRO B C 1
ATOM 2837 O O . PRO B 1 36 ? 26.219 9.875 5.891 1 97.38 36 PRO B O 1
ATOM 2840 N N . THR B 1 37 ? 26.734 10.164 3.768 1 96.12 37 THR B N 1
ATOM 2841 C CA . THR B 1 37 ? 28.062 10.68 4.07 1 96.12 37 THR B CA 1
ATOM 2842 C C . THR B 1 37 ? 27.984 11.984 4.852 1 96.12 37 THR B C 1
ATOM 2844 O O . THR B 1 37 ? 26.984 12.703 4.766 1 96.12 37 THR B O 1
ATOM 2847 N N . PRO B 1 38 ? 29.047 12.312 5.602 1 96.5 38 PRO B N 1
ATOM 2848 C CA . PRO B 1 38 ? 29.031 13.578 6.34 1 96.5 38 PRO B CA 1
ATOM 2849 C C . PRO B 1 38 ? 28.75 14.781 5.441 1 96.5 38 PRO B C 1
ATOM 2851 O O . PRO B 1 38 ? 28 15.68 5.828 1 96.5 38 PRO B O 1
ATOM 2854 N N . GLU B 1 39 ? 29.312 14.773 4.242 1 96 39 GLU B N 1
ATOM 2855 C CA . GLU B 1 39 ? 29.109 15.891 3.322 1 96 39 GLU B CA 1
ATOM 2856 C C . GLU B 1 39 ? 27.656 16.047 2.932 1 96 39 GLU B C 1
ATOM 2858 O O . GLU B 1 39 ? 27.125 17.156 2.906 1 96 39 GLU B O 1
ATOM 2863 N N . ARG B 1 40 ? 26.984 14.953 2.6 1 96.38 40 ARG B N 1
ATOM 2864 C CA . ARG B 1 40 ? 25.578 14.992 2.229 1 96.38 40 ARG B CA 1
ATOM 2865 C C . ARG B 1 40 ? 24.703 15.43 3.406 1 96.38 40 ARG B C 1
ATOM 2867 O O . ARG B 1 40 ? 23.828 16.266 3.254 1 96.38 40 ARG B O 1
ATOM 2874 N N . VAL B 1 41 ? 24.984 14.883 4.578 1 98.25 41 VAL B N 1
ATOM 2875 C CA . VAL B 1 41 ? 24.203 15.195 5.773 1 98.25 41 VAL B CA 1
ATOM 2876 C C . VAL B 1 41 ? 24.344 16.672 6.117 1 98.25 41 VAL B C 1
ATOM 2878 O O . VAL B 1 41 ? 23.375 17.328 6.461 1 98.25 41 VAL B O 1
ATOM 2881 N N . GLU B 1 42 ? 25.562 17.203 5.984 1 97.94 42 GLU B N 1
ATOM 2882 C CA . GLU B 1 42 ? 25.812 18.609 6.25 1 97.94 42 GLU B CA 1
ATOM 2883 C C . GLU B 1 42 ? 24.969 19.5 5.328 1 97.94 42 GLU B C 1
ATOM 2885 O O . GLU B 1 42 ? 24.453 20.531 5.758 1 97.94 42 GLU B O 1
ATOM 2890 N N . ARG B 1 43 ? 24.844 19.094 4.07 1 97.75 43 ARG B N 1
ATOM 2891 C CA . ARG B 1 43 ? 24.047 19.859 3.123 1 97.75 43 ARG B CA 1
ATOM 2892 C C . ARG B 1 43 ? 22.578 19.875 3.537 1 97.75 43 ARG B C 1
ATOM 2894 O O . ARG B 1 43 ? 21.906 20.891 3.414 1 97.75 43 ARG B O 1
ATOM 2901 N N . PHE B 1 44 ? 22.078 18.734 4.008 1 98.38 44 PHE B N 1
ATOM 2902 C CA . PHE B 1 44 ? 20.703 18.641 4.457 1 98.38 44 PHE B CA 1
ATOM 2903 C C . PHE B 1 44 ? 20.484 19.484 5.711 1 98.38 44 PHE B C 1
ATOM 2905 O O . PHE B 1 44 ? 19.469 20.172 5.828 1 98.38 44 PHE B O 1
ATOM 2912 N N . VAL B 1 45 ? 21.406 19.438 6.621 1 98.12 45 VAL B N 1
ATOM 2913 C CA . VAL B 1 45 ? 21.328 20.25 7.832 1 98.12 45 VAL B CA 1
ATOM 2914 C C . VAL B 1 45 ? 21.328 21.734 7.461 1 98.12 45 VAL B C 1
ATOM 2916 O O . VAL B 1 45 ? 20.5 22.5 7.953 1 98.12 45 VAL B O 1
ATOM 2919 N N . ALA B 1 46 ? 22.219 22.078 6.594 1 97.25 46 ALA B N 1
ATOM 2920 C CA . ALA B 1 46 ? 22.312 23.469 6.152 1 97.25 46 ALA B CA 1
ATOM 2921 C C . ALA B 1 46 ? 21 23.922 5.512 1 97.25 46 ALA B C 1
ATOM 2923 O O . ALA B 1 46 ? 20.531 25.031 5.758 1 97.25 46 ALA B O 1
ATOM 2924 N N . ALA B 1 47 ? 20.391 23.047 4.695 1 96.62 47 ALA B N 1
ATOM 2925 C CA . ALA B 1 47 ? 19.156 23.359 3.994 1 96.62 47 ALA B CA 1
ATOM 2926 C C . ALA B 1 47 ? 18 23.562 4.977 1 96.62 47 ALA B C 1
ATOM 2928 O O . ALA B 1 47 ? 17.031 24.266 4.676 1 96.62 47 ALA B O 1
ATOM 2929 N N . SER B 1 48 ? 18.109 22.969 6.105 1 95.75 48 SER B N 1
ATOM 2930 C CA . SER B 1 48 ? 17.078 23.109 7.117 1 95.75 48 SER B CA 1
ATOM 2931 C C . SER B 1 48 ? 17.125 24.469 7.785 1 95.75 48 SER B C 1
ATOM 2933 O O . SER B 1 48 ? 16.156 24.906 8.414 1 95.75 48 SER B O 1
ATOM 2935 N N . GLY B 1 49 ? 18.312 25.031 7.758 1 94.44 49 GLY B N 1
ATOM 2936 C CA . GLY B 1 49 ? 18.516 26.312 8.422 1 94.44 49 GLY B CA 1
ATOM 2937 C C . GLY B 1 49 ? 18.609 26.203 9.93 1 94.44 49 GLY B C 1
ATOM 2938 O O . GLY B 1 49 ? 18.453 27.188 10.641 1 94.44 49 GLY B O 1
ATOM 2939 N N . ARG B 1 50 ? 18.797 25.031 10.445 1 95.69 50 ARG B N 1
ATOM 2940 C CA . ARG B 1 50 ? 18.828 24.766 11.875 1 95.69 50 ARG B CA 1
ATOM 2941 C C . ARG B 1 50 ? 20.156 24.109 12.281 1 95.69 50 ARG B C 1
ATOM 2943 O O . ARG B 1 50 ? 20.906 23.641 11.43 1 95.69 50 ARG B O 1
ATOM 2950 N N . ALA B 1 51 ? 20.422 24.156 13.57 1 96.56 51 ALA B N 1
ATOM 2951 C CA . ALA B 1 51 ? 21.625 23.484 14.086 1 96.56 51 ALA B CA 1
ATOM 2952 C C . ALA B 1 51 ? 21.438 21.969 14.07 1 96.56 51 ALA B C 1
ATOM 2954 O O . ALA B 1 51 ? 20.344 21.469 14.328 1 96.56 51 ALA B O 1
ATOM 2955 N N . PRO B 1 52 ? 22.5 21.281 13.805 1 97.19 52 PRO B N 1
ATOM 2956 C CA . PRO B 1 52 ? 22.406 19.828 13.703 1 97.19 52 PRO B CA 1
ATOM 2957 C C . PRO B 1 52 ? 21.922 19.188 15 1 97.19 52 PRO B C 1
ATOM 2959 O O . PRO B 1 52 ? 21.281 18.125 14.969 1 97.19 52 PRO B O 1
ATOM 2962 N N . ASP B 1 53 ? 22.188 19.719 16.141 1 96.19 53 ASP B N 1
ATOM 2963 C CA . ASP B 1 53 ? 21.859 19.109 17.422 1 96.19 53 ASP B CA 1
ATOM 2964 C C . ASP B 1 53 ? 20.516 19.594 17.953 1 96.19 53 ASP B C 1
ATOM 2966 O O . ASP B 1 53 ? 20.078 19.203 19.031 1 96.19 53 ASP B O 1
ATOM 2970 N N . GLU B 1 54 ? 19.859 20.469 17.172 1 96.38 54 GLU B N 1
ATOM 2971 C CA . GLU B 1 54 ? 18.547 20.922 17.578 1 96.38 54 GLU B CA 1
ATOM 2972 C C . GLU B 1 54 ? 17.562 19.75 17.656 1 96.38 54 GLU B C 1
ATOM 2974 O O . GLU B 1 54 ? 17.484 18.953 16.719 1 96.38 54 GLU B O 1
ATOM 2979 N N . VAL B 1 55 ? 16.859 19.672 18.797 1 96.06 55 VAL B N 1
ATOM 2980 C CA . VAL B 1 55 ? 15.859 18.625 19 1 96.06 55 VAL B CA 1
ATOM 2981 C C . VAL B 1 55 ? 14.539 19.031 18.359 1 96.06 55 VAL B C 1
ATOM 2983 O O . VAL B 1 55 ? 13.977 20.078 18.688 1 96.06 55 VAL B O 1
ATOM 2986 N N . VAL B 1 56 ? 14.07 18.219 17.422 1 96.06 56 VAL B N 1
ATOM 2987 C CA . VAL B 1 56 ? 12.844 18.484 16.688 1 96.06 56 VAL B CA 1
ATOM 2988 C C . VAL B 1 56 ? 11.664 17.812 17.391 1 96.06 56 VAL B C 1
ATOM 2990 O O . VAL B 1 56 ? 10.547 18.344 17.391 1 96.06 56 VAL B O 1
ATOM 2993 N N . GLY B 1 57 ? 11.859 16.656 17.875 1 93.94 57 GLY B N 1
ATOM 2994 C CA . GLY B 1 57 ? 10.875 15.859 18.594 1 93.94 57 GLY B CA 1
ATOM 2995 C C . GLY B 1 57 ? 11.484 14.93 19.609 1 93.94 57 GLY B C 1
ATOM 2996 O O . GLY B 1 57 ? 12.672 14.625 19.562 1 93.94 57 GLY B O 1
ATOM 2997 N N . VAL B 1 58 ? 10.656 14.57 20.578 1 91.12 58 VAL B N 1
ATOM 2998 C CA . VAL B 1 58 ? 11.094 13.664 21.641 1 91.12 58 VAL B CA 1
ATOM 2999 C C . VAL B 1 58 ? 10.086 12.523 21.797 1 91.12 58 VAL B C 1
ATOM 3001 O O . VAL B 1 58 ? 8.875 12.742 21.734 1 91.12 58 VAL B O 1
ATOM 3004 N N . LEU B 1 59 ? 10.578 11.352 21.812 1 83.19 59 LEU B N 1
ATOM 3005 C CA . LEU B 1 59 ? 9.766 10.211 22.203 1 83.19 59 LEU B CA 1
ATOM 3006 C C . LEU B 1 59 ? 9.977 9.859 23.672 1 83.19 59 LEU B C 1
ATOM 3008 O O . LEU B 1 59 ? 11.023 9.32 24.047 1 83.19 59 LEU B O 1
ATOM 3012 N N . PRO B 1 60 ? 9.062 10.211 24.453 1 68.25 60 PRO B N 1
ATOM 3013 C CA . PRO B 1 60 ? 9.258 10.117 25.891 1 68.25 60 PRO B CA 1
ATOM 3014 C C . PRO B 1 60 ? 9.547 8.695 26.359 1 68.25 60 PRO B C 1
ATOM 3016 O O . PRO B 1 60 ? 10.391 8.477 27.234 1 68.25 60 PRO B O 1
ATOM 3019 N N . GLU B 1 61 ? 8.875 7.816 25.781 1 66.44 61 GLU B N 1
ATOM 3020 C CA . GLU B 1 61 ? 8.961 6.441 26.266 1 66.44 61 GLU B CA 1
ATOM 3021 C C . GLU B 1 61 ? 10.383 5.895 26.109 1 66.44 61 GLU B C 1
ATOM 3023 O O . GLU B 1 61 ? 10.805 5.027 26.875 1 66.44 61 GLU B O 1
ATOM 3028 N N . GLN B 1 62 ? 11.055 6.48 25.234 1 67.06 62 GLN B N 1
ATOM 3029 C CA . GLN B 1 62 ? 12.375 5.934 24.953 1 67.06 62 GLN B CA 1
ATOM 3030 C C . GLN B 1 62 ? 13.469 6.949 25.25 1 67.06 62 GLN B C 1
ATOM 3032 O O . GLN B 1 62 ? 14.656 6.66 25.094 1 67.06 62 GLN B O 1
ATOM 3037 N N . ALA B 1 63 ? 13 8.016 25.734 1 69.31 63 ALA B N 1
ATOM 3038 C CA . ALA B 1 63 ? 13.914 9.125 26 1 69.31 63 ALA B CA 1
ATOM 3039 C C . ALA B 1 63 ? 14.82 9.391 24.812 1 69.31 63 ALA B C 1
ATOM 3041 O O . ALA B 1 63 ? 16.031 9.578 24.969 1 69.31 63 ALA B O 1
ATOM 3042 N N . ARG B 1 64 ? 14.234 9.234 23.688 1 84.38 64 ARG B N 1
ATOM 3043 C CA . ARG B 1 64 ? 15 9.453 22.469 1 84.38 64 ARG B CA 1
ATOM 3044 C C . ARG B 1 64 ? 14.719 10.836 21.875 1 84.38 64 ARG B C 1
ATOM 3046 O O . ARG B 1 64 ? 13.562 11.258 21.812 1 84.38 64 ARG B O 1
ATOM 3053 N N . GLU B 1 65 ? 15.789 11.531 21.578 1 90.88 65 GLU B N 1
ATOM 3054 C CA . GLU B 1 65 ? 15.703 12.828 20.906 1 90.88 65 GLU B CA 1
ATOM 3055 C C . GLU B 1 65 ? 15.945 12.711 19.406 1 90.88 65 GLU B C 1
ATOM 3057 O O . GLU B 1 65 ? 16.922 12.086 18.984 1 90.88 65 GLU B O 1
ATOM 3062 N N . LEU B 1 66 ? 15.039 13.219 18.703 1 95.69 66 LEU B N 1
ATOM 3063 C CA . LEU B 1 66 ? 15.188 13.281 17.266 1 95.69 66 LEU B CA 1
ATOM 3064 C C . LEU B 1 66 ? 15.758 14.633 16.828 1 95.69 66 LEU B C 1
ATOM 3066 O O . LEU B 1 66 ? 15.055 15.641 16.828 1 95.69 66 LEU B O 1
ATOM 3070 N N . THR B 1 67 ? 17.031 14.609 16.531 1 96.81 67 THR B N 1
ATOM 3071 C CA . THR B 1 67 ? 17.719 15.852 16.188 1 96.81 67 THR B CA 1
ATOM 3072 C C . THR B 1 67 ? 17.672 16.078 14.672 1 96.81 67 THR B C 1
ATOM 3074 O O . THR B 1 67 ? 17.406 15.156 13.906 1 96.81 67 THR B O 1
ATOM 3077 N N . VAL B 1 68 ? 17.984 17.297 14.305 1 97.94 68 VAL B N 1
ATOM 3078 C CA . VAL B 1 68 ? 18.047 17.672 12.891 1 97.94 68 VAL B CA 1
ATOM 3079 C C . VAL B 1 68 ? 19.047 16.766 12.172 1 97.94 68 VAL B C 1
ATOM 3081 O O . VAL B 1 68 ? 18.781 16.281 11.07 1 97.94 68 VAL B O 1
ATOM 3084 N N . GLU B 1 69 ? 20.172 16.5 12.797 1 98.25 69 GLU B N 1
ATOM 3085 C CA . GLU B 1 69 ? 21.203 15.648 12.203 1 98.25 69 GLU B CA 1
ATOM 3086 C C . GLU B 1 69 ? 20.672 14.234 11.945 1 98.25 69 GLU B C 1
ATOM 3088 O O . GLU B 1 69 ? 20.844 13.695 10.852 1 98.25 69 GLU B O 1
ATOM 3093 N N . LYS B 1 70 ? 20.078 13.641 12.922 1 97.56 70 LYS B N 1
ATOM 3094 C CA . LYS B 1 70 ? 19.578 12.273 12.789 1 97.56 70 LYS B CA 1
ATOM 3095 C C . LYS B 1 70 ? 18.484 12.172 11.727 1 97.56 70 LYS B C 1
ATOM 3097 O O . LYS B 1 70 ? 18.438 11.195 10.977 1 97.56 70 LYS B O 1
ATOM 3102 N N . ILE B 1 71 ? 17.656 13.188 11.68 1 98.19 71 ILE B N 1
ATOM 3103 C CA . ILE B 1 71 ? 16.625 13.242 10.648 1 98.19 71 ILE B CA 1
ATOM 3104 C C . ILE B 1 71 ? 17.281 13.352 9.273 1 98.19 71 ILE B C 1
ATOM 3106 O O . ILE B 1 71 ? 16.891 12.656 8.336 1 98.19 71 ILE B O 1
ATOM 3110 N N . ALA B 1 72 ? 18.297 14.18 9.164 1 98.69 72 ALA B N 1
ATOM 3111 C CA . ALA B 1 72 ? 19.016 14.375 7.91 1 98.69 72 ALA B CA 1
ATOM 3112 C C . ALA B 1 72 ? 19.672 13.078 7.441 1 98.69 72 ALA B C 1
ATOM 3114 O O . ALA B 1 72 ? 19.656 12.758 6.254 1 98.69 72 ALA B O 1
ATOM 3115 N N . VAL B 1 73 ? 20.25 12.32 8.375 1 98.5 73 VAL B N 1
ATOM 3116 C CA . VAL B 1 73 ? 20.891 11.047 8.047 1 98.5 73 VAL B CA 1
ATOM 3117 C C . VAL B 1 73 ? 19.891 10.125 7.359 1 98.5 73 VAL B C 1
ATOM 3119 O O . VAL B 1 73 ? 20.172 9.555 6.309 1 98.5 73 VAL B O 1
ATOM 3122 N N . ASN B 1 74 ? 18.734 10.031 7.922 1 98.38 74 ASN B N 1
ATOM 3123 C CA . ASN B 1 74 ? 17.719 9.148 7.371 1 98.38 74 ASN B CA 1
ATOM 3124 C C . ASN B 1 74 ? 17.125 9.711 6.078 1 98.38 74 ASN B C 1
ATOM 3126 O O . ASN B 1 74 ? 16.766 8.953 5.18 1 98.38 74 ASN B O 1
ATOM 3130 N N . ALA B 1 75 ? 17.047 11.023 5.949 1 98.81 75 ALA B N 1
ATOM 3131 C CA . ALA B 1 75 ? 16.578 11.664 4.723 1 98.81 75 ALA B CA 1
ATOM 3132 C C . ALA B 1 75 ? 17.5 11.352 3.555 1 98.81 75 ALA B C 1
ATOM 3134 O O . ALA B 1 75 ? 17.047 11.016 2.459 1 98.81 75 ALA B O 1
ATOM 3135 N N . VAL B 1 76 ? 18.828 11.453 3.814 1 98.56 76 VAL B N 1
ATOM 3136 C CA . VAL B 1 76 ? 19.812 11.141 2.787 1 98.56 76 VAL B CA 1
ATOM 3137 C C . VAL B 1 76 ? 19.672 9.68 2.363 1 98.56 76 VAL B C 1
ATOM 3139 O O . VAL B 1 76 ? 19.594 9.375 1.171 1 98.56 76 VAL B O 1
ATOM 3142 N N . ALA B 1 77 ? 19.578 8.828 3.338 1 98.38 77 ALA B N 1
ATOM 3143 C CA . ALA B 1 77 ? 19.484 7.398 3.059 1 98.38 77 ALA B CA 1
ATOM 3144 C C . ALA B 1 77 ? 18.25 7.074 2.219 1 98.38 77 ALA B C 1
ATOM 3146 O O . ALA B 1 77 ? 18.297 6.184 1.367 1 98.38 77 ALA B O 1
ATOM 3147 N N . ALA B 1 78 ? 17.203 7.805 2.438 1 98.56 78 ALA B N 1
ATOM 3148 C CA . ALA B 1 78 ? 15.938 7.566 1.735 1 98.56 78 ALA B CA 1
ATOM 3149 C C . ALA B 1 78 ? 16 8.086 0.301 1 98.56 78 ALA B C 1
ATOM 3151 O O . ALA B 1 78 ? 15.148 7.746 -0.525 1 98.56 78 ALA B O 1
ATOM 3152 N N . GLY B 1 79 ? 16.953 8.914 -0.008 1 98.12 79 GLY B N 1
ATOM 3153 C CA . GLY B 1 79 ? 17.094 9.492 -1.335 1 98.12 79 GLY B CA 1
ATOM 3154 C C . GLY B 1 79 ? 16.406 10.836 -1.469 1 98.12 79 GLY B C 1
ATOM 3155 O O . GLY B 1 79 ? 16.094 11.273 -2.578 1 98.12 79 GLY B O 1
ATOM 3156 N N . CYS B 1 80 ? 16.141 11.484 -0.365 1 98.62 80 CYS B N 1
ATOM 3157 C CA . CYS B 1 80 ? 15.477 12.789 -0.391 1 98.62 80 CYS B CA 1
ATOM 3158 C C . CYS B 1 80 ? 16.375 13.844 -1.014 1 98.62 80 CYS B C 1
ATOM 3160 O O . CYS B 1 80 ? 17.594 13.656 -1.097 1 98.62 80 CYS B O 1
ATOM 3162 N N . ARG B 1 81 ? 15.742 14.883 -1.422 1 98 81 ARG B N 1
ATOM 3163 C CA . ARG B 1 81 ? 16.453 16.125 -1.725 1 98 81 ARG B CA 1
ATOM 3164 C C . ARG B 1 81 ? 16.531 17.031 -0.499 1 98 81 ARG B C 1
ATOM 3166 O O . ARG B 1 81 ? 15.688 16.922 0.402 1 98 81 ARG B O 1
ATOM 3173 N N . GLU B 1 82 ? 17.516 17.906 -0.549 1 97.94 82 GLU B N 1
ATOM 3174 C CA . GLU B 1 82 ? 17.766 18.781 0.596 1 97.94 82 GLU B CA 1
ATOM 3175 C C . GLU B 1 82 ? 16.562 19.656 0.909 1 97.94 82 GLU B C 1
ATOM 3177 O O . GLU B 1 82 ? 16.281 19.938 2.076 1 97.94 82 GLU B O 1
ATOM 3182 N N . GLU B 1 83 ? 15.836 20.016 -0.112 1 97.19 83 GLU B N 1
ATOM 3183 C CA . GLU B 1 83 ? 14.727 20.938 0.044 1 97.19 83 GLU B CA 1
ATOM 3184 C C . GLU B 1 83 ? 13.555 20.281 0.769 1 97.19 83 GLU B C 1
ATOM 3186 O O . GLU B 1 83 ? 12.617 20.969 1.195 1 97.19 83 GLU B O 1
ATOM 3191 N N . TYR B 1 84 ? 13.617 18.984 0.983 1 98.62 84 TYR B N 1
ATOM 3192 C CA . TYR B 1 84 ? 12.523 18.281 1.645 1 98.62 84 TYR B CA 1
ATOM 3193 C C . TYR B 1 84 ? 12.656 18.375 3.16 1 98.62 84 TYR B C 1
ATOM 3195 O O . TYR B 1 84 ? 11.742 17.984 3.893 1 98.62 84 TYR B O 1
ATOM 3203 N N . MET B 1 85 ? 13.734 18.953 3.709 1 98.31 85 MET B N 1
ATOM 3204 C CA . MET B 1 85 ? 14.008 18.969 5.145 1 98.31 85 MET B CA 1
ATOM 3205 C C . MET B 1 85 ? 12.914 19.719 5.902 1 98.31 85 MET B C 1
ATOM 3207 O O . MET B 1 85 ? 12.555 19.344 7.016 1 98.31 85 MET B O 1
ATOM 3211 N N . SER B 1 86 ? 12.391 20.766 5.301 1 97.69 86 SER B N 1
ATOM 3212 C CA . SER B 1 86 ? 11.328 21.5 5.98 1 97.69 86 SER B CA 1
ATOM 3213 C C . SER B 1 86 ? 10.109 20.625 6.227 1 97.69 86 SER B C 1
ATOM 3215 O O . SER B 1 86 ? 9.516 20.656 7.305 1 97.69 86 SER B O 1
ATOM 3217 N N . VAL B 1 87 ? 9.75 19.781 5.25 1 98.75 87 VAL B N 1
ATOM 3218 C CA . VAL B 1 87 ? 8.625 18.859 5.359 1 98.75 87 VAL B CA 1
ATOM 3219 C C . VAL B 1 87 ? 8.938 17.797 6.406 1 98.75 87 VAL B C 1
ATOM 3221 O O . VAL B 1 87 ? 8.094 17.484 7.254 1 98.75 87 VAL B O 1
ATOM 3224 N N . LEU B 1 88 ? 10.156 17.281 6.395 1 98.75 88 LEU B N 1
ATOM 3225 C CA . LEU B 1 88 ? 10.539 16.188 7.285 1 98.75 88 LEU B CA 1
ATOM 3226 C C . LEU B 1 88 ? 10.57 16.656 8.734 1 98.75 88 LEU B C 1
ATOM 3228 O O . LEU B 1 88 ? 10.148 15.938 9.641 1 98.75 88 LEU B O 1
ATOM 3232 N N . LEU B 1 89 ? 11.078 17.859 8.938 1 98.44 89 LEU B N 1
ATOM 3233 C CA . LEU B 1 89 ? 11.102 18.391 10.297 1 98.44 89 LEU B CA 1
ATOM 3234 C C . LEU B 1 89 ? 9.688 18.609 10.82 1 98.44 89 LEU B C 1
ATOM 3236 O O . LEU B 1 89 ? 9.383 18.266 11.969 1 98.44 89 LEU B O 1
ATOM 3240 N N . ALA B 1 90 ? 8.805 19.125 10 1 98.5 90 ALA B N 1
ATOM 3241 C CA . ALA B 1 90 ? 7.406 19.297 10.383 1 98.5 90 ALA B CA 1
ATOM 3242 C C . ALA B 1 90 ? 6.738 17.953 10.656 1 98.5 90 ALA B C 1
ATOM 3244 O O . ALA B 1 90 ? 5.965 17.812 11.602 1 98.5 90 ALA B O 1
ATOM 3245 N N . ALA B 1 91 ? 7.016 16.953 9.836 1 98.25 91 ALA B N 1
ATOM 3246 C CA . ALA B 1 91 ? 6.457 15.617 10.008 1 98.25 91 ALA B CA 1
ATOM 3247 C C . ALA B 1 91 ? 6.898 15.008 11.336 1 98.25 91 ALA B C 1
ATOM 3249 O O . ALA B 1 91 ? 6.09 14.406 12.047 1 98.25 91 ALA B O 1
ATOM 3250 N N . VAL B 1 92 ? 8.172 15.172 11.648 1 97.19 92 VAL B N 1
ATOM 3251 C CA . VAL B 1 92 ? 8.695 14.625 12.898 1 97.19 92 VAL B CA 1
ATOM 3252 C C . VAL B 1 92 ? 8.039 15.32 14.086 1 97.19 92 VAL B C 1
ATOM 3254 O O . VAL B 1 92 ? 7.684 14.672 15.07 1 97.19 92 VAL B O 1
ATOM 3257 N N . ARG B 1 93 ? 7.828 16.656 13.992 1 96.94 93 ARG B N 1
ATOM 3258 C CA . ARG B 1 93 ? 7.086 17.344 15.039 1 96.94 93 ARG B CA 1
ATOM 3259 C C . ARG B 1 93 ? 5.688 16.766 15.203 1 96.94 93 ARG B C 1
ATOM 3261 O O . ARG B 1 93 ? 5.242 16.5 16.312 1 96.94 93 ARG B O 1
ATOM 3268 N N . ALA B 1 94 ? 5.051 16.516 14.117 1 96.38 94 ALA B N 1
ATOM 3269 C CA . ALA B 1 94 ? 3.697 15.969 14.148 1 96.38 94 ALA B CA 1
ATOM 3270 C C . ALA B 1 94 ? 3.686 14.578 14.766 1 96.38 94 ALA B C 1
ATOM 3272 O O . ALA B 1 94 ? 2.85 14.273 15.625 1 96.38 94 ALA B O 1
ATOM 3273 N N . LEU B 1 95 ? 4.645 13.758 14.398 1 93.62 95 LEU B N 1
ATOM 3274 C CA . LEU B 1 95 ? 4.723 12.375 14.844 1 93.62 95 LEU B CA 1
ATOM 3275 C C . LEU B 1 95 ? 4.973 12.297 16.344 1 93.62 95 LEU B C 1
ATOM 3277 O O . LEU B 1 95 ? 4.559 11.336 17 1 93.62 95 LEU B O 1
ATOM 3281 N N . THR B 1 96 ? 5.645 13.273 1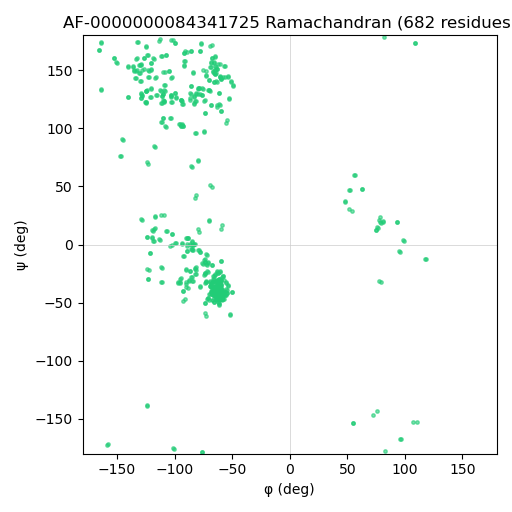6.859 1 93.06 96 THR B N 1
ATOM 3282 C CA . THR B 1 96 ? 6.062 13.188 18.25 1 93.06 96 THR B CA 1
ATOM 3283 C C . THR B 1 96 ? 5.113 13.977 19.156 1 93.06 96 THR B C 1
ATOM 3285 O O . THR B 1 96 ? 5.34 14.086 20.359 1 93.06 96 THR B O 1
ATOM 3288 N N . ARG B 1 97 ? 4.078 14.57 18.547 1 92.5 97 ARG B N 1
ATOM 3289 C CA . ARG B 1 97 ? 3.016 15.148 19.375 1 92.5 97 ARG B CA 1
ATOM 3290 C C . ARG B 1 97 ? 2.277 14.062 20.156 1 92.5 97 ARG B C 1
ATOM 3292 O O . ARG B 1 97 ? 2.061 12.961 19.641 1 92.5 97 ARG B O 1
ATOM 3299 N N . GLU B 1 98 ? 1.842 14.391 21.328 1 88.5 98 GLU B N 1
ATOM 3300 C CA . GLU B 1 98 ? 1.112 13.445 22.172 1 88.5 98 GLU B CA 1
ATOM 3301 C C . GLU B 1 98 ? -0.168 12.977 21.484 1 88.5 98 GLU B C 1
ATOM 3303 O O . GLU B 1 98 ? -0.551 11.812 21.609 1 88.5 98 GLU B O 1
ATOM 3308 N N . GLU B 1 99 ? -0.804 13.883 20.734 1 89.5 99 GLU B N 1
ATOM 3309 C CA . GLU B 1 99 ? -2.076 13.586 20.078 1 89.5 99 GLU B CA 1
ATOM 3310 C C . GLU B 1 99 ? -1.926 12.461 19.062 1 89.5 99 GLU B C 1
ATOM 3312 O O . GLU B 1 99 ? -2.836 11.641 18.891 1 89.5 99 GLU B O 1
ATOM 3317 N N . PHE B 1 100 ? -0.823 12.43 18.469 1 90.25 100 PHE B N 1
ATOM 3318 C CA . PHE B 1 100 ? -0.614 11.398 17.453 1 90.25 100 PHE B CA 1
ATOM 3319 C C . PHE B 1 100 ? -0.419 10.031 18.109 1 90.25 100 PHE B C 1
ATOM 3321 O O . PHE B 1 100 ? -0.765 9 17.531 1 90.25 100 PHE B O 1
ATOM 3328 N N . CYS B 1 101 ? 0.173 10.008 19.25 1 85.69 101 CYS B N 1
ATOM 3329 C CA . CYS B 1 101 ? 0.348 8.773 20.016 1 85.69 101 CYS B CA 1
ATOM 3330 C C . CYS B 1 101 ? 1.09 7.727 19.188 1 85.69 101 CYS B C 1
ATOM 3332 O O . CYS B 1 101 ? 0.598 6.613 19 1 85.69 101 CYS B O 1
ATOM 3334 N N . LEU B 1 102 ? 2.281 8.031 18.781 1 82.88 102 LEU B N 1
ATOM 3335 C CA . LEU B 1 102 ? 3.09 7.211 17.891 1 82.88 102 LEU B CA 1
ATOM 3336 C C . LEU B 1 102 ? 3.215 5.785 18.422 1 82.88 102 LEU B C 1
ATOM 3338 O O . LEU B 1 102 ? 3.184 4.828 17.641 1 82.88 102 LEU B O 1
ATOM 3342 N N . HIS B 1 103 ? 3.285 5.629 19.625 1 75.44 103 HIS B N 1
ATOM 3343 C CA . HIS B 1 103 ? 3.453 4.316 20.219 1 75.44 103 HIS B CA 1
ATOM 3344 C C . HIS B 1 103 ? 2.303 3.387 19.859 1 75.44 103 HIS B C 1
ATOM 3346 O O . HIS B 1 103 ? 2.521 2.221 19.516 1 75.44 103 HIS B O 1
ATOM 3352 N N . SER B 1 104 ? 1.161 3.916 19.828 1 70.69 104 SER B N 1
ATOM 3353 C CA . SER B 1 104 ? -0.03 3.119 19.562 1 70.69 104 SER B CA 1
ATOM 3354 C C . SER B 1 104 ? -0.1 2.715 18.094 1 70.69 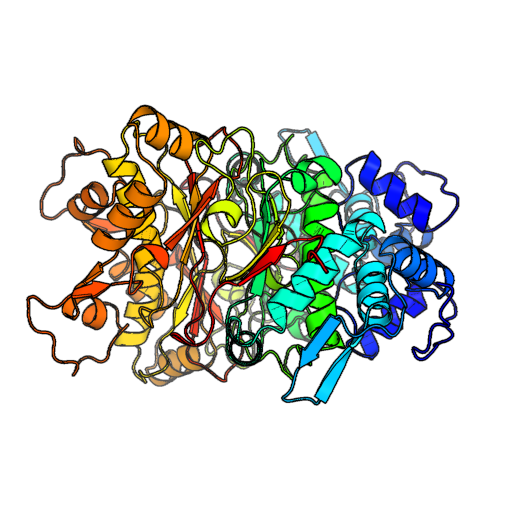104 SER B C 1
ATOM 3356 O O . SER B 1 104 ? -0.711 1.701 17.75 1 70.69 104 SER B O 1
ATOM 3358 N N . THR B 1 105 ? 0.558 3.512 17.281 1 69.31 105 THR B N 1
ATOM 3359 C CA . THR B 1 105 ? 0.441 3.285 15.844 1 69.31 105 THR B CA 1
ATOM 3360 C C . THR B 1 105 ? 1.463 2.256 15.367 1 69.31 105 THR B C 1
ATOM 3362 O O . THR B 1 105 ? 1.318 1.68 14.289 1 69.31 105 THR B O 1
ATOM 3365 N N . THR B 1 106 ? 2.568 2.055 16.109 1 64.31 106 THR B N 1
ATOM 3366 C CA . THR B 1 106 ? 3.674 1.221 15.648 1 64.31 106 THR B CA 1
ATOM 3367 C C . THR B 1 106 ? 3.555 -0.192 16.219 1 64.31 106 THR B C 1
ATOM 3369 O O . THR B 1 106 ? 4.098 -1.142 15.648 1 64.31 106 THR B O 1
ATOM 3372 N N . VAL B 1 107 ? 3.062 -0.431 17.328 1 55.53 107 VAL B N 1
ATOM 3373 C CA . VAL B 1 107 ? 3.111 -1.732 18 1 55.53 107 VAL B CA 1
ATOM 3374 C C . VAL B 1 107 ? 2.156 -2.699 17.297 1 55.53 107 VAL B C 1
ATOM 3376 O O . VAL B 1 107 ? 2.537 -3.822 16.953 1 55.53 107 VAL B O 1
ATOM 3379 N N . SER B 1 108 ? 0.884 -2.434 17.266 1 56.09 108 SER B N 1
ATOM 3380 C CA . SER B 1 108 ? -0.067 -3.477 16.891 1 56.09 108 SER B CA 1
ATOM 3381 C C . SER B 1 108 ? -0.739 -3.16 15.562 1 56.09 108 SER B C 1
ATOM 3383 O O . SER B 1 108 ? -1.462 -3.994 15.016 1 56.09 108 SER B O 1
ATOM 3385 N N . GLY B 1 109 ? -0.18 -1.966 15 1 61.91 109 GLY B N 1
ATOM 3386 C CA . GLY B 1 109 ? -1.223 -1.604 14.047 1 61.91 109 GLY B CA 1
ATOM 3387 C C . GLY B 1 109 ? -0.819 -1.823 12.602 1 61.91 109 GLY B C 1
ATOM 3388 O O . GLY B 1 109 ? 0.368 -1.951 12.297 1 61.91 109 GLY B O 1
ATOM 3389 N N . ALA B 1 110 ? -1.809 -2.158 11.781 1 76.69 110 ALA B N 1
ATOM 3390 C CA . ALA B 1 110 ? -1.782 -2.299 10.32 1 76.69 110 ALA B CA 1
ATOM 3391 C C . ALA B 1 110 ? -1.624 -0.94 9.648 1 76.69 110 ALA B C 1
ATOM 3393 O O . ALA B 1 110 ? -1.831 -0.816 8.438 1 76.69 110 ALA B O 1
ATOM 3394 N N . THR B 1 111 ? -1.062 0.131 10.508 1 88.62 111 THR B N 1
ATOM 3395 C CA . THR B 1 111 ? -1.104 1.469 9.93 1 88.62 111 THR B CA 1
ATOM 3396 C C . THR B 1 111 ? 0.303 1.962 9.602 1 88.62 111 THR B C 1
ATOM 3398 O O . THR B 1 111 ? 1.289 1.402 10.086 1 88.62 111 THR B O 1
ATOM 3401 N N . ALA B 1 112 ? 0.38 2.912 8.812 1 92 112 ALA B N 1
ATOM 3402 C CA . ALA B 1 112 ? 1.566 3.699 8.484 1 92 112 ALA B CA 1
ATOM 3403 C C . ALA B 1 112 ? 1.254 5.191 8.5 1 92 112 ALA B C 1
ATOM 3405 O O . ALA B 1 112 ? 0.137 5.602 8.172 1 92 112 ALA B O 1
ATOM 3406 N N . PRO B 1 113 ? 2.219 5.984 8.961 1 93.56 113 PRO B N 1
ATOM 3407 C CA . PRO B 1 113 ? 1.979 7.426 8.844 1 93.56 113 PRO B CA 1
ATOM 3408 C C . PRO B 1 113 ? 1.783 7.875 7.402 1 93.56 113 PRO B C 1
ATOM 3410 O O . PRO B 1 113 ? 2.68 7.703 6.57 1 93.56 113 PRO B O 1
ATOM 3413 N N . LEU B 1 114 ? 0.62 8.336 7.137 1 96.81 114 LEU B N 1
ATOM 3414 C CA . LEU B 1 114 ? 0.317 8.992 5.867 1 96.81 114 LEU B CA 1
ATOM 3415 C C . LEU B 1 114 ? 0.505 10.5 5.973 1 96.81 114 LEU B C 1
ATOM 3417 O O . LEU B 1 114 ? -0.109 11.148 6.824 1 96.81 114 LEU B O 1
ATOM 3421 N N . LEU B 1 115 ? 1.4 11.039 5.137 1 98.75 115 LEU B N 1
ATOM 3422 C CA . LEU B 1 115 ? 1.615 12.484 5.074 1 98.75 115 LEU B CA 1
ATOM 3423 C C . LEU B 1 115 ? 0.777 13.109 3.965 1 98.75 115 LEU B C 1
ATOM 3425 O O . LEU B 1 115 ? 0.852 12.688 2.809 1 98.75 115 LEU B O 1
ATOM 3429 N N . VAL B 1 116 ? -0.005 14.062 4.332 1 98.81 116 VAL B N 1
ATOM 3430 C CA . VAL B 1 116 ? -0.711 14.891 3.359 1 98.81 116 VAL B CA 1
ATOM 3431 C C . VAL B 1 116 ? -0.127 16.297 3.359 1 98.81 116 VAL B C 1
ATOM 3433 O O . VAL B 1 116 ? -0.303 17.047 4.32 1 98.81 116 VAL B O 1
ATOM 3436 N N . LEU B 1 117 ? 0.575 16.609 2.301 1 98.88 117 LEU B N 1
ATOM 3437 C CA . LEU B 1 117 ? 1.105 17.969 2.146 1 98.88 117 LEU B CA 1
ATOM 3438 C C . LEU B 1 117 ? 0.073 18.891 1.503 1 98.88 117 LEU B C 1
ATOM 3440 O O . LEU B 1 117 ? -0.613 18.484 0.558 1 98.88 117 LEU B O 1
ATOM 3444 N N . SER B 1 118 ? -0.051 20.062 2.016 1 98.75 118 SER B N 1
ATOM 3445 C CA . SER B 1 118 ? -0.985 21.047 1.479 1 98.75 118 SER B CA 1
ATOM 3446 C C . SER B 1 118 ? -0.383 22.453 1.496 1 98.75 118 SER B C 1
ATOM 3448 O O . SER B 1 118 ? 0.491 22.75 2.314 1 98.75 118 SER B O 1
ATOM 3450 N N . GLY B 1 119 ? -0.845 23.312 0.596 1 98 119 GLY B N 1
ATOM 3451 C CA . GLY B 1 119 ? -0.333 24.656 0.469 1 98 119 GLY B CA 1
ATOM 3452 C C . GLY B 1 119 ? 0.737 24.797 -0.598 1 98 119 GLY B C 1
ATOM 3453 O O . GLY B 1 119 ? 0.924 23.891 -1.416 1 98 119 GLY B O 1
ATOM 3454 N N . PRO B 1 120 ? 1.464 25.891 -0.655 1 97.38 120 PRO B N 1
ATOM 3455 C CA . PRO B 1 120 ? 2.42 26.219 -1.715 1 97.38 120 PRO B CA 1
ATOM 3456 C C . PRO B 1 120 ? 3.551 25.203 -1.824 1 97.38 120 PRO B C 1
ATOM 3458 O O . PRO B 1 120 ? 4.125 25.016 -2.902 1 97.38 120 PRO B O 1
ATOM 3461 N N . ILE B 1 121 ? 3.828 24.469 -0.766 1 98.12 121 ILE B N 1
ATOM 3462 C CA . ILE B 1 121 ? 4.941 23.531 -0.735 1 98.12 121 ILE B CA 1
ATOM 3463 C C . ILE B 1 121 ? 4.734 22.453 -1.802 1 98.12 121 ILE B C 1
ATOM 3465 O O . ILE B 1 121 ? 5.707 21.922 -2.348 1 98.12 121 ILE B O 1
ATOM 3469 N N . VAL B 1 122 ? 3.49 22.156 -2.09 1 98.5 122 VAL B N 1
ATOM 3470 C CA . VAL B 1 122 ? 3.15 21.094 -3.025 1 98.5 122 VAL B CA 1
ATOM 3471 C C . VAL B 1 122 ? 3.77 21.391 -4.391 1 98.5 122 VAL B C 1
ATOM 3473 O O . VAL B 1 122 ? 4.43 20.531 -4.977 1 98.5 122 VAL B O 1
ATOM 3476 N N . GLU B 1 123 ? 3.621 22.578 -4.836 1 97.44 123 GLU B N 1
ATOM 3477 C CA . GLU B 1 123 ? 4.203 22.984 -6.113 1 97.44 123 GLU B CA 1
ATOM 3478 C C . GLU B 1 123 ? 5.695 23.25 -5.98 1 97.44 123 GLU B C 1
ATOM 3480 O O . GLU B 1 123 ? 6.477 22.938 -6.879 1 97.44 123 GLU B O 1
ATOM 3485 N N . GLN B 1 124 ? 6.074 23.797 -4.883 1 97.5 124 GLN B N 1
ATOM 3486 C CA . GLN B 1 124 ? 7.453 24.219 -4.684 1 97.5 124 GLN B CA 1
ATOM 3487 C C . GLN B 1 124 ? 8.414 23.047 -4.801 1 97.5 124 GLN B C 1
ATOM 3489 O O . GLN B 1 124 ? 9.531 23.188 -5.309 1 97.5 124 GLN B O 1
ATOM 3494 N N . ILE B 1 125 ? 7.957 21.891 -4.344 1 97.75 125 ILE B N 1
ATOM 3495 C CA . ILE B 1 125 ? 8.891 20.766 -4.375 1 97.75 125 ILE B CA 1
ATOM 3496 C C . ILE B 1 125 ? 8.344 19.672 -5.27 1 97.75 125 ILE B C 1
ATOM 3498 O O . ILE B 1 125 ? 8.781 18.516 -5.188 1 97.75 125 ILE B O 1
ATOM 3502 N N . ASN B 1 126 ? 7.332 19.938 -6.023 1 96.88 126 ASN B N 1
ATOM 3503 C CA . ASN B 1 126 ? 6.77 19.078 -7.059 1 96.88 126 ASN B CA 1
ATOM 3504 C C . ASN B 1 126 ? 6.23 17.781 -6.473 1 96.88 126 ASN B C 1
ATOM 3506 O O . ASN B 1 126 ? 6.559 16.688 -6.949 1 96.88 126 ASN B O 1
ATOM 3510 N N . VAL B 1 127 ? 5.484 17.922 -5.438 1 98.19 127 VAL B N 1
ATOM 3511 C CA . VAL B 1 127 ? 4.773 16.766 -4.879 1 98.19 127 VAL B CA 1
ATOM 3512 C C . VAL B 1 127 ? 3.65 16.344 -5.824 1 98.19 127 VAL B C 1
ATOM 3514 O O . VAL B 1 127 ? 2.904 17.188 -6.324 1 98.19 127 VAL B O 1
ATOM 3517 N N . ASN B 1 128 ? 3.561 15.094 -6.09 1 97 128 ASN B N 1
ATOM 3518 C CA . ASN B 1 128 ? 2.5 14.578 -6.949 1 97 128 ASN B CA 1
ATOM 3519 C C . ASN B 1 128 ? 1.135 14.672 -6.277 1 97 128 ASN B C 1
ATOM 3521 O O . ASN B 1 128 ? 0.982 14.281 -5.117 1 97 128 ASN B O 1
ATOM 3525 N N . THR B 1 129 ? 0.161 15.172 -6.965 1 98 129 THR B N 1
ATOM 3526 C CA . THR B 1 129 ? -1.218 15.273 -6.5 1 98 129 THR B CA 1
ATOM 3527 C C . THR B 1 129 ? -2.168 14.578 -7.473 1 98 129 THR B C 1
ATOM 3529 O O . THR B 1 129 ? -3.389 14.641 -7.305 1 98 129 THR B O 1
ATOM 3532 N N . SER B 1 130 ? -1.691 13.914 -8.461 1 95.5 130 SER B N 1
ATOM 3533 C CA . SER B 1 130 ? -2.496 13.453 -9.586 1 95.5 130 SER B CA 1
ATOM 3534 C C . SER B 1 130 ? -2.375 11.945 -9.773 1 95.5 130 SER B C 1
ATOM 3536 O O . SER B 1 130 ? -2.387 11.188 -8.797 1 95.5 130 SER B O 1
ATOM 3538 N N . TYR B 1 131 ? -2.266 11.461 -10.992 1 92.69 131 TYR B N 1
ATOM 3539 C CA . TYR B 1 131 ? -2.344 10.047 -11.312 1 92.69 131 TYR B CA 1
ATOM 3540 C C . TYR B 1 131 ? -1.433 9.227 -10.406 1 92.69 131 TYR B C 1
ATOM 3542 O O . TYR B 1 131 ? -0.297 9.625 -10.141 1 92.69 131 TYR B O 1
ATOM 3550 N N . SER B 1 132 ? -1.983 8.078 -9.938 1 92.38 132 SER B N 1
ATOM 3551 C CA . SER B 1 132 ? -1.26 7.141 -9.094 1 92.38 132 SER B CA 1
ATOM 3552 C C . SER B 1 132 ? -0.625 7.848 -7.898 1 92.38 132 SER B C 1
ATOM 3554 O O . SER B 1 132 ? 0.56 7.66 -7.617 1 92.38 132 SER B O 1
ATOM 3556 N N . VAL B 1 133 ? -1.403 8.68 -7.25 1 95.88 133 VAL B N 1
ATOM 3557 C CA . VAL B 1 133 ? -0.905 9.594 -6.23 1 95.88 133 VAL B CA 1
ATOM 3558 C C . VAL B 1 133 ? -0.285 8.797 -5.082 1 95.88 133 VAL B C 1
ATOM 3560 O O . VAL B 1 133 ? 0.676 9.25 -4.453 1 95.88 133 VAL B O 1
ATOM 3563 N N . PHE B 1 134 ? -0.766 7.555 -4.789 1 96.38 134 PHE B N 1
ATOM 3564 C CA . PHE B 1 134 ? -0.218 6.738 -3.711 1 96.38 134 PHE B CA 1
ATOM 3565 C C . PHE B 1 134 ? 0.932 5.879 -4.219 1 96.38 134 PHE B C 1
ATOM 3567 O O . PHE B 1 134 ? 1.575 5.172 -3.439 1 96.38 134 PHE B O 1
ATOM 3574 N N . GLY B 1 135 ? 1.182 5.898 -5.496 1 92.81 135 GLY B N 1
ATOM 3575 C CA . GLY B 1 135 ? 2.135 4.988 -6.109 1 92.81 135 GLY B CA 1
ATOM 3576 C C . GLY B 1 135 ? 3.48 5.629 -6.387 1 92.81 135 GLY B C 1
ATOM 3577 O O . GLY B 1 135 ? 3.715 6.781 -6.012 1 92.81 135 GLY B O 1
ATOM 3578 N N . PRO B 1 136 ? 4.344 4.918 -7.004 1 92.5 136 PRO B N 1
ATOM 3579 C CA . PRO B 1 136 ? 5.699 5.375 -7.312 1 92.5 136 PRO B CA 1
ATOM 3580 C C . PRO B 1 136 ? 5.75 6.34 -8.492 1 92.5 136 PRO B C 1
ATOM 3582 O O . PRO B 1 136 ? 4.727 6.582 -9.133 1 92.5 136 PRO B O 1
ATOM 3585 N N . GLY B 1 137 ? 6.941 6.891 -8.719 1 91.06 137 GLY B N 1
ATOM 3586 C CA . GLY B 1 137 ? 7.172 7.676 -9.922 1 91.06 137 GLY B CA 1
ATOM 3587 C C . GLY B 1 137 ? 7.516 9.125 -9.633 1 91.06 137 GLY B C 1
ATOM 3588 O O . GLY B 1 137 ? 7.984 9.844 -10.516 1 91.06 137 GLY B O 1
ATOM 3589 N N . HIS B 1 138 ? 7.312 9.492 -8.438 1 94.12 138 HIS B N 1
ATOM 3590 C CA . HIS B 1 138 ? 7.562 10.883 -8.062 1 94.12 138 HIS B CA 1
ATOM 3591 C C . HIS B 1 138 ? 8.523 10.969 -6.883 1 94.12 138 HIS B C 1
ATOM 3593 O O . HIS B 1 138 ? 8.211 10.523 -5.781 1 94.12 138 HIS B O 1
ATOM 3599 N N . VAL B 1 139 ? 9.578 11.641 -7.094 1 97.5 139 VAL B N 1
ATOM 3600 C CA . VAL B 1 139 ? 10.695 11.641 -6.16 1 97.5 139 VAL B CA 1
ATOM 3601 C C . VAL B 1 139 ? 10.242 12.188 -4.809 1 97.5 139 VAL B C 1
ATOM 3603 O O . VAL B 1 139 ? 10.484 11.57 -3.768 1 97.5 139 VAL B O 1
ATOM 3606 N N . ALA B 1 140 ? 9.539 13.289 -4.797 1 98.56 140 ALA B N 1
ATOM 3607 C CA . ALA B 1 140 ? 9.141 13.914 -3.539 1 98.56 140 ALA B CA 1
ATOM 3608 C C . ALA B 1 140 ? 8.25 12.984 -2.721 1 98.56 140 ALA B C 1
ATOM 3610 O O . ALA B 1 140 ? 8.555 12.688 -1.562 1 98.56 140 ALA B O 1
ATOM 3611 N N . ASN B 1 141 ? 7.191 12.445 -3.344 1 98.44 141 ASN B N 1
ATOM 3612 C CA . ASN B 1 141 ? 6.273 11.539 -2.654 1 98.44 141 ASN B CA 1
ATOM 3613 C C . ASN B 1 141 ? 6.996 10.312 -2.119 1 98.44 141 ASN B C 1
ATOM 3615 O O . ASN B 1 141 ? 6.848 9.953 -0.948 1 98.44 141 ASN B O 1
ATOM 3619 N N . ALA B 1 142 ? 7.77 9.758 -2.992 1 98.25 142 ALA B N 1
ATOM 3620 C CA . ALA B 1 142 ? 8.406 8.477 -2.689 1 98.25 142 ALA B CA 1
ATOM 3621 C C . ALA B 1 142 ? 9.422 8.625 -1.565 1 98.25 142 ALA B C 1
ATOM 3623 O O . ALA B 1 142 ? 9.391 7.875 -0.585 1 98.25 142 ALA B O 1
ATOM 3624 N N . THR B 1 143 ? 10.281 9.625 -1.648 1 98.81 143 THR B N 1
ATOM 3625 C CA . THR B 1 143 ? 11.422 9.68 -0.739 1 98.81 143 THR B CA 1
ATOM 3626 C C . THR B 1 143 ? 11.023 10.328 0.584 1 98.81 143 THR B C 1
ATOM 3628 O O . THR B 1 143 ? 11.555 9.969 1.64 1 98.81 143 THR B O 1
ATOM 3631 N N . ILE B 1 144 ? 10.062 11.266 0.565 1 98.88 144 ILE B N 1
ATOM 3632 C CA . ILE B 1 144 ? 9.602 11.852 1.818 1 98.88 144 ILE B CA 1
ATOM 3633 C C . ILE B 1 144 ? 8.898 10.789 2.66 1 98.88 144 ILE B C 1
ATOM 3635 O O . ILE B 1 144 ? 9.195 10.641 3.848 1 98.88 144 ILE B O 1
ATOM 3639 N N . GLY B 1 145 ? 7.953 10.07 2.025 1 98.62 145 GLY B N 1
ATOM 3640 C CA . GLY B 1 145 ? 7.312 8.977 2.736 1 98.62 145 GLY B CA 1
ATOM 3641 C C . GLY B 1 145 ? 8.297 7.949 3.264 1 98.62 145 GLY B C 1
ATOM 3642 O O . GLY B 1 145 ? 8.18 7.5 4.406 1 98.62 145 GLY B O 1
ATOM 3643 N N . ARG B 1 146 ? 9.242 7.598 2.453 1 98.44 146 ARG B N 1
ATOM 3644 C CA . ARG B 1 146 ? 10.227 6.602 2.857 1 98.44 146 ARG B CA 1
ATOM 3645 C C . ARG B 1 146 ? 11.117 7.129 3.979 1 98.44 146 ARG B C 1
ATOM 3647 O O . ARG B 1 146 ? 11.516 6.375 4.867 1 98.44 146 ARG B O 1
ATOM 3654 N N . ALA B 1 147 ? 11.531 8.414 3.9 1 98.69 147 ALA B N 1
ATOM 3655 C CA . ALA B 1 147 ? 12.344 9.008 4.961 1 98.69 147 ALA B CA 1
ATOM 3656 C C . ALA B 1 147 ? 11.648 8.891 6.316 1 98.69 147 ALA B C 1
ATOM 3658 O O . ALA B 1 147 ? 12.281 8.578 7.324 1 98.69 147 ALA B O 1
ATOM 3659 N N . VAL B 1 148 ? 10.367 9.102 6.32 1 97.06 148 VAL B N 1
ATOM 3660 C CA . VAL B 1 148 ? 9.609 8.953 7.559 1 97.06 148 VAL B CA 1
ATOM 3661 C C . VAL B 1 148 ? 9.688 7.512 8.047 1 97.06 148 VAL B C 1
ATOM 3663 O O . VAL B 1 148 ? 9.859 7.262 9.242 1 97.06 148 VAL B O 1
ATOM 3666 N N . ARG B 1 149 ? 9.594 6.555 7.141 1 94.25 149 ARG B N 1
ATOM 3667 C CA . ARG B 1 149 ? 9.742 5.148 7.504 1 94.25 149 ARG B CA 1
ATOM 3668 C C . ARG B 1 149 ? 11.102 4.887 8.141 1 94.25 149 ARG B C 1
ATOM 3670 O O . ARG B 1 149 ? 11.188 4.227 9.18 1 94.25 149 ARG B O 1
ATOM 3677 N N . LEU B 1 150 ? 12.156 5.398 7.547 1 95.88 150 LEU B N 1
ATOM 3678 C CA . LEU B 1 150 ? 13.5 5.164 8.062 1 95.88 150 LEU B CA 1
ATOM 3679 C C . LEU B 1 150 ? 13.703 5.871 9.398 1 95.88 150 LEU B C 1
ATOM 3681 O O . LEU B 1 150 ? 14.375 5.348 10.289 1 95.88 150 LEU B O 1
ATOM 3685 N N . ILE B 1 151 ? 13.109 7.012 9.539 1 95.12 151 ILE B N 1
ATOM 3686 C CA . ILE B 1 151 ? 13.156 7.738 10.805 1 95.12 151 ILE B CA 1
ATOM 3687 C C . ILE B 1 151 ? 12.477 6.918 11.898 1 95.12 151 ILE B C 1
ATOM 3689 O O . ILE B 1 151 ? 13.023 6.762 13 1 95.12 151 ILE B O 1
ATOM 3693 N N . LEU B 1 152 ? 11.312 6.379 11.586 1 91 152 LEU B N 1
ATOM 3694 C CA . LEU B 1 152 ? 10.594 5.555 12.555 1 91 152 LEU B CA 1
ATOM 3695 C C . LEU B 1 152 ? 11.414 4.32 12.93 1 91 152 LEU B C 1
ATOM 3697 O O . LEU B 1 152 ? 11.484 3.955 14.102 1 91 152 LEU B O 1
ATOM 3701 N N . GLN B 1 153 ? 12.016 3.75 11.977 1 89.19 153 GLN B N 1
ATOM 3702 C CA . GLN B 1 153 ? 12.789 2.527 12.18 1 89.19 153 GLN B CA 1
ATOM 3703 C C . GLN B 1 153 ? 14.047 2.801 12.992 1 89.19 153 GLN B C 1
ATOM 3705 O O . GLN B 1 153 ? 14.359 2.062 13.93 1 89.19 153 GLN B O 1
ATOM 3710 N N . ASN B 1 154 ? 14.719 3.84 12.727 1 91.12 154 ASN B N 1
ATOM 3711 C CA . ASN B 1 154 ? 16.062 4.062 13.266 1 91.12 154 ASN B CA 1
ATOM 3712 C C . ASN B 1 154 ? 16.016 4.902 14.539 1 91.12 154 ASN B C 1
ATOM 3714 O O . ASN B 1 154 ? 16.891 4.773 15.398 1 91.12 154 ASN B O 1
ATOM 3718 N N . LEU B 1 155 ? 15.008 5.73 14.586 1 90 155 LEU B N 1
ATOM 3719 C CA . LEU B 1 155 ? 15.031 6.68 15.695 1 90 155 LEU B CA 1
ATOM 3720 C C . LEU B 1 155 ? 13.906 6.387 16.688 1 90 155 LEU B C 1
ATOM 3722 O O . LEU B 1 155 ? 13.961 6.824 17.828 1 90 155 LEU B O 1
ATOM 3726 N N . CYS B 1 156 ? 12.859 5.629 16.219 1 83.69 156 CYS B N 1
ATOM 3727 C CA . CYS B 1 156 ? 11.688 5.461 17.078 1 83.69 156 CYS B CA 1
ATOM 3728 C C . CYS B 1 156 ? 11.453 3.986 17.391 1 83.69 156 CYS B C 1
ATOM 3730 O O . CYS B 1 156 ? 10.477 3.641 18.047 1 83.69 156 CYS B O 1
ATOM 3732 N N . GLY B 1 157 ? 12.32 3.092 16.984 1 72.19 157 GLY B N 1
ATOM 3733 C CA . GLY B 1 157 ? 12.203 1.677 17.297 1 72.19 157 GLY B CA 1
ATOM 3734 C C . GLY B 1 157 ? 11.188 0.955 16.438 1 72.19 157 GLY B C 1
ATOM 3735 O O . GLY B 1 157 ? 10.609 -0.051 16.859 1 72.19 157 GLY B O 1
ATOM 3736 N N . GLY B 1 158 ? 10.875 1.398 15.344 1 61.94 158 GLY B N 1
ATOM 3737 C CA . GLY B 1 158 ? 9.875 0.817 14.461 1 61.94 158 GLY B CA 1
ATOM 3738 C C . GLY B 1 158 ? 10.414 -0.328 13.625 1 61.94 158 GLY B C 1
ATOM 3739 O O . GLY B 1 158 ? 10.047 -0.484 12.461 1 61.94 158 GLY B O 1
ATOM 3740 N N . VAL B 1 159 ? 11.305 -1.251 14.203 1 59.28 159 VAL B N 1
ATOM 3741 C CA . VAL B 1 159 ? 11.906 -2.352 13.453 1 59.28 159 VAL B CA 1
ATOM 3742 C C . VAL B 1 159 ? 10.914 -3.512 13.367 1 59.28 159 VAL B C 1
ATOM 3744 O O . VAL B 1 159 ? 10.383 -3.963 14.383 1 59.28 159 VAL B O 1
ATOM 3747 N N . PRO B 1 160 ? 10.695 -3.842 12.078 1 56.09 160 PRO B N 1
ATOM 3748 C CA . PRO B 1 160 ? 9.781 -4.977 11.922 1 56.09 160 PRO B CA 1
ATOM 3749 C C . PRO B 1 160 ? 10.18 -6.18 12.773 1 56.09 160 PRO B C 1
ATOM 3751 O O . PRO B 1 160 ? 11.359 -6.52 12.859 1 56.09 160 PRO B O 1
ATOM 3754 N N . GLY B 1 161 ? 9.172 -6.789 13.32 1 57.06 161 GLY B N 1
ATOM 3755 C CA . GLY B 1 161 ? 9.406 -7.965 14.141 1 57.06 161 GLY B CA 1
ATOM 3756 C C . GLY B 1 161 ? 9.883 -7.625 15.539 1 57.06 161 GLY B C 1
ATOM 3757 O O . GLY B 1 161 ? 9.609 -8.359 16.5 1 57.06 161 GLY B O 1
ATOM 3758 N N . LEU B 1 162 ? 10.602 -6.562 15.602 1 59.62 162 LEU B N 1
ATOM 3759 C CA . LEU B 1 162 ? 11.047 -6.184 16.938 1 59.62 162 LEU B CA 1
ATOM 3760 C C . LEU B 1 162 ? 10.047 -5.242 17.594 1 59.62 162 LEU B C 1
ATOM 3762 O O . LEU B 1 162 ? 9.539 -5.527 18.688 1 59.62 162 LEU B O 1
ATOM 3766 N N . TYR B 1 163 ? 9.68 -4.219 16.688 1 62.62 163 TYR B N 1
ATOM 3767 C CA . TYR B 1 163 ? 8.734 -3.273 17.266 1 62.62 163 TYR B CA 1
ATOM 3768 C C . TYR B 1 163 ? 7.473 -3.168 16.406 1 62.62 163 TYR B C 1
ATOM 3770 O O . TYR B 1 163 ? 6.426 -2.725 16.891 1 62.62 163 TYR B O 1
ATOM 3778 N N . ASP B 1 164 ? 7.629 -3.559 15.172 1 71.44 164 ASP B N 1
ATOM 3779 C CA . ASP B 1 164 ? 6.434 -3.639 14.344 1 71.44 164 ASP B CA 1
ATOM 3780 C C . ASP B 1 164 ? 5.844 -5.047 14.359 1 71.44 164 ASP B C 1
ATOM 3782 O O . ASP B 1 164 ? 6.289 -5.922 13.617 1 71.44 164 ASP B O 1
ATOM 3786 N N . LYS B 1 165 ? 4.836 -5.25 15.062 1 78.62 165 LYS B N 1
ATOM 3787 C CA . LYS B 1 165 ? 4.258 -6.574 15.273 1 78.62 165 LYS B CA 1
ATOM 3788 C C . LYS B 1 165 ? 2.918 -6.711 14.555 1 78.62 165 LYS B C 1
ATOM 3790 O O . LYS B 1 165 ? 2.062 -7.492 14.969 1 78.62 165 LYS B O 1
ATOM 3795 N N . ALA B 1 166 ? 2.869 -5.859 13.508 1 86.06 166 ALA B N 1
ATOM 3796 C CA . ALA B 1 166 ? 1.651 -5.984 12.711 1 86.06 166 ALA B CA 1
ATOM 3797 C C . ALA B 1 166 ? 1.586 -7.344 12.023 1 86.06 166 ALA B C 1
ATOM 3799 O O . ALA B 1 166 ? 2.596 -7.84 11.516 1 86.06 166 ALA B O 1
ATOM 3800 N N . THR B 1 167 ? 0.423 -7.918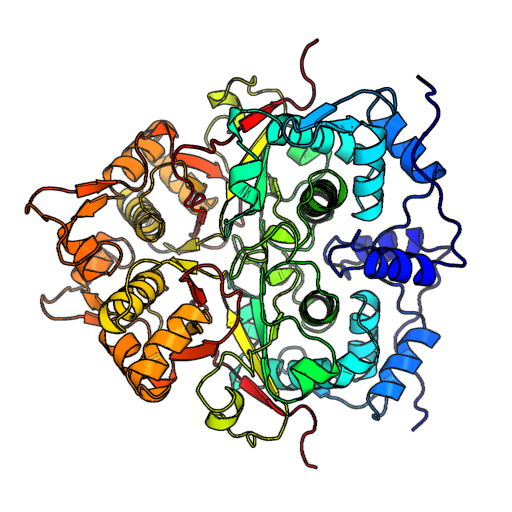 12 1 89 167 THR B N 1
ATOM 3801 C CA . THR B 1 167 ? 0.247 -9.195 11.32 1 89 167 THR B CA 1
ATOM 3802 C C . THR B 1 167 ? 0.599 -9.07 9.844 1 89 167 THR B C 1
ATOM 3804 O O . THR B 1 167 ? 1.396 -9.859 9.32 1 89 167 THR B O 1
ATOM 3807 N N . PHE B 1 168 ? 0.058 -7.984 9.25 1 93.5 168 PHE B N 1
ATOM 3808 C CA . PHE B 1 168 ? 0.244 -7.895 7.805 1 93.5 168 PHE B CA 1
ATOM 3809 C C . PHE B 1 168 ? 0.939 -6.59 7.43 1 93.5 168 PHE B C 1
ATOM 3811 O O . PHE B 1 168 ? 1.646 -6.527 6.422 1 93.5 168 PHE B O 1
ATOM 3818 N N . GLY B 1 169 ? 0.657 -5.574 8.305 1 91.44 169 GLY B N 1
ATOM 3819 C CA . GLY B 1 169 ? 1.007 -4.262 7.789 1 91.44 169 GLY B CA 1
ATOM 3820 C C . GLY B 1 169 ? 0.373 -3.957 6.445 1 91.44 169 GLY B C 1
ATOM 3821 O O . GLY B 1 169 ? -0.772 -4.34 6.195 1 91.44 169 GLY B O 1
ATOM 3822 N N . HIS B 1 170 ? 0.956 -3.119 5.629 1 94.44 170 HIS B N 1
ATOM 3823 C CA . HIS B 1 170 ? 0.582 -2.844 4.246 1 94.44 170 HIS B CA 1
ATOM 3824 C C . HIS B 1 170 ? 1.684 -2.08 3.52 1 94.44 170 HIS B C 1
ATOM 3826 O O . HIS B 1 170 ? 2.594 -1.544 4.152 1 94.44 170 HIS B O 1
ATOM 3832 N N . PRO B 1 171 ? 1.626 -1.97 2.23 1 96.5 171 PRO B N 1
ATOM 3833 C CA . PRO B 1 171 ? 2.746 -1.422 1.464 1 96.5 171 PRO B CA 1
ATOM 3834 C C . PRO B 1 171 ? 2.971 0.065 1.728 1 96.5 171 PRO B C 1
ATOM 3836 O O . PRO B 1 171 ? 4.043 0.595 1.425 1 96.5 171 PRO B O 1
ATOM 3839 N N . GLY B 1 172 ? 1.989 0.73 2.285 1 95.94 172 GLY B N 1
ATOM 3840 C CA . GLY B 1 172 ? 2.18 2.121 2.666 1 95.94 172 GLY B CA 1
ATOM 3841 C C . GLY B 1 172 ? 3.299 2.316 3.672 1 95.94 172 GLY B C 1
ATOM 3842 O O . GLY B 1 172 ? 3.77 3.438 3.875 1 95.94 172 GLY B O 1
ATOM 3843 N N . LYS B 1 173 ? 3.744 1.268 4.273 1 94.38 173 LYS B N 1
ATOM 3844 C CA . LYS B 1 173 ? 4.855 1.337 5.215 1 94.38 173 LYS B CA 1
ATOM 3845 C C . LYS B 1 173 ? 6.18 1.548 4.488 1 94.38 173 LYS B C 1
ATOM 3847 O O . LYS B 1 173 ? 7.176 1.942 5.102 1 94.38 173 LYS B O 1
ATOM 3852 N N . PHE B 1 174 ? 6.234 1.332 3.123 1 96.06 174 PHE B N 1
ATOM 3853 C CA . PHE B 1 174 ? 7.406 1.713 2.344 1 96.06 174 PHE B CA 1
ATOM 3854 C C . PHE B 1 174 ? 7.473 3.225 2.17 1 96.06 174 PHE B C 1
ATOM 3856 O O . PHE B 1 174 ? 8.523 3.836 2.389 1 96.06 174 PHE B O 1
ATOM 3863 N N . SER B 1 175 ? 6.398 3.76 1.75 1 97.75 175 SER B N 1
ATOM 3864 C CA . SER B 1 175 ? 6.223 5.191 1.528 1 97.75 175 SER B CA 1
ATOM 3865 C C . SER B 1 175 ? 4.746 5.555 1.418 1 97.75 175 SER B C 1
ATOM 3867 O O . SER B 1 175 ? 3.967 4.832 0.797 1 97.75 175 SER B O 1
ATOM 3869 N N . TYR B 1 176 ? 4.379 6.574 2.098 1 97.88 176 TYR B N 1
ATOM 3870 C CA . TYR B 1 176 ? 2.979 6.977 2.182 1 97.88 176 TYR B CA 1
ATOM 3871 C C . TYR B 1 176 ? 2.852 8.492 2.299 1 97.88 176 TYR B C 1
ATOM 3873 O O . TYR B 1 176 ? 2.588 9.016 3.383 1 97.88 176 TYR B O 1
ATOM 3881 N N . CYS B 1 177 ? 3.043 9.211 1.171 1 98.81 177 CYS B N 1
ATOM 3882 C CA . CYS B 1 177 ? 3.031 10.664 1.137 1 98.81 177 CYS B CA 1
ATOM 3883 C C . CYS B 1 177 ? 2.318 11.18 -0.11 1 98.81 177 CYS B C 1
ATOM 3885 O O . CYS B 1 177 ? 2.623 10.742 -1.225 1 98.81 177 CYS B O 1
ATOM 3887 N N . ILE B 1 178 ? 1.345 12.047 0.048 1 98.81 178 ILE B N 1
ATOM 3888 C CA . ILE B 1 178 ? 0.626 12.586 -1.098 1 98.81 178 ILE B CA 1
ATOM 3889 C C . ILE B 1 178 ? 0.511 14.109 -0.96 1 98.81 178 ILE B C 1
ATOM 3891 O O . ILE B 1 178 ? 0.692 14.648 0.131 1 98.81 178 ILE B O 1
ATOM 3895 N N . GLY B 1 179 ? 0.261 14.766 -2.068 1 98.88 179 GLY B N 1
ATOM 3896 C CA . GLY B 1 179 ? -0.097 16.172 -2.055 1 98.88 179 GLY B CA 1
ATOM 3897 C C . GLY B 1 179 ? -1.581 16.422 -2.262 1 98.88 179 GLY B C 1
ATOM 3898 O O . GLY B 1 179 ? -2.23 15.703 -3.027 1 98.88 179 GLY B O 1
ATOM 3899 N N . GLU B 1 180 ? -2.096 17.406 -1.591 1 98.81 180 GLU B N 1
ATOM 3900 C CA . GLU B 1 180 ? -3.439 17.891 -1.874 1 98.81 180 GLU B CA 1
ATOM 3901 C C . GLU B 1 180 ? -3.463 18.734 -3.148 1 98.81 180 GLU B C 1
ATOM 3903 O O . GLU B 1 180 ? -2.604 19.594 -3.346 1 98.81 180 GLU B O 1
ATOM 3908 N N . SER B 1 181 ? -4.426 18.469 -3.967 1 98.5 181 SER B N 1
ATOM 3909 C CA . SER B 1 181 ? -4.523 19.219 -5.215 1 98.5 181 SER B CA 1
ATOM 3910 C C . SER B 1 181 ? -5.02 20.641 -4.965 1 98.5 181 SER B C 1
ATOM 3912 O O . SER B 1 181 ? -6.102 20.844 -4.402 1 98.5 181 SER B O 1
ATOM 3914 N N . ARG B 1 182 ? -4.301 21.562 -5.387 1 95.44 182 ARG B N 1
ATOM 3915 C CA . ARG B 1 182 ? -4.719 22.953 -5.25 1 95.44 182 ARG B CA 1
ATOM 3916 C C . ARG B 1 182 ? -5.684 23.344 -6.363 1 95.44 182 ARG B C 1
ATOM 3918 O O . ARG B 1 182 ? -6.547 24.203 -6.172 1 95.44 182 ARG B O 1
ATOM 3925 N N . THR B 1 183 ? -5.594 22.656 -7.469 1 95.62 183 THR B N 1
ATOM 3926 C CA . THR B 1 183 ? -6.402 23.016 -8.633 1 95.62 183 THR B CA 1
ATOM 3927 C C . THR B 1 183 ? -7.746 22.281 -8.602 1 95.62 183 THR B C 1
ATOM 3929 O O . THR B 1 183 ? -8.773 22.859 -8.953 1 95.62 183 THR B O 1
ATOM 3932 N N . ALA B 1 184 ? -7.703 21.062 -8.133 1 97.69 184 ALA B N 1
ATOM 3933 C CA . ALA B 1 184 ? -8.93 20.266 -8.156 1 97.69 184 ALA B CA 1
ATOM 3934 C C . ALA B 1 184 ? -9.719 20.453 -6.863 1 97.69 184 ALA B C 1
ATOM 3936 O O . ALA B 1 184 ? -10.906 20.109 -6.805 1 97.69 184 ALA B O 1
ATOM 3937 N N . ASN B 1 185 ? -9.062 20.891 -5.801 1 98.31 185 ASN B N 1
ATOM 3938 C CA . ASN B 1 185 ? -9.727 21.109 -4.516 1 98.31 185 ASN B CA 1
ATOM 3939 C C . ASN B 1 185 ? -10.602 22.359 -4.539 1 98.31 185 ASN B C 1
ATOM 3941 O O . ASN B 1 185 ? -10.086 23.484 -4.641 1 98.31 185 ASN B O 1
ATOM 3945 N N . PRO B 1 186 ? -11.883 22.25 -4.441 1 98.12 186 PRO B N 1
ATOM 3946 C CA . PRO B 1 186 ? -12.758 23.422 -4.527 1 98.12 186 PRO B CA 1
ATOM 3947 C C . PRO B 1 186 ? -12.812 24.203 -3.223 1 98.12 186 PRO B C 1
ATOM 3949 O O . PRO B 1 186 ? -13.422 25.281 -3.174 1 98.12 186 PRO B O 1
ATOM 3952 N N . TRP B 1 187 ? -12.172 23.703 -2.18 1 98.12 187 TRP B N 1
ATOM 3953 C CA . TRP B 1 187 ? -12.203 24.312 -0.854 1 98.12 187 TRP B CA 1
ATOM 3954 C C . TRP B 1 187 ? -10.828 24.844 -0.471 1 98.12 187 TRP B C 1
ATOM 3956 O O . TRP B 1 187 ? -9.867 24.688 -1.222 1 98.12 187 TRP B O 1
ATOM 3966 N N . GLU B 1 188 ? -10.789 25.5 0.68 1 97.62 188 GLU B N 1
ATOM 3967 C CA . GLU B 1 188 ? -9.5 25.859 1.252 1 97.62 188 GLU B CA 1
ATOM 3968 C C . GLU B 1 188 ? -8.656 24.625 1.548 1 97.62 188 GLU B C 1
ATOM 3970 O O . GLU B 1 188 ? -9.203 23.531 1.724 1 97.62 188 GLU B O 1
ATOM 3975 N N . PRO B 1 189 ? -7.32 24.812 1.577 1 98.31 189 PRO B N 1
ATOM 3976 C CA . PRO B 1 189 ? -6.473 23.656 1.867 1 98.31 189 PRO B CA 1
ATOM 3977 C C . PRO B 1 189 ? -6.816 22.984 3.197 1 98.31 189 PRO B C 1
ATOM 3979 O O . PRO B 1 189 ? -7.344 23.641 4.102 1 98.31 189 PRO B O 1
ATOM 3982 N N . LEU B 1 190 ? -6.531 21.703 3.309 1 98.06 190 LEU B N 1
ATOM 3983 C CA . LEU B 1 190 ? -6.855 20.875 4.465 1 98.06 190 LEU B CA 1
ATOM 3984 C C . LEU B 1 190 ? -6.387 21.547 5.754 1 98.06 190 LEU B C 1
ATOM 3986 O O . LEU B 1 190 ? -7.117 21.562 6.75 1 98.06 190 LEU B O 1
ATOM 3990 N N . HIS B 1 191 ? -5.172 22.141 5.688 1 97.94 191 HIS B N 1
ATOM 3991 C CA . HIS B 1 191 ? -4.559 22.656 6.906 1 97.94 191 HIS B CA 1
ATOM 3992 C C . HIS B 1 191 ? -5.281 23.906 7.395 1 97.94 191 HIS B C 1
ATOM 3994 O O . HIS B 1 191 ? -5.137 24.297 8.555 1 97.94 191 HIS B O 1
ATOM 4000 N N . ALA B 1 192 ? -6.066 24.547 6.543 1 97.25 192 ALA B N 1
ATOM 4001 C CA . ALA B 1 192 ? -6.762 25.781 6.918 1 97.25 192 ALA B CA 1
ATOM 4002 C C . ALA B 1 192 ? -7.805 25.5 8 1 97.25 192 ALA B C 1
ATOM 4004 O O . ALA B 1 192 ? -8.055 26.344 8.859 1 97.25 192 ALA B O 1
ATOM 4005 N N . ASP B 1 193 ? -8.414 24.359 8.008 1 92.75 193 ASP B N 1
ATOM 4006 C CA . ASP B 1 193 ? -9.422 23.953 8.984 1 92.75 193 ASP B CA 1
ATOM 4007 C C . ASP B 1 193 ? -8.766 23.375 10.234 1 92.75 193 ASP B C 1
ATOM 4009 O O . ASP B 1 193 ? -9.453 22.938 11.156 1 92.75 193 ASP B O 1
ATOM 4013 N N . ARG B 1 194 ? -7.434 23.391 10.227 1 96.12 194 ARG B N 1
ATOM 4014 C CA . ARG B 1 194 ? -6.738 22.672 11.289 1 96.12 194 ARG B CA 1
ATOM 4015 C C . ARG B 1 194 ? -5.703 23.578 11.961 1 96.12 194 ARG B C 1
ATOM 4017 O O . ARG B 1 194 ? -4.688 23.094 12.469 1 96.12 194 ARG B O 1
ATOM 4024 N N . GLY B 1 195 ? -5.922 24.859 11.805 1 94.44 195 GLY B N 1
ATOM 4025 C CA . GLY B 1 195 ? -5.211 25.812 12.633 1 94.44 195 GLY B CA 1
ATOM 4026 C C . GLY B 1 195 ? -4.008 26.438 11.945 1 94.44 195 GLY B C 1
ATOM 4027 O O . GLY B 1 195 ? -3.25 27.188 12.555 1 94.44 195 GLY B O 1
ATOM 4028 N N . VAL B 1 196 ? -3.744 26.141 10.688 1 97.56 196 VAL B N 1
ATOM 4029 C CA . VAL B 1 196 ? -2.66 26.734 9.922 1 97.56 196 VAL B CA 1
ATOM 4030 C C . VAL B 1 196 ? -3.236 27.656 8.844 1 97.56 196 VAL B C 1
ATOM 4032 O O . VAL B 1 196 ? -4.129 27.25 8.094 1 97.56 196 VAL B O 1
ATOM 4035 N N . PRO B 1 197 ? -2.754 28.859 8.758 1 97.44 197 PRO B N 1
ATOM 4036 C CA . PRO B 1 197 ? -3.285 29.781 7.758 1 97.44 197 PRO B CA 1
ATOM 4037 C C . PRO B 1 197 ? -3.254 29.219 6.344 1 97.44 197 PRO B C 1
ATOM 4039 O O . PRO B 1 197 ? -2.299 28.531 5.973 1 97.44 197 PRO B O 1
ATOM 4042 N N . ALA B 1 198 ? -4.258 29.531 5.527 1 97.19 198 ALA B N 1
ATOM 4043 C CA . ALA B 1 198 ? -4.488 28.922 4.219 1 97.19 198 ALA B CA 1
ATOM 4044 C C . ALA B 1 198 ? -3.33 29.219 3.27 1 97.19 198 ALA B C 1
ATOM 4046 O O . ALA B 1 198 ? -3.033 28.422 2.375 1 97.19 198 ALA B O 1
ATOM 4047 N N . ASP B 1 199 ? -2.686 30.328 3.41 1 96.19 199 ASP B N 1
ATOM 4048 C CA . ASP B 1 199 ? -1.646 30.75 2.473 1 96.19 199 ASP B CA 1
ATOM 4049 C C . ASP B 1 199 ? -0.292 30.156 2.854 1 96.19 199 ASP B C 1
ATOM 4051 O O . ASP B 1 199 ? 0.701 30.359 2.152 1 96.19 199 ASP B O 1
ATOM 4055 N N . GLU B 1 200 ? -0.268 29.375 3.953 1 97.31 200 GLU B N 1
ATOM 4056 C CA . GLU B 1 200 ? 0.953 28.703 4.391 1 97.31 200 GLU B CA 1
ATOM 4057 C C . GLU B 1 200 ? 0.968 27.234 3.945 1 97.31 200 GLU B C 1
ATOM 4059 O O . GLU B 1 200 ? 0.047 26.781 3.266 1 97.31 200 GLU B O 1
ATOM 4064 N N . SER B 1 201 ? 2.051 26.656 4.188 1 98.19 201 SER B N 1
ATOM 4065 C CA . SER B 1 201 ? 2.203 25.234 3.91 1 98.19 201 SER B CA 1
ATOM 4066 C C . SER B 1 201 ? 2.172 24.406 5.195 1 98.19 201 SER B C 1
ATOM 4068 O O . SER B 1 201 ? 2.584 24.891 6.254 1 98.19 201 SER B O 1
ATOM 4070 N N . ALA B 1 202 ? 1.674 23.172 5.074 1 98.75 202 ALA B N 1
ATOM 4071 C CA . ALA B 1 202 ? 1.605 22.312 6.246 1 98.75 202 ALA B CA 1
ATOM 4072 C C . ALA B 1 202 ? 1.666 20.844 5.844 1 98.75 202 ALA B C 1
ATOM 4074 O O . ALA B 1 202 ? 1.506 20.5 4.668 1 98.75 202 ALA B O 1
ATOM 4075 N N . VAL B 1 203 ? 2.008 20.016 6.781 1 98.81 203 VAL B N 1
ATOM 4076 C CA . VAL B 1 203 ? 1.879 18.578 6.664 1 98.81 203 VAL B CA 1
ATOM 4077 C C . VAL B 1 203 ? 0.87 18.062 7.691 1 98.81 203 VAL B C 1
ATOM 4079 O O . VAL B 1 203 ? 0.867 18.5 8.844 1 98.81 203 VAL B O 1
ATOM 4082 N N . THR B 1 204 ? -0.079 17.297 7.27 1 98.38 204 THR B N 1
ATOM 4083 C CA . THR B 1 204 ? -0.958 16.531 8.148 1 98.38 204 THR B CA 1
ATOM 4084 C C . THR B 1 204 ? -0.546 15.07 8.18 1 98.38 204 THR B C 1
ATOM 4086 O O . THR B 1 204 ? -0.434 14.43 7.129 1 98.38 204 THR B O 1
ATOM 4089 N N . VAL B 1 205 ? -0.258 14.57 9.375 1 96.56 205 VAL B N 1
ATOM 4090 C CA . VAL B 1 205 ? 0.135 13.18 9.539 1 96.56 205 VAL B CA 1
ATOM 4091 C C . VAL B 1 205 ? -1.036 12.375 10.094 1 96.56 205 VAL B C 1
ATOM 4093 O O . VAL B 1 205 ? -1.654 12.766 11.086 1 96.56 205 VAL B O 1
ATOM 4096 N N . PHE B 1 206 ? -1.348 11.281 9.438 1 94.5 206 PHE B N 1
ATOM 4097 C CA . PHE B 1 206 ? -2.469 10.398 9.734 1 94.5 206 PHE B CA 1
ATOM 4098 C C . PHE B 1 206 ? -2.008 8.953 9.828 1 94.5 206 PHE B C 1
ATOM 4100 O O . PHE B 1 206 ? -1.27 8.469 8.969 1 94.5 206 PHE B O 1
ATOM 4107 N N . ALA B 1 207 ? -2.312 8.258 10.961 1 92.25 207 ALA B N 1
ATOM 4108 C CA . ALA B 1 207 ? -2.025 6.832 11.047 1 92.25 207 ALA B CA 1
ATOM 4109 C C . ALA B 1 207 ? -3.023 6.023 10.227 1 92.25 207 ALA B C 1
ATOM 4111 O O . ALA B 1 207 ? -4.125 5.723 10.688 1 92.25 207 ALA B O 1
ATOM 4112 N N . GLY B 1 208 ? -2.613 5.688 9.023 1 92.62 208 GLY B N 1
ATOM 4113 C CA . GLY B 1 208 ? -3.594 5.152 8.094 1 92.62 208 GLY B CA 1
ATOM 4114 C C . GLY B 1 208 ? -3.311 3.721 7.68 1 92.62 208 GLY B C 1
ATOM 4115 O O . GLY B 1 208 ? -2.152 3.336 7.508 1 92.62 208 GLY B O 1
ATOM 4116 N N . GLU B 1 209 ? -4.395 2.943 7.496 1 93.31 209 GLU B N 1
ATOM 4117 C CA . GLU B 1 209 ? -4.316 1.675 6.781 1 93.31 209 GLU B CA 1
ATOM 4118 C C . GLU B 1 209 ? -4.223 1.897 5.273 1 93.31 209 GLU B C 1
ATOM 4120 O O . GLU B 1 209 ? -4.074 3.033 4.816 1 93.31 209 GLU B O 1
ATOM 4125 N N . ALA B 1 210 ? -4.168 0.845 4.516 1 95 210 ALA B N 1
ATOM 4126 C CA . ALA B 1 210 ? -4.082 0.958 3.064 1 95 210 ALA B CA 1
ATOM 4127 C C . ALA B 1 210 ? -5.344 1.589 2.486 1 95 210 ALA B C 1
ATOM 4129 O O . ALA B 1 210 ? -6.43 1.451 3.055 1 95 210 ALA B O 1
ATOM 4130 N N . PRO B 1 211 ? -5.246 2.279 1.402 1 95.88 211 PRO B N 1
ATOM 4131 C CA . PRO B 1 211 ? -6.426 2.93 0.827 1 95.88 211 PRO B CA 1
ATOM 4132 C C . PRO B 1 211 ? -7.422 1.933 0.237 1 95.88 211 PRO B C 1
ATOM 4134 O O . PRO B 1 211 ? -7.016 0.926 -0.35 1 95.88 211 PRO B O 1
ATOM 4137 N N . ILE B 1 212 ? -8.648 2.244 0.444 1 95.06 212 ILE B N 1
ATOM 4138 C CA . ILE B 1 212 ? -9.766 1.516 -0.151 1 95.06 212 ILE B CA 1
ATOM 4139 C C . ILE B 1 212 ? -10.43 2.377 -1.222 1 95.06 212 ILE B C 1
ATOM 4141 O O . ILE B 1 212 ? -10.914 3.473 -0.932 1 95.06 212 ILE B O 1
ATOM 4145 N N . ASN B 1 213 ? -10.516 1.895 -2.426 1 92.44 213 ASN B N 1
ATOM 4146 C CA . ASN B 1 213 ? -11.07 2.67 -3.529 1 92.44 213 ASN B CA 1
ATOM 4147 C C . ASN B 1 213 ? -12.594 2.635 -3.527 1 92.44 213 ASN B C 1
ATOM 4149 O O . ASN B 1 213 ? -13.195 1.573 -3.344 1 92.44 213 ASN B O 1
ATOM 4153 N N . ALA B 1 214 ? -13.148 3.744 -3.609 1 94.88 214 ALA B N 1
ATOM 4154 C CA . ALA B 1 214 ? -14.578 3.916 -3.82 1 94.88 214 ALA B CA 1
ATOM 4155 C C . ALA B 1 214 ? -14.875 4.402 -5.238 1 94.88 214 ALA B C 1
ATOM 4157 O O . ALA B 1 214 ? -14.789 5.602 -5.516 1 94.88 214 ALA B O 1
ATOM 4158 N N . ARG B 1 215 ? -15.273 3.508 -6.051 1 93.06 215 ARG B N 1
ATOM 4159 C CA . ARG B 1 215 ? -15.492 3.824 -7.461 1 93.06 215 ARG B CA 1
ATOM 4160 C C . ARG B 1 215 ? -16.953 4.191 -7.719 1 93.06 215 ARG B C 1
ATOM 4162 O O . ARG B 1 215 ? -17.859 3.434 -7.375 1 93.06 215 ARG B O 1
ATOM 4169 N N . ASN B 1 216 ? -17.172 5.242 -8.219 1 94.94 216 ASN B N 1
ATOM 4170 C CA . ASN B 1 216 ? -18.453 5.703 -8.758 1 94.94 216 ASN B CA 1
ATOM 4171 C C . ASN B 1 216 ? -18.25 6.586 -9.984 1 94.94 216 ASN B C 1
ATOM 4173 O O . ASN B 1 216 ? -18.109 7.805 -9.867 1 94.94 216 ASN B O 1
ATOM 4177 N N . ASP B 1 217 ? -18.234 5.941 -11.125 1 90.94 217 ASP B N 1
ATOM 4178 C CA . ASP B 1 217 ? -17.922 6.648 -12.359 1 90.94 217 ASP B CA 1
ATOM 4179 C C . ASP B 1 217 ? -19.188 6.941 -13.156 1 90.94 217 ASP B C 1
ATOM 4181 O O . ASP B 1 217 ? -19.125 7.422 -14.289 1 90.94 217 ASP B O 1
ATOM 4185 N N . TRP B 1 218 ? -20.266 6.719 -12.617 1 92.62 218 TRP B N 1
ATOM 4186 C CA . TRP B 1 218 ? -21.484 6.852 -13.398 1 92.62 218 TRP B CA 1
ATOM 4187 C C . TRP B 1 218 ? -22.297 8.047 -12.93 1 92.62 218 TRP B C 1
ATOM 4189 O O . TRP B 1 218 ? -23.047 8.648 -13.711 1 92.62 218 TRP B O 1
ATOM 4199 N N . SER B 1 219 ? -22.234 8.352 -11.625 1 95.88 219 SER B N 1
ATOM 4200 C CA . SER B 1 219 ? -23.125 9.367 -11.07 1 95.88 219 SER B CA 1
ATOM 4201 C C . SER B 1 219 ? -22.562 10.766 -11.273 1 95.88 219 SER B C 1
ATOM 4203 O O . SER B 1 219 ? -21.344 10.977 -11.18 1 95.88 219 SER B O 1
ATOM 4205 N N . HIS B 1 220 ? -23.484 11.695 -11.43 1 96.25 220 HIS B N 1
ATOM 4206 C CA . HIS B 1 220 ? -23.141 13.109 -11.5 1 96.25 220 HIS B CA 1
ATOM 4207 C C . HIS B 1 220 ? -23.766 13.891 -10.352 1 96.25 220 HIS B C 1
ATOM 4209 O O . HIS B 1 220 ? -23.797 15.125 -10.375 1 96.25 220 HIS B O 1
ATOM 4215 N N . GLU B 1 221 ? -24.234 13.164 -9.391 1 97.38 221 GLU B N 1
ATOM 4216 C CA . GLU B 1 221 ? -24.844 13.758 -8.203 1 97.38 221 GLU B CA 1
ATOM 4217 C C . GLU B 1 221 ? -24.094 13.344 -6.934 1 97.38 221 GLU B C 1
ATOM 4219 O O . GLU B 1 221 ? -23.594 12.227 -6.836 1 97.38 221 GLU B O 1
ATOM 4224 N N . PRO B 1 222 ? -24.141 14.242 -5.91 1 98.25 222 PRO B N 1
ATOM 4225 C CA . PRO B 1 222 ? -23.375 13.945 -4.695 1 98.25 222 PRO B CA 1
ATOM 4226 C C . PRO B 1 222 ? -23.891 12.727 -3.947 1 98.25 222 PRO B C 1
ATOM 4228 O O . PRO B 1 222 ? -23.109 11.945 -3.404 1 98.25 222 PRO B O 1
ATOM 4231 N N . GLY B 1 223 ? -25.219 12.578 -3.949 1 97.94 223 GLY B N 1
ATOM 4232 C CA . GLY B 1 223 ? -25.844 11.539 -3.143 1 97.94 223 GLY B CA 1
ATOM 4233 C C . GLY B 1 223 ? -25.25 10.164 -3.367 1 97.94 223 GLY B C 1
ATOM 4234 O O . GLY B 1 223 ? -24.672 9.578 -2.449 1 97.94 223 GLY B O 1
ATOM 4235 N N . PRO B 1 224 ? -25.312 9.664 -4.629 1 97.94 224 PRO B N 1
ATOM 4236 C CA . PRO B 1 224 ? -24.766 8.336 -4.902 1 97.94 224 PRO B CA 1
ATOM 4237 C C . PRO B 1 224 ? -23.25 8.258 -4.695 1 97.94 224 PRO B C 1
ATOM 4239 O O . PRO B 1 224 ? -22.734 7.227 -4.254 1 97.94 224 PRO B O 1
ATOM 4242 N N . VAL B 1 225 ? -22.516 9.281 -5.008 1 98.5 225 VAL B N 1
ATOM 4243 C CA . VAL B 1 225 ? -21.062 9.305 -4.809 1 98.5 225 VAL B CA 1
ATOM 4244 C C . VAL B 1 225 ? -20.75 9.172 -3.32 1 98.5 225 VAL B C 1
ATOM 4246 O O . VAL B 1 225 ? -19.922 8.344 -2.926 1 98.5 225 VAL B O 1
ATOM 4249 N N . LEU B 1 226 ? -21.469 9.945 -2.494 1 98.81 226 LEU B N 1
ATOM 4250 C CA . LEU B 1 226 ? -21.219 9.922 -1.056 1 98.81 226 LEU B CA 1
ATOM 4251 C C . LEU B 1 226 ? -21.656 8.602 -0.447 1 98.81 226 LEU B C 1
ATOM 4253 O O . LEU B 1 226 ? -21.047 8.117 0.51 1 98.81 226 LEU B O 1
ATOM 4257 N N . ALA B 1 227 ? -22.703 8.008 -1.038 1 98.44 227 ALA B N 1
ATOM 4258 C CA . ALA B 1 227 ? -23.109 6.68 -0.592 1 98.44 227 ALA B CA 1
ATOM 4259 C C . ALA B 1 227 ? -22.016 5.652 -0.846 1 98.44 227 ALA B C 1
ATOM 4261 O O . ALA B 1 227 ? -21.75 4.797 0.002 1 98.44 227 ALA B O 1
ATOM 4262 N N . THR B 1 228 ? -21.375 5.762 -1.99 1 97.69 228 THR B N 1
ATOM 4263 C CA . THR B 1 228 ? -20.297 4.844 -2.338 1 97.69 228 THR B CA 1
ATOM 4264 C C . THR B 1 228 ? -19.109 5.027 -1.401 1 97.69 228 THR B C 1
ATOM 4266 O O . THR B 1 228 ? -18.516 4.047 -0.941 1 97.69 228 THR B O 1
ATOM 4269 N N . ILE B 1 229 ? -18.75 6.254 -1.134 1 98.5 229 ILE B N 1
ATOM 4270 C CA . ILE B 1 229 ? -17.641 6.547 -0.231 1 98.5 229 ILE B CA 1
ATOM 4271 C C . ILE B 1 229 ? -17.969 6.031 1.169 1 98.5 229 ILE B C 1
ATOM 4273 O O . ILE B 1 229 ? -17.125 5.398 1.812 1 98.5 229 ILE B O 1
ATOM 4277 N N . ALA B 1 230 ? -19.172 6.246 1.622 1 98.25 230 ALA B N 1
ATOM 4278 C CA . ALA B 1 230 ? -19.594 5.766 2.934 1 98.25 230 ALA B CA 1
ATOM 4279 C C . ALA B 1 230 ? -19.547 4.242 3 1 98.25 230 ALA B C 1
ATOM 4281 O O . ALA B 1 230 ? -19.188 3.67 4.027 1 98.25 230 ALA B O 1
ATOM 4282 N N . ASP B 1 231 ? -19.969 3.639 1.969 1 97 231 ASP B N 1
ATOM 4283 C CA . ASP B 1 231 ? -19.906 2.182 1.888 1 97 231 ASP B CA 1
ATOM 4284 C C . ASP B 1 231 ? -18.484 1.673 2.117 1 97 231 ASP B C 1
ATOM 4286 O O . ASP B 1 231 ? -18.281 0.689 2.83 1 97 231 ASP B O 1
ATOM 4290 N N . ALA B 1 232 ? -17.516 2.324 1.521 1 96.06 232 ALA B N 1
ATOM 4291 C CA . ALA B 1 232 ? -16.109 1.965 1.699 1 96.06 232 ALA B CA 1
ATOM 4292 C C . ALA B 1 232 ? -15.656 2.217 3.135 1 96.06 232 ALA B C 1
ATOM 4294 O O . ALA B 1 232 ? -14.75 1.545 3.633 1 96.06 232 ALA B O 1
ATOM 4295 N N . MET B 1 233 ? -16.266 3.135 3.818 1 96.12 233 MET B N 1
ATOM 4296 C CA . MET B 1 233 ? -15.93 3.441 5.207 1 96.12 233 MET B CA 1
ATOM 4297 C C . MET B 1 233 ? -16.391 2.324 6.137 1 96.12 233 MET B C 1
ATOM 4299 O O . MET B 1 233 ? -15.82 2.143 7.219 1 96.12 233 MET B O 1
ATOM 4303 N N . LEU B 1 234 ? -17.344 1.57 5.723 1 94.62 234 LEU B N 1
ATOM 4304 C CA . LEU B 1 234 ? -18.031 0.649 6.621 1 94.62 234 LEU B CA 1
ATOM 4305 C C . LEU B 1 234 ? -17.141 -0.559 6.938 1 94.62 234 LEU B C 1
ATOM 4307 O O . LEU B 1 234 ? -17.438 -1.318 7.863 1 94.62 234 LEU B O 1
ATOM 4311 N N . VAL B 1 235 ? -16.078 -0.742 6.211 1 89.25 235 VAL B N 1
ATOM 4312 C CA . VAL B 1 235 ? -15.211 -1.876 6.492 1 89.25 235 VAL B CA 1
ATOM 4313 C C . VAL B 1 235 ? -14.25 -1.521 7.625 1 89.25 235 VAL B C 1
ATOM 4315 O O . VAL B 1 235 ? -13.562 -2.395 8.164 1 89.25 235 VAL B O 1
ATOM 4318 N N . SER B 1 236 ? -14.281 -0.393 8.188 1 84 236 SER B N 1
ATOM 4319 C CA . SER B 1 236 ? -13.422 0.084 9.266 1 84 236 SER B CA 1
ATOM 4320 C C . SER B 1 236 ? -13.695 -0.67 10.562 1 84 236 SER B C 1
ATOM 4322 O O . SER B 1 236 ? -14.586 -1.523 10.617 1 84 236 SER B O 1
ATOM 4324 N N . HIS B 1 237 ? -12.945 -0.562 11.695 1 78.38 237 HIS B N 1
ATOM 4325 C CA . HIS B 1 237 ? -12.961 -1.354 12.922 1 78.38 237 HIS B CA 1
ATOM 4326 C C . HIS B 1 237 ? -13.945 -0.783 13.93 1 78.38 237 HIS B C 1
ATOM 4328 O O . HIS B 1 237 ? -14.227 -1.415 14.953 1 78.38 237 HIS B O 1
ATOM 4334 N N . TYR B 1 238 ? -14.617 0.29 13.672 1 79.44 238 TYR B N 1
ATOM 4335 C CA . TYR B 1 238 ? -15.656 0.901 14.5 1 79.44 238 TYR B CA 1
ATOM 4336 C C . TYR B 1 238 ? -15.148 1.149 15.914 1 79.44 238 TYR B C 1
ATOM 4338 O O . TYR B 1 238 ? -15.836 0.832 16.891 1 79.44 238 TYR B O 1
ATOM 4346 N N . THR B 1 239 ? -13.922 1.366 16.141 1 76.88 239 THR B N 1
ATOM 4347 C CA . THR B 1 239 ? -13.305 1.669 17.422 1 76.88 239 THR B CA 1
ATOM 4348 C C . THR B 1 239 ? -13.281 3.174 17.672 1 76.88 239 THR B C 1
ATOM 4350 O O . THR B 1 239 ? -12.805 3.629 18.719 1 76.88 239 THR B O 1
ATOM 4353 N N . GLY B 1 240 ? -13.906 3.74 16.75 1 76.69 240 GLY B N 1
ATOM 4354 C CA . GLY B 1 240 ? -13.781 5.188 16.812 1 76.69 240 GLY B CA 1
ATOM 4355 C C . GLY B 1 240 ? -12.5 5.699 16.172 1 76.69 240 GLY B C 1
ATOM 4356 O O . GLY B 1 240 ? -11.906 5.02 15.328 1 76.69 240 GLY B O 1
ATOM 4357 N N . GLY B 1 241 ? -12.188 6.953 16.172 1 83.06 241 GLY B N 1
ATOM 4358 C CA . GLY B 1 241 ? -11.039 7.578 15.523 1 83.06 241 GLY B CA 1
ATOM 4359 C C . GLY B 1 241 ? -11.406 8.375 14.289 1 83.06 241 GLY B C 1
ATOM 4360 O O . GLY B 1 241 ? -12.508 8.938 14.211 1 83.06 241 GLY B O 1
ATOM 4361 N N . CYS B 1 242 ? -10.375 8.391 13.5 1 91.06 242 CYS B N 1
ATOM 4362 C CA . CYS B 1 242 ? -10.586 9.227 12.328 1 91.06 242 CYS B CA 1
ATOM 4363 C C . CYS B 1 242 ? -10.5 8.406 11.047 1 91.06 242 CYS B C 1
ATOM 4365 O O . CYS B 1 242 ? -10.125 7.234 11.078 1 91.06 242 CYS B O 1
ATOM 4367 N N . VAL B 1 243 ? -11.008 8.883 10.055 1 94.81 243 VAL B N 1
ATOM 4368 C CA . VAL B 1 243 ? -10.859 8.344 8.703 1 94.81 243 VAL B CA 1
ATOM 4369 C C . VAL B 1 243 ? -10.445 9.469 7.75 1 94.81 243 VAL B C 1
ATOM 4371 O O . VAL B 1 243 ? -10.875 10.609 7.906 1 94.81 243 VAL B O 1
ATOM 4374 N N . LEU B 1 244 ? -9.578 9.133 6.867 1 96.94 244 LEU B N 1
ATOM 4375 C CA . LEU B 1 244 ? -9.25 10.086 5.809 1 96.94 244 LEU B CA 1
ATOM 4376 C C . LEU B 1 244 ? -9.93 9.695 4.5 1 96.94 244 LEU B C 1
ATOM 4378 O O . LEU B 1 244 ? -9.844 8.539 4.074 1 96.94 244 LEU B O 1
ATOM 4382 N N . VAL B 1 245 ? -10.625 10.617 3.939 1 98.44 245 VAL B N 1
ATOM 4383 C CA . VAL B 1 245 ? -11.234 10.453 2.623 1 98.44 245 VAL B CA 1
ATOM 4384 C C . VAL B 1 245 ? -10.539 11.375 1.618 1 98.44 245 VAL B C 1
ATOM 4386 O O . VAL B 1 245 ? -10.516 12.594 1.8 1 98.44 245 VAL B O 1
ATOM 4389 N N . VAL B 1 246 ? -9.992 10.828 0.564 1 98.75 246 VAL B N 1
ATOM 4390 C CA . VAL B 1 246 ? -9.422 11.578 -0.545 1 98.75 246 VAL B CA 1
ATOM 4391 C C . VAL B 1 246 ? -10.383 11.562 -1.733 1 98.75 246 VAL B C 1
ATOM 4393 O O . VAL B 1 246 ? -10.555 10.523 -2.381 1 98.75 246 VAL B O 1
ATOM 4396 N N . LEU B 1 247 ? -10.984 12.656 -2.008 1 98.75 247 LEU B N 1
ATOM 4397 C CA . LEU B 1 247 ? -11.844 12.758 -3.18 1 98.75 247 LEU B CA 1
ATOM 4398 C C . LEU B 1 247 ? -11.023 12.883 -4.453 1 98.75 247 LEU B C 1
ATOM 4400 O O . LEU B 1 247 ? -10.117 13.719 -4.535 1 98.75 247 LEU B O 1
ATOM 4404 N N . GLY B 1 248 ? -11.328 12.039 -5.422 1 98.12 248 GLY B N 1
ATOM 4405 C CA . GLY B 1 248 ? -10.797 12.312 -6.746 1 98.12 248 GLY B CA 1
ATOM 4406 C C . GLY B 1 248 ? -11.344 13.586 -7.355 1 98.12 248 GLY B C 1
ATOM 4407 O O . GLY B 1 248 ? -12.391 14.086 -6.941 1 98.12 248 GLY B O 1
ATOM 4408 N N . PRO B 1 249 ? -10.656 14.07 -8.32 1 98.19 249 PRO B N 1
ATOM 4409 C CA . PRO B 1 249 ? -11.031 15.359 -8.898 1 98.19 249 PRO B CA 1
ATOM 4410 C C . PRO B 1 249 ? -12.461 15.367 -9.445 1 98.19 249 PRO B C 1
ATOM 4412 O O . PRO B 1 249 ? -13.188 16.359 -9.281 1 98.19 249 PRO B O 1
ATOM 4415 N N . LEU B 1 250 ? -12.891 14.289 -10.078 1 98.12 250 LEU B N 1
ATOM 4416 C CA . LEU B 1 250 ? -14.234 14.25 -10.641 1 98.12 250 LEU B CA 1
ATOM 4417 C C . LEU B 1 250 ? -15.281 14.266 -9.531 1 98.12 250 LEU B C 1
ATOM 4419 O O . LEU B 1 250 ? -16.312 14.945 -9.648 1 98.12 250 LEU B O 1
ATOM 4423 N N . HIS B 1 251 ? -15.055 13.531 -8.477 1 98.62 251 HIS B N 1
ATOM 4424 C CA . HIS B 1 251 ? -15.977 13.539 -7.344 1 98.62 251 HIS B CA 1
ATOM 4425 C C . HIS B 1 251 ? -15.992 14.898 -6.66 1 98.62 251 HIS B C 1
ATOM 4427 O O . HIS B 1 251 ? -17.062 15.383 -6.258 1 98.62 251 HIS B O 1
ATOM 4433 N N . ALA B 1 252 ? -14.844 15.523 -6.5 1 98.75 252 ALA B N 1
ATOM 4434 C CA . ALA B 1 252 ? -14.758 16.859 -5.91 1 98.75 252 ALA B CA 1
ATOM 4435 C C . ALA B 1 252 ? -15.555 17.859 -6.73 1 98.75 252 ALA B C 1
ATOM 4437 O O . ALA B 1 252 ? -16.25 18.719 -6.176 1 98.75 252 ALA B O 1
ATOM 4438 N N . ALA B 1 253 ? -15.43 17.734 -8.008 1 98.62 253 ALA B N 1
ATOM 4439 C CA . ALA B 1 253 ? -16.156 18.641 -8.898 1 98.62 253 ALA B CA 1
ATOM 4440 C C . ALA B 1 253 ? -17.656 18.484 -8.742 1 98.62 253 ALA B C 1
ATOM 4442 O O . ALA B 1 253 ? -18.406 19.469 -8.797 1 98.62 253 ALA B O 1
ATOM 4443 N N . ILE B 1 254 ? -18.094 17.266 -8.602 1 98.69 254 ILE B N 1
ATOM 4444 C CA . ILE B 1 254 ? -19.5 17 -8.391 1 98.69 254 ILE B CA 1
ATOM 4445 C C . ILE B 1 254 ? -19.984 17.688 -7.117 1 98.69 254 ILE B C 1
ATOM 4447 O O . ILE B 1 254 ? -21.031 18.328 -7.109 1 98.69 254 ILE B O 1
ATOM 4451 N N . MET B 1 255 ? -19.25 17.578 -6.008 1 98.75 255 MET B N 1
ATOM 4452 C CA . MET B 1 255 ? -19.594 18.234 -4.754 1 98.75 255 MET B CA 1
ATOM 4453 C C . MET B 1 255 ? -19.656 19.75 -4.934 1 98.75 255 MET B C 1
ATOM 4455 O O . MET B 1 255 ? -20.578 20.406 -4.465 1 98.75 255 MET B O 1
ATOM 4459 N N . ALA B 1 256 ? -18.703 20.266 -5.629 1 98.31 256 ALA B N 1
ATOM 4460 C CA . ALA B 1 256 ? -18.609 21.703 -5.844 1 98.31 256 ALA B CA 1
ATOM 4461 C C . ALA B 1 256 ? -19.797 22.234 -6.633 1 98.31 256 ALA B C 1
ATOM 4463 O O . ALA B 1 256 ? -20.375 23.266 -6.285 1 98.31 256 ALA B O 1
ATOM 4464 N N . ARG B 1 257 ? -20.125 21.547 -7.672 1 98.25 257 ARG B N 1
ATOM 4465 C CA . ARG B 1 257 ? -21.234 21.953 -8.516 1 98.25 257 ARG B CA 1
ATOM 4466 C C . ARG B 1 257 ? -22.547 22 -7.723 1 98.25 257 ARG B C 1
ATOM 4468 O O . ARG B 1 257 ? -23.406 22.828 -7.988 1 98.25 257 ARG B O 1
ATOM 4475 N N . ALA B 1 258 ? -22.609 21.156 -6.773 1 98.44 258 ALA B N 1
ATOM 4476 C CA . ALA B 1 258 ? -23.812 21.078 -5.941 1 98.44 258 ALA B CA 1
ATOM 4477 C C . ALA B 1 258 ? -23.75 22.094 -4.809 1 98.44 258 ALA B C 1
ATOM 4479 O O . ALA B 1 258 ? -24.672 22.188 -3.988 1 98.44 258 ALA B O 1
ATOM 4480 N N . GLY B 1 259 ? -22.625 22.828 -4.684 1 98.25 259 GLY B N 1
ATOM 4481 C CA . GLY B 1 259 ? -22.484 23.859 -3.672 1 98.25 259 GLY B CA 1
ATOM 4482 C C . GLY B 1 259 ? -22.125 23.312 -2.305 1 98.25 259 GLY B C 1
ATOM 4483 O O . GLY B 1 259 ? -22.328 23.984 -1.288 1 98.25 259 GLY B O 1
ATOM 4484 N N . MET B 1 260 ? -21.609 22.141 -2.254 1 98.44 260 MET B N 1
ATOM 4485 C CA . MET B 1 260 ? -21.266 21.531 -0.968 1 98.44 260 MET B CA 1
ATOM 4486 C C . MET B 1 260 ? -19.938 22.078 -0.453 1 98.44 260 MET B C 1
ATOM 4488 O O . MET B 1 260 ? -18.969 22.188 -1.212 1 98.44 260 MET B O 1
ATOM 4492 N N . ARG B 1 261 ? -19.969 22.422 0.795 1 97.88 261 ARG B N 1
ATOM 4493 C CA . ARG B 1 261 ? -18.719 22.719 1.506 1 97.88 261 ARG B CA 1
ATOM 4494 C C . ARG B 1 261 ? -18.094 21.438 2.057 1 97.88 261 ARG B C 1
ATOM 4496 O O . ARG B 1 261 ? -18.75 20.391 2.131 1 97.88 261 ARG B O 1
ATOM 4503 N N . ARG B 1 262 ? -16.875 21.516 2.459 1 98.06 262 ARG B N 1
ATOM 4504 C CA . ARG B 1 262 ? -16.203 20.375 3.072 1 98.06 262 ARG B CA 1
ATOM 4505 C C . ARG B 1 262 ? -17 19.844 4.258 1 98.06 262 ARG B C 1
ATOM 4507 O O . ARG B 1 262 ? -17.156 18.625 4.414 1 98.06 262 ARG B O 1
ATOM 4514 N N . ALA B 1 263 ? -17.516 20.75 5.031 1 98.06 263 ALA B N 1
ATOM 4515 C CA . ALA B 1 263 ? -18.266 20.391 6.227 1 98.06 263 ALA B CA 1
ATOM 4516 C C . ALA B 1 263 ? -19.531 19.594 5.859 1 98.06 263 ALA B C 1
ATOM 4518 O O . ALA B 1 263 ? -19.938 18.703 6.598 1 98.06 263 ALA B O 1
ATOM 4519 N N . ASP B 1 264 ? -20.125 19.938 4.734 1 98.62 264 ASP B N 1
ATOM 4520 C CA . ASP B 1 264 ? -21.312 19.219 4.273 1 98.62 264 ASP B CA 1
ATOM 4521 C C . ASP B 1 264 ? -20.953 17.781 3.906 1 98.62 264 ASP B C 1
ATOM 4523 O O . ASP B 1 264 ? -21.703 16.859 4.227 1 98.62 264 ASP B O 1
ATOM 4527 N N . VAL B 1 265 ? -19.828 17.641 3.217 1 98.81 265 VAL B N 1
ATOM 4528 C CA . VAL B 1 265 ? -19.359 16.312 2.846 1 98.81 265 VAL B CA 1
ATOM 4529 C C . VAL B 1 265 ? -19.078 15.484 4.102 1 98.81 265 VAL B C 1
ATOM 4531 O O . VAL B 1 265 ? -19.516 14.336 4.211 1 98.81 265 VAL B O 1
ATOM 4534 N N . GLN B 1 266 ? -18.391 16.078 5.086 1 98.56 266 GLN B N 1
ATOM 4535 C CA . GLN B 1 266 ? -18.078 15.422 6.352 1 98.56 266 GLN B CA 1
ATOM 4536 C C . GLN B 1 266 ? -19.344 14.992 7.078 1 98.56 266 GLN B C 1
ATOM 4538 O O . GLN B 1 266 ? -19.453 13.852 7.543 1 98.56 266 GLN B O 1
ATOM 4543 N N . ALA B 1 267 ? -20.312 15.867 7.137 1 98.69 267 ALA B N 1
ATOM 4544 C CA . ALA B 1 267 ? -21.562 15.594 7.832 1 98.69 267 ALA B CA 1
ATOM 4545 C C . ALA B 1 267 ? -22.328 14.461 7.164 1 98.69 267 ALA B C 1
ATOM 4547 O O . ALA B 1 267 ? -22.891 13.594 7.848 1 98.69 267 ALA B O 1
ATOM 4548 N N . GLU B 1 268 ? -22.359 14.492 5.852 1 98.75 268 GLU B N 1
ATOM 4549 C CA . GLU B 1 268 ? -23.094 13.461 5.121 1 98.75 268 GLU B CA 1
ATOM 4550 C C . GLU B 1 268 ? -22.438 12.094 5.281 1 98.75 268 GLU B C 1
ATOM 4552 O O . GLU B 1 268 ? -23.125 11.086 5.453 1 98.75 268 GLU B O 1
ATOM 4557 N N . LEU B 1 269 ? -21.109 12.039 5.211 1 98.62 269 LEU B N 1
ATOM 4558 C CA . LEU B 1 269 ? -20.391 10.773 5.391 1 98.62 269 LEU B CA 1
ATOM 4559 C C . LEU B 1 269 ? -20.562 10.258 6.812 1 98.62 269 LEU B C 1
ATOM 4561 O O . LEU B 1 269 ? -20.719 9.047 7.023 1 98.62 269 LEU B O 1
ATOM 4565 N N . PHE B 1 270 ? -20.562 11.203 7.793 1 97.75 270 PHE B N 1
ATOM 4566 C CA . PHE B 1 270 ? -20.812 10.844 9.188 1 97.75 270 PHE B CA 1
ATOM 4567 C C . PHE B 1 270 ? -22.188 10.227 9.359 1 97.75 270 PHE B C 1
ATOM 4569 O O . PHE B 1 270 ? -22.344 9.203 10.031 1 97.75 270 PHE B O 1
ATOM 4576 N N . ARG B 1 271 ? -23.109 10.758 8.742 1 97.94 271 ARG B N 1
ATOM 4577 C CA . ARG B 1 271 ? -24.5 10.289 8.852 1 97.94 271 ARG B CA 1
ATOM 4578 C C . ARG B 1 271 ? -24.656 8.93 8.188 1 97.94 271 ARG B C 1
ATOM 4580 O O . ARG B 1 271 ? -25.391 8.07 8.695 1 97.94 271 ARG B O 1
ATOM 4587 N N . ARG B 1 272 ? -23.984 8.68 7.129 1 97.56 272 ARG B N 1
ATOM 4588 C CA . ARG B 1 272 ? -24.219 7.5 6.301 1 97.56 272 ARG B CA 1
ATOM 4589 C C . ARG B 1 272 ? -23.406 6.316 6.812 1 97.56 272 ARG B C 1
ATOM 4591 O O . ARG B 1 272 ? -23.812 5.16 6.66 1 97.56 272 ARG B O 1
ATOM 4598 N N . ALA B 1 273 ? -22.266 6.52 7.391 1 96.31 273 ALA B N 1
ATOM 4599 C CA . ALA B 1 273 ? -21.312 5.457 7.699 1 96.31 273 ALA B CA 1
ATOM 4600 C C . ALA B 1 273 ? -21.641 4.801 9.039 1 96.31 273 ALA B C 1
ATOM 4602 O O . ALA B 1 273 ? -20.859 4.871 9.984 1 96.31 273 ALA B O 1
ATOM 4603 N N . HIS B 1 274 ? -22.766 4.121 9.039 1 95.5 274 HIS B N 1
ATOM 4604 C CA . HIS B 1 274 ? -23.25 3.42 10.219 1 95.5 274 HIS B CA 1
ATOM 4605 C C . HIS B 1 274 ? -23.703 2.004 9.867 1 95.5 274 HIS B C 1
ATOM 4607 O O . HIS B 1 274 ? -24.141 1.746 8.75 1 95.5 274 HIS B O 1
ATOM 4613 N N . ARG B 1 275 ? -23.547 1.175 10.789 1 94.75 275 ARG B N 1
ATOM 4614 C CA . ARG B 1 275 ? -24.109 -0.171 10.727 1 94.75 275 ARG B CA 1
ATOM 4615 C C . ARG B 1 275 ? -24.875 -0.508 12 1 94.75 275 ARG B C 1
ATOM 4617 O O . ARG B 1 275 ? -24.531 -0.022 13.078 1 94.75 275 ARG B O 1
ATOM 4624 N N . SER B 1 276 ? -25.922 -1.308 11.836 1 94.75 276 SER B N 1
ATOM 4625 C CA . SER B 1 276 ? -26.594 -1.795 13.031 1 94.75 276 SER B CA 1
ATOM 4626 C C . SER B 1 276 ? -25.719 -2.768 13.812 1 94.75 276 SER B C 1
ATOM 4628 O O . SER B 1 276 ? -24.875 -3.451 13.234 1 94.75 276 SER B O 1
ATOM 4630 N N . VAL B 1 277 ? -25.938 -2.838 15.07 1 94.69 277 VAL B N 1
ATOM 4631 C CA . VAL B 1 277 ? -25.219 -3.799 15.898 1 94.69 277 VAL B CA 1
ATOM 4632 C C . VAL B 1 277 ? -25.5 -5.219 15.406 1 94.69 277 VAL B C 1
ATOM 4634 O O . VAL B 1 277 ? -24.609 -6.059 15.367 1 94.69 277 VAL B O 1
ATOM 4637 N N . ALA B 1 278 ? -26.703 -5.434 15.008 1 94.31 278 ALA B N 1
ATOM 4638 C CA . ALA B 1 278 ? -27.078 -6.742 14.477 1 94.31 278 ALA B CA 1
ATOM 4639 C C . ALA B 1 278 ? -26.25 -7.098 13.25 1 94.31 278 ALA B C 1
ATOM 4641 O O . ALA B 1 278 ? -25.812 -8.242 13.094 1 94.31 278 ALA B O 1
ATOM 4642 N N . ASP B 1 279 ? -26.078 -6.129 12.375 1 93.69 279 ASP B N 1
ATOM 4643 C CA . ASP B 1 279 ? -25.266 -6.344 11.188 1 93.69 279 ASP B CA 1
ATOM 4644 C C . ASP B 1 279 ? -23.812 -6.652 11.562 1 93.69 279 ASP B C 1
ATOM 4646 O O . ASP B 1 279 ? -23.172 -7.492 10.93 1 93.69 279 ASP B O 1
ATOM 4650 N N . LEU B 1 280 ? -23.312 -5.98 12.555 1 95.06 280 LEU B N 1
ATOM 4651 C CA . LEU B 1 280 ? -21.938 -6.188 13.008 1 95.06 280 LEU B CA 1
ATOM 4652 C C . LEU B 1 280 ? -21.766 -7.574 13.609 1 95.06 280 LEU B C 1
ATOM 4654 O O . LEU B 1 280 ? -20.734 -8.219 13.406 1 95.06 280 LEU B O 1
ATOM 4658 N N . VAL B 1 281 ? -22.75 -7.977 14.32 1 95.06 281 VAL B N 1
ATOM 4659 C CA . VAL B 1 281 ? -22.734 -9.328 14.867 1 95.06 281 VAL B CA 1
ATOM 4660 C C . VAL B 1 281 ? -22.75 -10.352 13.734 1 95.06 281 VAL B C 1
ATOM 4662 O O . VAL B 1 281 ? -21.953 -11.297 13.727 1 95.06 281 VAL B O 1
ATOM 4665 N N . ARG B 1 282 ? -23.594 -10.133 12.75 1 94.44 282 ARG B N 1
ATOM 4666 C CA . ARG B 1 282 ? -23.703 -11.039 11.609 1 94.44 282 ARG B CA 1
ATOM 4667 C C . ARG B 1 282 ? -22.391 -11.094 10.836 1 94.44 282 ARG B C 1
ATOM 4669 O O . ARG B 1 282 ? -22.016 -12.148 10.312 1 94.44 282 ARG B O 1
ATOM 4676 N N . ALA B 1 283 ? -21.688 -10 10.805 1 95.38 283 ALA B N 1
ATOM 4677 C CA . ALA B 1 283 ? -20.438 -9.891 10.055 1 95.38 283 ALA B CA 1
ATOM 4678 C C . ALA B 1 283 ? -19.266 -10.414 10.875 1 95.38 283 ALA B C 1
ATOM 4680 O O . ALA B 1 283 ? -18.109 -10.383 10.422 1 95.38 283 ALA B O 1
ATOM 4681 N N . GLY B 1 284 ? -19.516 -10.867 12.102 1 95.12 284 GLY B N 1
ATOM 4682 C CA . GLY B 1 284 ? -18.469 -11.383 12.961 1 95.12 284 GLY B CA 1
ATOM 4683 C C . GLY B 1 284 ? -17.594 -10.297 13.562 1 95.12 284 GLY B C 1
ATOM 4684 O O . GLY B 1 284 ? -16.531 -10.578 14.102 1 95.12 284 GLY B O 1
ATOM 4685 N N . ARG B 1 285 ? -18.047 -9.062 13.438 1 93.44 285 ARG B N 1
ATOM 4686 C CA . ARG B 1 285 ? -17.266 -7.934 13.953 1 93.44 285 ARG B CA 1
ATOM 4687 C C . ARG B 1 285 ? -17.484 -7.762 15.453 1 93.44 285 ARG B C 1
ATOM 4689 O O . ARG B 1 285 ? -16.688 -7.109 16.125 1 93.44 285 ARG B O 1
ATOM 4696 N N . LEU B 1 286 ? -18.594 -8.289 15.938 1 92.81 286 LEU B N 1
ATOM 4697 C CA . LEU B 1 286 ? -18.922 -8.367 17.359 1 92.81 286 LEU B CA 1
ATOM 4698 C C . LEU B 1 286 ? -19.328 -9.789 17.75 1 92.81 286 LEU B C 1
ATOM 4700 O O . LEU B 1 286 ? -19.859 -10.523 16.922 1 92.81 286 LEU B O 1
ATOM 4704 N N . PRO B 1 287 ? -19.156 -10.102 18.984 1 93.25 287 PRO B N 1
ATOM 4705 C CA . PRO B 1 287 ? -19.562 -11.438 19.422 1 93.25 287 PRO B CA 1
ATOM 4706 C C . PRO B 1 287 ? -21.078 -11.656 19.312 1 93.25 287 PRO B C 1
ATOM 4708 O O . PRO B 1 287 ? -21.844 -10.703 19.406 1 93.25 287 PRO B O 1
ATOM 4711 N N . PRO B 1 288 ? -21.453 -12.891 19.156 1 89.81 288 PRO B N 1
ATOM 4712 C CA . PRO B 1 288 ? -22.875 -13.203 19 1 89.81 288 PRO B CA 1
ATOM 4713 C C . PRO B 1 288 ? -23.719 -12.82 20.219 1 89.81 288 PRO B C 1
ATOM 4715 O O . PRO B 1 288 ? -24.906 -12.547 20.094 1 89.81 288 PRO B O 1
ATOM 4718 N N . ASP B 1 289 ? -23.094 -12.758 21.359 1 90.5 289 ASP B N 1
ATOM 4719 C CA . ASP B 1 289 ? -23.828 -12.484 22.594 1 90.5 289 ASP B CA 1
ATOM 4720 C C . ASP B 1 289 ? -23.938 -10.984 22.844 1 90.5 289 ASP B C 1
ATOM 4722 O O . ASP B 1 289 ? -24.531 -10.555 23.828 1 90.5 289 ASP B O 1
ATOM 4726 N N . THR B 1 290 ? -23.469 -10.234 21.859 1 89.81 290 THR B N 1
ATOM 4727 C CA . THR B 1 290 ? -23.625 -8.789 21.984 1 89.81 290 THR B CA 1
ATOM 4728 C C . THR B 1 290 ? -25.094 -8.398 21.875 1 89.81 290 THR B C 1
ATOM 4730 O O . THR B 1 290 ? -25.766 -8.75 20.891 1 89.81 290 THR B O 1
ATOM 4733 N N . PRO B 1 291 ? -25.625 -7.754 22.953 1 87.25 291 PRO B N 1
ATOM 4734 C CA . PRO B 1 291 ? -27 -7.262 22.797 1 87.25 291 PRO B CA 1
ATOM 4735 C C . PRO B 1 291 ? -27.188 -6.391 21.562 1 87.25 291 PRO B C 1
ATOM 4737 O O . PRO B 1 291 ? -26.375 -5.504 21.297 1 87.25 291 PRO B O 1
ATOM 4740 N N . ALA B 1 292 ? -28.109 -6.738 20.781 1 85.19 292 ALA B N 1
ATOM 4741 C CA . ALA B 1 292 ? -28.312 -6.043 19.516 1 85.19 292 ALA B CA 1
ATOM 4742 C C . ALA B 1 292 ? -29.734 -5.512 19.406 1 85.19 292 ALA B C 1
ATOM 4744 O O . ALA B 1 292 ? -30.531 -6.012 18.609 1 85.19 292 ALA B O 1
ATOM 4745 N N . PRO B 1 293 ? -29.969 -4.473 20.234 1 85.38 293 PRO B N 1
ATOM 4746 C CA . PRO B 1 293 ? -31.297 -3.871 20.031 1 85.38 293 PRO B CA 1
ATOM 4747 C C . PRO B 1 293 ? -31.5 -3.387 18.594 1 85.38 293 PRO B C 1
ATOM 4749 O O . PRO B 1 293 ? -30.562 -2.926 17.953 1 85.38 293 PRO B O 1
ATOM 4752 N N . ALA B 1 294 ? -32.688 -3.523 18.125 1 77 294 ALA B N 1
ATOM 4753 C CA . ALA B 1 294 ? -33.031 -3.336 16.719 1 77 294 ALA B CA 1
ATOM 4754 C C . ALA B 1 294 ? -32.625 -1.938 16.234 1 77 294 ALA B C 1
ATOM 4756 O O . ALA B 1 294 ? -32.219 -1.761 15.102 1 77 294 ALA B O 1
ATOM 4757 N N . GLU B 1 295 ? -32.625 -1.025 17.031 1 84.38 295 GLU B N 1
ATOM 4758 C CA . GLU B 1 295 ? -32.438 0.344 16.547 1 84.38 295 GLU B CA 1
ATOM 4759 C C . GLU B 1 295 ? -31.031 0.853 16.797 1 84.38 295 GLU B C 1
ATOM 4761 O O . GLU B 1 295 ? -30.656 1.918 16.297 1 84.38 295 GLU B O 1
ATOM 4766 N N . GLU B 1 296 ? -30.219 0.072 17.375 1 90 296 GLU B N 1
ATOM 4767 C CA . GLU B 1 296 ? -28.891 0.591 17.703 1 90 296 GLU B CA 1
ATOM 4768 C C . GLU B 1 296 ? -27.953 0.509 16.516 1 90 296 GLU B C 1
ATOM 4770 O O . GLU B 1 296 ? -27.859 -0.534 15.867 1 90 296 GLU B O 1
ATOM 4775 N N . ARG B 1 297 ? -27.391 1.625 16.234 1 93.25 297 ARG B N 1
ATOM 4776 C CA . ARG B 1 297 ? -26.406 1.722 15.156 1 93.25 297 ARG B CA 1
ATOM 4777 C C . ARG B 1 297 ? -25.078 2.248 15.664 1 93.25 297 ARG B C 1
ATOM 4779 O O . ARG B 1 297 ? -25.031 3.016 16.625 1 93.25 297 ARG B O 1
ATOM 4786 N N . ARG B 1 298 ? -24.047 1.776 15.133 1 92.81 298 ARG B N 1
ATOM 4787 C CA . ARG B 1 298 ? -22.688 2.248 15.43 1 92.81 298 ARG B CA 1
ATOM 4788 C C . ARG B 1 298 ? -22.078 2.949 14.227 1 92.81 298 ARG B C 1
ATOM 4790 O O . ARG B 1 298 ? -22.172 2.459 13.102 1 92.81 298 ARG B O 1
ATOM 4797 N N . GLY B 1 299 ? -21.516 4.102 14.5 1 93.25 299 GLY B N 1
ATOM 4798 C CA . GLY B 1 299 ? -20.828 4.844 13.453 1 93.25 299 GLY B CA 1
ATOM 4799 C C . GLY B 1 299 ? -19.344 4.527 13.359 1 93.25 299 GLY B C 1
ATOM 4800 O O . GLY B 1 299 ? -18.734 4.117 14.352 1 93.25 299 GLY B O 1
ATOM 4801 N N . VAL B 1 300 ? -18.781 4.711 12.188 1 93.31 300 VAL B N 1
ATOM 4802 C CA . VAL B 1 300 ? -17.359 4.496 11.953 1 93.31 300 VAL B CA 1
ATOM 4803 C C . VAL B 1 300 ? -16.547 5.508 12.75 1 93.31 300 VAL B C 1
ATOM 4805 O O . VAL B 1 300 ? -15.469 5.18 13.273 1 93.31 300 VAL B O 1
ATOM 4808 N N . VAL B 1 301 ? -17.062 6.734 12.82 1 93.19 301 VAL B N 1
ATOM 4809 C CA . VAL B 1 301 ? -16.406 7.793 13.578 1 93.19 301 VAL B CA 1
ATOM 4810 C C . VAL B 1 301 ? -17.375 8.383 14.594 1 93.19 301 VAL B C 1
ATOM 4812 O O . VAL B 1 301 ? -18.594 8.141 14.516 1 93.19 301 VAL B O 1
ATOM 4815 N N . ARG B 1 302 ? -16.906 9.227 15.484 1 91.5 302 ARG B N 1
ATOM 4816 C CA . ARG B 1 302 ? -17.719 9.75 16.562 1 91.5 302 ARG B CA 1
ATOM 4817 C C . ARG B 1 302 ? -18.312 11.109 16.203 1 91.5 302 ARG B C 1
ATOM 4819 O O . ARG B 1 302 ? -19.391 11.477 16.672 1 91.5 302 ARG B O 1
ATOM 4826 N N . ARG B 1 303 ? -17.562 11.898 15.414 1 94.5 303 ARG B N 1
ATOM 4827 C CA . ARG B 1 303 ? -17.969 13.234 15 1 94.5 303 ARG B CA 1
ATOM 4828 C C . ARG B 1 303 ? -17.688 13.461 13.523 1 94.5 303 ARG B C 1
ATOM 4830 O O . ARG B 1 303 ? -16.781 12.852 12.953 1 94.5 303 ARG B O 1
ATOM 4837 N N . PRO B 1 304 ? -18.484 14.359 12.898 1 96.19 304 PRO B N 1
ATOM 4838 C CA . PRO B 1 304 ? -18.234 14.656 11.484 1 96.19 304 PRO B CA 1
ATOM 4839 C C . PRO B 1 304 ? -16.812 15.117 11.219 1 96.19 304 PRO B C 1
ATOM 4841 O O . PRO B 1 304 ? -16.234 14.789 10.18 1 96.19 304 PRO B O 1
ATOM 4844 N N . GLU B 1 305 ? -16.203 15.82 12.195 1 93.69 305 GLU B N 1
ATOM 4845 C CA . GLU B 1 305 ? -14.867 16.391 12.039 1 93.69 305 GLU B CA 1
ATOM 4846 C C . GLU B 1 305 ? -13.805 15.289 12.039 1 93.69 305 GLU B C 1
ATOM 4848 O O . GLU B 1 305 ? -12.656 15.531 11.672 1 93.69 305 GLU B O 1
ATOM 4853 N N . ASP B 1 306 ? -14.211 14.039 12.523 1 93.12 306 ASP B N 1
ATOM 4854 C CA . ASP B 1 306 ? -13.281 12.906 12.539 1 93.12 306 ASP B CA 1
ATOM 4855 C C . ASP B 1 306 ? -13.133 12.297 11.148 1 93.12 306 ASP B C 1
ATOM 4857 O O . ASP B 1 306 ? -12.281 11.438 10.93 1 93.12 306 ASP B O 1
ATOM 4861 N N . VAL B 1 307 ? -13.953 12.797 10.211 1 96 307 VAL B N 1
ATOM 4862 C CA . VAL B 1 307 ? -13.742 12.508 8.797 1 96 307 VAL B CA 1
ATOM 4863 C C . VAL B 1 307 ? -12.891 13.602 8.164 1 96 307 VAL B C 1
ATOM 4865 O O . VAL B 1 307 ? -13.375 14.703 7.91 1 96 307 VAL B O 1
ATOM 4868 N N . LEU B 1 308 ? -11.633 13.312 7.969 1 96.94 308 LEU B N 1
ATOM 4869 C CA . LEU B 1 308 ? -10.797 14.242 7.215 1 96.94 308 LEU B CA 1
ATOM 4870 C C . LEU B 1 308 ? -11.047 14.102 5.715 1 96.94 308 LEU B C 1
ATOM 4872 O O . LEU B 1 308 ? -11.164 12.992 5.203 1 96.94 308 LEU B O 1
ATOM 4876 N N . VAL B 1 309 ? -11.18 15.242 5.066 1 98.5 309 VAL B N 1
ATOM 4877 C CA . VAL B 1 309 ? -11.461 15.227 3.633 1 98.5 309 VAL B CA 1
ATOM 4878 C C . VAL B 1 309 ? -10.406 16.047 2.895 1 98.5 309 VAL B C 1
ATOM 4880 O O . VAL B 1 309 ? -10.18 17.219 3.234 1 98.5 309 VAL B O 1
ATOM 4883 N N . THR B 1 310 ? -9.719 15.5 1.97 1 98.69 310 THR B N 1
ATOM 4884 C CA . THR B 1 310 ? -8.812 16.203 1.065 1 98.69 310 THR B CA 1
ATOM 4885 C C . THR B 1 310 ? -9.062 15.781 -0.381 1 98.69 310 THR B C 1
ATOM 4887 O O . THR B 1 310 ? -9.969 14.992 -0.657 1 98.69 310 THR B O 1
ATOM 4890 N N . VAL B 1 311 ? -8.383 16.438 -1.354 1 98.88 311 VAL B N 1
ATOM 4891 C CA . VAL B 1 311 ? -8.602 16.172 -2.773 1 98.88 311 VAL B CA 1
ATOM 4892 C C . VAL B 1 311 ? -7.27 15.898 -3.463 1 98.88 311 VAL B C 1
ATOM 4894 O O . VAL B 1 311 ? -6.312 16.656 -3.305 1 98.88 311 VAL B O 1
ATOM 4897 N N . ALA B 1 312 ? -7.188 14.828 -4.164 1 98.56 312 ALA B N 1
ATOM 4898 C CA . ALA B 1 312 ? -6.027 14.445 -4.961 1 98.56 312 ALA B CA 1
ATOM 4899 C C . ALA B 1 312 ? -6.387 13.344 -5.957 1 98.56 312 ALA B C 1
ATOM 4901 O O . ALA B 1 312 ? -7.516 12.844 -5.957 1 98.56 312 ALA B O 1
ATOM 4902 N N . GLY B 1 313 ? -5.453 12.977 -6.855 1 96.5 313 GLY B N 1
ATOM 4903 C CA . GLY B 1 313 ? -5.648 11.875 -7.789 1 96.5 313 GLY B CA 1
ATOM 4904 C C . GLY B 1 313 ? -5.832 12.336 -9.219 1 96.5 313 GLY B C 1
ATOM 4905 O O . GLY B 1 313 ? -5.922 13.539 -9.484 1 96.5 313 GLY B O 1
ATOM 4906 N N . GLY B 1 314 ? -5.863 11.352 -10.094 1 94.19 314 GLY B N 1
ATOM 4907 C CA . GLY B 1 314 ? -6.078 11.633 -11.5 1 94.19 314 GLY B CA 1
ATOM 4908 C C . GLY B 1 314 ? -7.527 11.922 -11.836 1 94.19 314 GLY B C 1
ATOM 4909 O O . GLY B 1 314 ? -8.43 11.555 -11.086 1 94.19 314 GLY B O 1
ATOM 4910 N N . ASP B 1 315 ? -7.77 12.453 -13.016 1 93.75 315 ASP B N 1
ATOM 4911 C CA . ASP B 1 315 ? -9.102 12.969 -13.32 1 93.75 315 ASP B CA 1
ATOM 4912 C C . ASP B 1 315 ? -9.742 12.195 -14.469 1 93.75 315 ASP B C 1
ATOM 4914 O O . ASP B 1 315 ? -10.648 12.703 -15.133 1 93.75 315 ASP B O 1
ATOM 4918 N N . LEU B 1 316 ? -9.32 11.008 -14.672 1 90.69 316 LEU B N 1
ATOM 4919 C CA . LEU B 1 316 ? -9.875 10.258 -15.797 1 90.69 316 LEU B CA 1
ATOM 4920 C C . LEU B 1 316 ? -11.102 9.461 -15.367 1 90.69 316 LEU B C 1
ATOM 4922 O O . LEU B 1 316 ? -12.008 9.234 -16.172 1 90.69 316 LEU B O 1
ATOM 4926 N N . TYR B 1 317 ? -11.102 9 -14.102 1 90.56 317 TYR B N 1
ATOM 4927 C CA . TYR B 1 317 ? -12.18 8.141 -13.633 1 90.56 317 TYR B CA 1
ATOM 4928 C C . TYR B 1 317 ? -12.734 8.641 -12.305 1 90.56 317 TYR B C 1
ATOM 4930 O O . TYR B 1 317 ? -12.039 9.344 -11.562 1 90.56 317 TYR B O 1
ATOM 4938 N N . GLY B 1 318 ? -13.984 8.297 -12.07 1 93.81 318 GLY B N 1
ATOM 4939 C CA . GLY B 1 318 ? -14.633 8.695 -10.836 1 93.81 318 GLY B CA 1
ATOM 4940 C C . GLY B 1 318 ? -14.305 7.789 -9.664 1 93.81 318 GLY B C 1
ATOM 4941 O O . GLY B 1 318 ? -14.961 6.77 -9.461 1 93.81 318 GLY B O 1
ATOM 4942 N N . TYR B 1 319 ? -13.305 8.219 -8.875 1 94.75 319 TYR B N 1
ATOM 4943 C CA . TYR B 1 319 ? -12.875 7.457 -7.703 1 94.75 319 TYR B CA 1
ATOM 4944 C C . TYR B 1 319 ? -12.672 8.375 -6.504 1 94.75 319 TYR B C 1
ATOM 4946 O O . TYR B 1 319 ? -12.352 9.555 -6.664 1 94.75 319 TYR B O 1
ATOM 4954 N N . SER B 1 320 ? -12.883 7.855 -5.379 1 97.19 320 SER B N 1
ATOM 4955 C CA . SER B 1 320 ? -12.359 8.352 -4.109 1 97.19 320 SER B CA 1
ATOM 4956 C C . SER B 1 320 ? -11.617 7.25 -3.352 1 97.19 320 SER B C 1
ATOM 4958 O O . SER B 1 320 ? -11.719 6.074 -3.703 1 97.19 320 SER B O 1
ATOM 4960 N N . ALA B 1 321 ? -10.812 7.621 -2.451 1 97.12 321 ALA B N 1
ATOM 4961 C CA . ALA B 1 321 ? -10.109 6.664 -1.6 1 97.12 321 ALA B CA 1
ATOM 4962 C C . ALA B 1 321 ? -10.438 6.898 -0.128 1 97.12 321 ALA B C 1
ATOM 4964 O O . ALA B 1 321 ? -10.461 8.039 0.335 1 97.12 321 ALA B O 1
ATOM 4965 N N . VAL B 1 322 ? -10.719 5.801 0.566 1 97.12 322 VAL B N 1
ATOM 4966 C CA . VAL B 1 322 ? -10.953 5.836 2.006 1 97.12 322 VAL B CA 1
ATOM 4967 C C . VAL B 1 322 ? -9.789 5.164 2.736 1 97.12 322 VAL B C 1
ATOM 4969 O O . VAL B 1 322 ? -9.414 4.035 2.412 1 97.12 322 VAL B O 1
ATOM 4972 N N . ILE B 1 323 ? -9.188 5.871 3.648 1 96.25 323 ILE B N 1
ATOM 4973 C CA . ILE B 1 323 ? -8.102 5.332 4.465 1 96.25 323 ILE B CA 1
ATOM 4974 C C . ILE B 1 323 ? -8.57 5.195 5.914 1 96.25 323 ILE B C 1
ATOM 4976 O O . ILE B 1 323 ? -8.703 6.195 6.625 1 96.25 323 ILE B O 1
ATOM 4980 N N . PRO B 1 324 ? -8.812 3.943 6.266 1 91.69 324 PRO B N 1
ATOM 4981 C CA . PRO B 1 324 ? -9.242 3.744 7.652 1 91.69 324 PRO B CA 1
ATOM 4982 C C . PRO B 1 324 ? -8.133 4.039 8.656 1 91.69 324 PRO B C 1
ATOM 4984 O O . PRO B 1 324 ? -6.953 4.078 8.289 1 91.69 324 PRO B O 1
ATOM 4987 N N . TYR B 1 325 ? -8.609 4.332 9.844 1 80.25 325 TYR B N 1
ATOM 4988 C CA . TYR B 1 325 ? -7.707 4.586 10.961 1 80.25 325 TYR B CA 1
ATOM 4989 C C . TYR B 1 325 ? -7.41 3.301 11.727 1 80.25 325 TYR B C 1
ATOM 4991 O O . TYR B 1 325 ? -8.094 2.289 11.539 1 80.25 325 TYR B O 1
ATOM 4999 N N . TRP B 1 326 ? -6.383 3.471 12.555 1 65.06 326 TRP B N 1
ATOM 5000 C CA . TRP B 1 326 ? -5.91 2.365 13.383 1 65.06 326 TRP B CA 1
ATOM 5001 C C . TRP B 1 326 ? -6.977 1.936 14.383 1 65.06 326 TRP B C 1
ATOM 5003 O O . TRP B 1 326 ? -7.836 2.734 14.766 1 65.06 326 TRP B O 1
ATOM 5013 N N . ILE B 1 327 ? -6.977 0.656 14.68 1 56.41 327 ILE B N 1
ATOM 5014 C CA . ILE B 1 327 ? -7.875 0.003 15.633 1 56.41 327 ILE B CA 1
ATOM 5015 C C . ILE B 1 327 ? -7.715 0.637 17.016 1 56.41 327 ILE B C 1
ATOM 5017 O O . ILE B 1 327 ? -8.578 0.48 17.875 1 56.41 327 ILE B O 1
ATOM 5021 N N . GLY B 1 328 ? -6.441 1.201 17.281 1 52.59 328 GLY B N 1
ATOM 5022 C CA . GLY B 1 328 ? -6.277 1.514 18.688 1 52.59 328 GLY B CA 1
ATOM 5023 C C . GLY B 1 328 ? -7.305 2.504 19.203 1 52.59 328 GLY B C 1
ATOM 5024 O O . GLY B 1 328 ? -7.23 2.945 20.344 1 52.59 328 GLY B O 1
ATOM 5025 N N . GLY B 1 329 ? -8.273 2.711 18.484 1 57.09 329 GLY B N 1
ATOM 5026 C CA . GLY B 1 329 ? -9.328 3.58 19 1 57.09 329 GLY B CA 1
ATOM 5027 C C . GLY B 1 329 ? -8.945 5.047 18.969 1 57.09 329 GLY B C 1
ATOM 5028 O O . GLY B 1 329 ? -8.266 5.508 18.047 1 57.09 329 GLY B O 1
ATOM 5029 N N . HIS B 1 330 ? -9.391 5.762 20 1 60.44 330 HIS B N 1
ATOM 5030 C CA . HIS B 1 330 ? -9.375 7.211 20.141 1 60.44 330 HIS B CA 1
ATOM 5031 C C . HIS B 1 330 ? -7.984 7.707 20.547 1 60.44 330 HIS B C 1
ATOM 5033 O O . HIS B 1 330 ? -7.758 8.914 20.656 1 60.44 330 HIS B O 1
ATOM 5039 N N . ASP B 1 331 ? -7.016 6.695 20.453 1 70.44 331 ASP B N 1
ATOM 5040 C CA . ASP B 1 331 ? -5.812 7.188 21.109 1 70.44 331 ASP B CA 1
ATOM 5041 C C . ASP B 1 331 ? -4.965 8.023 20.156 1 70.44 331 ASP B C 1
ATOM 5043 O O . ASP B 1 331 ? -4.316 8.984 20.578 1 70.44 331 ASP B O 1
ATOM 5047 N N . SER B 1 332 ? -5.066 7.727 18.797 1 82.19 332 SER B N 1
ATOM 5048 C CA . SER B 1 332 ? -4.285 8.531 17.859 1 82.19 332 SER B CA 1
ATOM 5049 C C . SER B 1 332 ? -5.18 9.453 17.047 1 82.19 332 SER B C 1
ATOM 5051 O O . SER B 1 332 ? -6.25 9.039 16.578 1 82.19 332 SER B O 1
ATOM 5053 N N . THR B 1 333 ? -4.801 10.648 16.969 1 89.31 333 THR B N 1
ATOM 5054 C CA . THR B 1 333 ? -5.512 11.602 16.125 1 89.31 333 THR B CA 1
ATOM 5055 C C . THR B 1 333 ? -4.566 12.227 15.094 1 89.31 333 THR B C 1
ATOM 5057 O O . THR B 1 333 ? -3.367 12.352 15.352 1 89.31 333 THR B O 1
ATOM 5060 N N . PRO B 1 334 ? -5.125 12.578 13.961 1 93.62 334 PRO B N 1
ATOM 5061 C CA . PRO B 1 334 ? -4.273 13.273 12.984 1 93.62 334 PRO B CA 1
ATOM 5062 C C . PRO B 1 334 ? -3.699 14.578 13.523 1 93.62 334 PRO B C 1
ATOM 5064 O O . PRO B 1 334 ? -4.379 15.297 14.266 1 93.62 334 PRO B O 1
ATOM 5067 N N . VAL B 1 335 ? -2.49 14.859 13.164 1 96.06 335 VAL B N 1
ATOM 5068 C CA . VAL B 1 335 ? -1.826 16.078 13.609 1 96.06 335 VAL B CA 1
ATOM 5069 C C . VAL B 1 335 ? -1.344 16.875 12.398 1 96.06 335 VAL B C 1
ATOM 5071 O O . VAL B 1 335 ? -0.787 16.312 11.453 1 96.06 335 VAL B O 1
ATOM 5074 N N . THR B 1 336 ? -1.628 18.172 12.406 1 98.12 336 THR B N 1
ATOM 5075 C CA . THR B 1 336 ? -1.188 19.094 11.359 1 98.12 336 THR B CA 1
ATOM 5076 C C . THR B 1 336 ? -0.135 20.062 11.898 1 98.12 336 THR B C 1
ATOM 5078 O O . THR B 1 336 ? -0.323 20.672 12.953 1 98.12 336 THR B O 1
ATOM 5081 N N . GLU B 1 337 ? 0.994 20.156 11.203 1 98.31 337 GLU B N 1
ATOM 5082 C CA . GLU B 1 337 ? 2.082 21.062 11.562 1 98.31 337 GLU B CA 1
ATOM 5083 C C . GLU B 1 337 ? 2.447 21.969 10.398 1 98.31 337 GLU B C 1
ATOM 5085 O O . GLU B 1 337 ? 2.611 21.516 9.266 1 98.31 337 GLU B O 1
ATOM 5090 N N . PRO B 1 338 ? 2.559 23.281 10.664 1 98.19 338 PRO B N 1
ATOM 5091 C CA . PRO B 1 338 ? 3.102 24.141 9.617 1 98.19 338 PRO B CA 1
ATOM 5092 C C . PRO B 1 338 ? 4.57 23.859 9.312 1 98.19 338 PRO B C 1
ATOM 5094 O O . PRO B 1 338 ? 5.309 23.391 10.188 1 98.19 338 PRO B O 1
ATOM 5097 N N . LEU B 1 339 ? 5.039 24.047 8.133 1 96.69 339 LEU B N 1
ATOM 5098 C CA . LEU B 1 339 ? 6.434 23.812 7.766 1 96.69 339 LEU B CA 1
ATOM 5099 C C . LEU B 1 339 ? 7.352 24.828 8.43 1 96.69 339 LEU B C 1
ATOM 5101 O O . LEU B 1 339 ? 8.508 24.531 8.727 1 96.69 339 LEU B O 1
ATOM 5105 N N . HIS B 1 340 ? 6.895 26.031 8.57 1 84.12 340 HIS B N 1
ATOM 5106 C CA . HIS B 1 340 ? 7.641 27.094 9.242 1 84.12 340 HIS B CA 1
ATOM 5107 C C . HIS B 1 340 ? 6.891 27.594 10.469 1 84.12 340 HIS B C 1
ATOM 5109 O O . HIS B 1 340 ? 6.074 28.516 10.367 1 84.12 340 HIS B O 1
ATOM 5115 N N . PRO B 1 341 ? 7.191 26.75 11.57 1 72.56 341 PRO B N 1
ATOM 5116 C CA . PRO B 1 341 ? 6.465 27.234 12.75 1 72.56 341 PRO B CA 1
ATOM 5117 C C . PRO B 1 341 ? 6.902 28.625 13.18 1 72.56 341 PRO B C 1
ATOM 5119 O O . PRO B 1 341 ? 8.07 28.984 13.023 1 72.56 341 PRO B O 1
ATOM 5122 N N . ARG B 1 342 ? 5.953 29.5 13.172 1 56.19 342 ARG B N 1
ATOM 5123 C CA . ARG B 1 342 ? 6.23 30.859 13.617 1 56.19 342 ARG B CA 1
ATOM 5124 C C . ARG B 1 342 ? 6.809 30.875 15.031 1 56.19 342 ARG B C 1
ATOM 5126 O O . ARG B 1 342 ? 6.453 30.031 15.859 1 56.19 342 ARG B O 1
ATOM 5133 N N . SER B 1 343 ? 8.195 31.125 15.141 1 46.72 343 SER B N 1
ATOM 5134 C CA . SER B 1 343 ? 8.742 31.359 16.469 1 46.72 343 SER B CA 1
ATOM 5135 C C . SER B 1 343 ? 7.742 32.094 17.344 1 46.72 343 SER B C 1
ATOM 5137 O O . SER B 1 343 ? 6.926 32.875 16.859 1 46.72 343 SER B O 1
#

pLDDT: mean 91.86, std 10.54, range [45.84, 98.88]